Protein AF-A0A931EYS8-F1 (afdb_monomer_lite)

Secondary structure (DSSP, 8-state):
--TT-EEEEEEESS-THHHHHT--HHHHHHHHHHHHHHHHHHHHHHHHHHHHHHHHHH-STTHHHHHHHHHHTSTTPPPPPHHHHHTS---HHHHHHHHHHHHHHHHHHHHHHHHHHHHHHHHHHHHHHHHHHHT-HHHHHHHHHH-HHHHHHHHHHHH-TTSPPPHHHHHHHHHHHHHHHH--S-BTBTEEEEEEE--SS--TT--S--------SS-PPTT-----------------TTS-----TTS-GGGS-PPPP----HHHHHHHHHHHHH-HHHHTTSBEEE-TT-EEETTEEEEEEPSSS-EEEEEE--HHHHHHHHHHHHS--BHHHHHHHHHHTT--HHHHHHHHHHHHHTTSEEE--SS-TT-S-HHHHHHHHHHHHHT-------------PPPP----------PPPP--------HHHHHHHHHHHHHHTT--

Organism: NCBI:txid1187855

Structure (mmCIF, N/CA/C/O backbone):
data_AF-A0A931EYS8-F1
#
_entry.id   AF-A0A931EYS8-F1
#
loop_
_atom_site.group_PDB
_atom_site.id
_atom_site.type_symbol
_atom_site.label_atom_id
_atom_site.label_alt_id
_atom_site.label_comp_id
_atom_site.label_asym_id
_atom_site.label_entity_id
_atom_site.label_seq_id
_atom_site.pdbx_PDB_ins_code
_atom_site.Cartn_x
_atom_site.Cartn_y
_atom_site.Cartn_z
_atom_site.occupancy
_atom_site.B_iso_or_equiv
_atom_site.auth_seq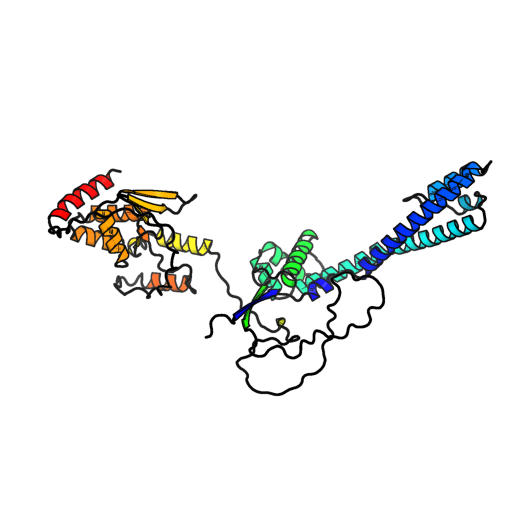_id
_atom_site.auth_comp_id
_atom_site.auth_asym_id
_atom_site.auth_atom_id
_atom_site.pdbx_PDB_model_num
ATOM 1 N N . MET A 1 1 ? -12.117 13.977 -35.265 1.00 48.56 1 MET A N 1
ATOM 2 C CA . MET A 1 1 ? -12.074 13.881 -33.793 1.00 48.56 1 MET A CA 1
ATOM 3 C C . MET A 1 1 ? -11.917 15.286 -33.252 1.00 48.56 1 MET A C 1
ATOM 5 O O . MET A 1 1 ? -10.936 15.931 -33.598 1.00 48.56 1 MET A O 1
ATOM 9 N N . GLU A 1 2 ? -12.896 15.792 -32.502 1.00 53.81 2 GLU A N 1
ATOM 10 C CA . GLU A 1 2 ? -12.727 17.055 -31.772 1.00 53.81 2 GLU A CA 1
ATOM 11 C C . GLU A 1 2 ? -11.768 16.808 -30.604 1.00 53.81 2 GLU A C 1
ATOM 13 O O . GLU A 1 2 ? -12.099 16.106 -29.650 1.00 53.81 2 GLU A O 1
ATOM 18 N N . VAL A 1 3 ? -10.556 17.350 -30.711 1.00 60.41 3 VAL A N 1
ATOM 19 C CA . VAL A 1 3 ? -9.554 17.320 -29.642 1.00 60.41 3 VAL A CA 1
ATOM 20 C C . VAL A 1 3 ? -10.117 18.075 -28.433 1.00 60.41 3 VAL A C 1
ATOM 22 O O . VAL A 1 3 ? -10.547 19.218 -28.573 1.00 60.41 3 VAL A O 1
ATOM 25 N N . GLY A 1 4 ? -10.123 17.446 -27.251 1.00 68.44 4 GLY A N 1
ATOM 26 C CA . GLY A 1 4 ? -10.448 18.118 -25.982 1.00 68.44 4 GLY A CA 1
ATOM 27 C C . GLY A 1 4 ? -11.691 17.637 -25.224 1.00 68.44 4 GLY A C 1
ATOM 28 O O . GLY A 1 4 ? -12.022 18.242 -24.207 1.00 68.44 4 GLY A O 1
ATOM 29 N N . ARG A 1 5 ? -12.375 16.564 -25.655 1.00 80.69 5 ARG A N 1
ATOM 30 C CA . ARG A 1 5 ? -13.522 15.989 -24.907 1.00 80.69 5 ARG A CA 1
ATOM 31 C C . ARG A 1 5 ? -13.240 14.675 -24.180 1.00 80.69 5 ARG A C 1
ATOM 33 O O . ARG A 1 5 ? -14.135 14.132 -23.534 1.00 80.69 5 ARG A O 1
ATOM 40 N N . GLU A 1 6 ? -12.023 14.166 -24.289 1.00 87.12 6 GLU A N 1
ATOM 41 C CA . GLU A 1 6 ? -11.616 12.911 -23.670 1.00 87.12 6 GLU A CA 1
ATOM 42 C C . GLU A 1 6 ? -11.238 13.119 -22.201 1.00 87.12 6 GLU A C 1
ATOM 44 O O . GLU A 1 6 ? -10.543 14.070 -21.839 1.00 87.12 6 GLU A O 1
ATOM 49 N N . ILE A 1 7 ? -11.695 12.209 -21.348 1.00 88.75 7 ILE A N 1
ATOM 50 C CA . ILE A 1 7 ? -11.393 12.172 -19.921 1.00 88.75 7 ILE A CA 1
ATOM 51 C C . ILE A 1 7 ? -10.786 10.808 -19.623 1.00 88.75 7 ILE A C 1
ATOM 53 O O . ILE A 1 7 ? -11.332 9.777 -20.009 1.00 88.75 7 ILE A O 1
ATOM 57 N N . VAL A 1 8 ? -9.680 10.787 -18.884 1.00 91.44 8 VAL A N 1
ATOM 58 C CA . VAL A 1 8 ? -9.131 9.542 -18.341 1.00 91.44 8 VAL A CA 1
ATOM 59 C C . VAL A 1 8 ? -9.660 9.347 -16.927 1.00 91.44 8 VAL A C 1
ATOM 61 O O . VAL A 1 8 ? -9.405 10.164 -16.039 1.00 91.44 8 VAL A O 1
ATOM 64 N N . VAL A 1 9 ? -10.363 8.243 -16.706 1.00 92.31 9 VAL A N 1
ATOM 65 C CA . VAL A 1 9 ? -10.837 7.818 -15.387 1.00 92.31 9 VAL A CA 1
ATOM 66 C C . VAL A 1 9 ? -9.899 6.749 -14.849 1.00 92.31 9 VAL A C 1
ATOM 68 O O . VAL A 1 9 ? -9.453 5.865 -15.577 1.00 92.31 9 VAL A O 1
ATOM 71 N N . ARG A 1 10 ? -9.601 6.829 -13.552 1.00 93.69 10 ARG A N 1
ATOM 72 C CA . ARG A 1 10 ? -8.846 5.808 -12.824 1.00 93.69 10 ARG A CA 1
ATOM 73 C C . ARG A 1 10 ? -9.711 5.256 -11.710 1.00 93.69 10 ARG A C 1
ATOM 75 O O . ARG A 1 10 ? -10.132 6.017 -10.838 1.00 93.69 10 ARG A O 1
ATOM 82 N N . SER A 1 11 ? -9.922 3.950 -11.723 1.00 93.38 11 SER A N 1
ATOM 83 C CA . SER A 1 11 ? -10.675 3.240 -10.695 1.00 93.38 11 SER A CA 1
ATOM 84 C C . SER A 1 11 ? -9.769 2.300 -9.912 1.00 93.38 11 SER A C 1
ATOM 86 O O . SER A 1 11 ? -8.788 1.775 -10.440 1.00 93.38 11 SER A O 1
ATOM 88 N N . ALA A 1 12 ? -10.095 2.094 -8.640 1.00 94.62 12 ALA A N 1
ATOM 89 C CA . ALA A 1 12 ? -9.474 1.051 -7.839 1.00 94.62 12 ALA A CA 1
ATOM 90 C C . ALA A 1 12 ? -9.881 -0.330 -8.397 1.00 94.62 12 ALA A C 1
ATOM 92 O O . ALA A 1 12 ? -10.993 -0.495 -8.893 1.00 94.62 12 ALA A O 1
ATOM 93 N N . GLY A 1 13 ? -8.970 -1.304 -8.357 1.00 92.31 13 GLY A N 1
ATOM 94 C CA . GLY A 1 13 ? -9.187 -2.639 -8.928 1.00 92.31 13 GLY A CA 1
ATOM 95 C C . GLY A 1 13 ? -10.112 -3.541 -8.106 1.00 92.31 13 GLY A C 1
ATOM 96 O O . GLY A 1 13 ? -10.517 -4.587 -8.596 1.00 92.31 13 GLY A O 1
ATOM 97 N N . LEU A 1 14 ? -10.437 -3.155 -6.870 1.00 94.19 14 LEU A N 1
ATOM 98 C CA . LEU A 1 14 ? -11.396 -3.830 -5.996 1.00 94.19 14 LEU A CA 1
ATOM 99 C C . LEU A 1 14 ? -12.466 -2.844 -5.501 1.00 94.19 14 LEU A C 1
ATOM 101 O O . LEU A 1 14 ? -12.186 -1.648 -5.363 1.00 94.19 14 LEU A O 1
ATOM 105 N N . PRO A 1 15 ? -13.675 -3.323 -5.158 1.00 93.94 15 PRO A N 1
ATOM 106 C CA . PRO A 1 15 ? -14.720 -2.464 -4.624 1.00 93.94 15 PRO A CA 1
ATOM 107 C C . PRO A 1 15 ? -14.397 -1.999 -3.198 1.00 93.94 15 PRO A C 1
ATOM 109 O O . PRO A 1 15 ? -13.850 -2.740 -2.379 1.00 93.94 15 PRO A O 1
ATOM 112 N N . ALA A 1 16 ? -14.832 -0.785 -2.849 1.00 94.19 16 ALA A N 1
ATOM 113 C CA . ALA A 1 16 ? -14.668 -0.229 -1.501 1.00 94.19 16 ALA A CA 1
ATOM 114 C C . ALA A 1 16 ? -15.339 -1.086 -0.404 1.00 94.19 16 ALA A C 1
ATOM 116 O O . ALA A 1 16 ? -14.900 -1.061 0.750 1.00 94.19 16 ALA A O 1
ATOM 117 N N . ALA A 1 17 ? -16.358 -1.876 -0.771 1.00 95.06 17 ALA A N 1
ATOM 118 C CA . ALA A 1 17 ? -17.034 -2.830 0.107 1.00 95.06 17 ALA A CA 1
ATOM 119 C C . ALA A 1 17 ? -16.062 -3.828 0.756 1.00 95.06 17 ALA A C 1
ATOM 121 O O . ALA A 1 17 ? -16.230 -4.141 1.931 1.00 95.06 17 ALA A O 1
ATOM 122 N N . VAL A 1 18 ? -14.973 -4.206 0.067 1.00 96.50 18 VAL A N 1
ATOM 123 C CA . VAL A 1 18 ? -13.925 -5.069 0.637 1.00 96.50 18 VAL A CA 1
ATOM 124 C C . VAL A 1 18 ? -13.422 -4.508 1.965 1.00 96.50 18 VAL A C 1
ATOM 126 O O . VAL A 1 18 ? -13.298 -5.248 2.932 1.00 96.50 18 VAL A O 1
ATOM 129 N N . LEU A 1 19 ? -13.167 -3.198 2.055 1.00 97.31 19 LEU A N 1
ATOM 130 C CA . LEU A 1 19 ? -12.694 -2.573 3.295 1.00 97.31 19 LEU A CA 1
ATOM 131 C C . LEU A 1 19 ? -13.796 -2.388 4.334 1.00 97.31 19 LEU A C 1
ATOM 133 O O . LEU A 1 19 ? -13.510 -2.456 5.531 1.00 97.31 19 LEU A O 1
ATOM 137 N N . ALA A 1 20 ? -15.035 -2.157 3.896 1.00 95.94 20 ALA A N 1
ATOM 138 C CA . ALA A 1 20 ? -16.183 -2.106 4.794 1.00 95.94 20 ALA A CA 1
ATOM 139 C C . ALA A 1 20 ? -16.373 -3.454 5.508 1.00 95.94 20 ALA A C 1
ATOM 141 O O . ALA A 1 20 ? -16.573 -3.477 6.725 1.00 95.94 20 ALA A O 1
ATOM 142 N N . ASP A 1 21 ? -16.181 -4.555 4.783 1.00 96.38 21 ASP A N 1
ATOM 143 C CA . ASP A 1 21 ? -16.295 -5.913 5.305 1.00 96.38 21 ASP A CA 1
ATOM 144 C C . ASP A 1 21 ? -15.169 -6.276 6.277 1.00 96.38 21 ASP A C 1
ATOM 146 O O . ASP A 1 21 ? -15.353 -7.159 7.110 1.00 96.38 21 ASP A O 1
ATOM 150 N N . LEU A 1 22 ? -14.021 -5.588 6.255 1.00 97.06 22 LEU A N 1
ATOM 151 C CA . LEU A 1 22 ? -12.940 -5.817 7.229 1.00 97.06 22 LEU A CA 1
ATOM 152 C C . LEU A 1 22 ? -13.161 -5.112 8.577 1.00 97.06 22 LEU A C 1
ATOM 154 O O . LEU A 1 22 ? -12.325 -5.227 9.480 1.00 97.06 22 LEU A O 1
ATOM 158 N N . ARG A 1 23 ? -14.250 -4.352 8.731 1.00 97.25 23 ARG A N 1
ATOM 159 C CA . ARG A 1 23 ? -14.568 -3.662 9.986 1.00 97.25 23 ARG A CA 1
ATOM 160 C C . ARG A 1 23 ? -15.015 -4.657 11.061 1.00 97.25 23 ARG A C 1
ATOM 162 O O . ARG A 1 23 ? -15.595 -5.699 10.773 1.00 97.25 23 ARG A O 1
ATOM 169 N N . LEU A 1 24 ? -14.779 -4.276 12.317 1.00 98.25 24 LEU A N 1
ATOM 170 C CA . LEU A 1 24 ? -15.194 -5.009 13.519 1.00 98.25 24 LEU A CA 1
ATOM 171 C C . LEU A 1 24 ? -16.291 -4.195 14.235 1.00 98.25 24 LEU A C 1
ATOM 173 O O . LEU A 1 24 ? -15.990 -3.499 15.212 1.00 98.25 24 LEU A O 1
ATOM 177 N N . PRO A 1 25 ? -17.518 -4.126 13.678 1.00 97.25 25 PRO A N 1
ATOM 178 C CA . PRO A 1 25 ? -18.536 -3.180 14.128 1.00 97.25 25 PRO A CA 1
ATOM 179 C C . PRO A 1 25 ? -18.917 -3.369 15.600 1.00 97.25 25 PRO A C 1
ATOM 181 O O . PRO A 1 25 ? -18.999 -2.370 16.313 1.00 97.25 25 PRO A O 1
ATOM 184 N N . HIS A 1 26 ? -19.053 -4.607 16.089 1.00 97.81 26 HIS A N 1
ATOM 185 C CA . HIS A 1 26 ? -19.463 -4.851 17.478 1.00 97.81 26 HIS A CA 1
ATOM 186 C C . HIS A 1 26 ? -18.349 -4.493 18.461 1.00 97.81 26 HIS A C 1
ATOM 188 O O . HIS A 1 26 ? -18.598 -3.886 19.502 1.00 97.81 26 HIS A O 1
ATOM 194 N N . THR A 1 27 ? -17.096 -4.812 18.122 1.00 98.50 27 THR A N 1
ATOM 195 C CA . THR A 1 27 ? -15.930 -4.374 18.895 1.00 98.50 27 THR A CA 1
ATOM 196 C C . THR A 1 27 ? -15.870 -2.849 18.948 1.00 98.50 27 THR A C 1
ATOM 198 O O . THR A 1 27 ? -15.662 -2.284 20.021 1.00 98.50 27 THR A O 1
ATOM 201 N N . ALA A 1 28 ? -16.052 -2.167 17.813 1.00 98.19 28 ALA A N 1
ATOM 202 C CA . ALA A 1 28 ? -16.000 -0.708 17.744 1.00 98.19 28 ALA A CA 1
ATOM 203 C C . ALA A 1 28 ? -17.119 -0.048 18.569 1.00 98.19 28 ALA A C 1
ATOM 205 O O . ALA A 1 28 ? -16.856 0.907 19.308 1.00 98.19 28 ALA A O 1
ATOM 206 N N . GLU A 1 29 ? -18.341 -0.577 18.491 1.00 97.81 29 GLU A N 1
ATOM 207 C CA . GLU A 1 29 ? -19.480 -0.135 19.297 1.00 97.81 29 GLU A CA 1
ATOM 208 C C . GLU A 1 29 ? -19.206 -0.328 20.795 1.00 97.81 29 GLU A C 1
ATOM 210 O O . GLU A 1 29 ? -19.295 0.626 21.572 1.00 97.81 29 GLU A O 1
ATOM 215 N N . LEU A 1 30 ? -18.765 -1.524 21.199 1.00 98.00 30 LEU A N 1
ATOM 216 C CA . LEU A 1 30 ? -18.460 -1.837 22.594 1.00 98.00 30 LEU A CA 1
ATOM 217 C C . LEU A 1 30 ? -17.324 -0.965 23.146 1.00 98.00 30 LEU A C 1
ATOM 219 O O . LEU A 1 30 ? -17.425 -0.461 24.263 1.00 98.00 30 LEU A O 1
ATOM 223 N N . VAL A 1 31 ? -16.259 -0.730 22.373 1.00 98.44 31 VAL A N 1
ATOM 224 C CA . VAL A 1 31 ? -15.156 0.166 22.765 1.00 98.44 31 VAL A CA 1
ATOM 225 C C . VAL A 1 31 ? -15.643 1.607 22.917 1.00 98.44 31 VAL A C 1
ATOM 227 O O . VAL A 1 31 ? -15.272 2.273 23.889 1.00 98.44 31 VAL A O 1
ATOM 230 N N . THR A 1 32 ? -16.492 2.085 22.004 1.00 98.00 32 THR A N 1
ATOM 231 C CA . THR A 1 32 ? -17.105 3.420 22.087 1.00 98.00 32 THR A CA 1
ATOM 232 C C . THR A 1 32 ? -17.924 3.547 23.369 1.00 98.00 32 THR A C 1
ATOM 234 O O . THR A 1 32 ? -17.681 4.458 24.165 1.00 98.00 32 THR A O 1
ATOM 237 N N . HIS A 1 33 ? -18.820 2.591 23.623 1.00 97.38 33 HIS A N 1
ATOM 238 C CA . HIS A 1 33 ? -19.656 2.559 24.820 1.00 97.38 33 HIS A CA 1
ATOM 239 C C . HIS A 1 33 ? -18.817 2.498 26.107 1.00 97.38 33 HIS A C 1
ATOM 241 O O . HIS A 1 33 ? -18.988 3.328 27.000 1.00 97.38 33 HIS A O 1
ATOM 247 N N . LEU A 1 34 ? -17.837 1.589 26.184 1.00 97.69 34 LEU A N 1
ATOM 248 C CA . LEU A 1 34 ? -16.932 1.465 27.333 1.00 97.69 34 LEU A CA 1
ATOM 249 C C . LEU A 1 34 ? -16.123 2.742 27.583 1.00 97.69 34 LEU A C 1
ATOM 251 O O . LEU A 1 34 ? -15.855 3.074 28.740 1.00 97.69 34 LEU A O 1
ATOM 255 N N . THR A 1 35 ? -15.736 3.459 26.527 1.00 98.00 35 THR A N 1
ATOM 256 C CA . THR A 1 35 ? -15.002 4.727 26.636 1.00 98.00 35 THR A CA 1
ATOM 257 C C . THR A 1 35 ? -15.888 5.834 27.203 1.00 98.00 35 THR A C 1
ATOM 259 O O . THR A 1 35 ? -15.460 6.544 28.116 1.00 98.00 35 THR A O 1
ATOM 262 N N . VAL A 1 36 ? -17.121 5.970 26.705 1.00 97.44 36 VAL A N 1
ATOM 263 C CA . VAL A 1 36 ? -18.106 6.939 27.216 1.00 97.44 36 VAL A CA 1
ATOM 264 C C . VAL A 1 36 ? -18.438 6.646 28.681 1.00 97.44 36 VAL A C 1
ATOM 266 O O . VAL A 1 36 ? -18.307 7.527 29.534 1.00 97.44 36 VAL A O 1
ATOM 269 N N . GLU A 1 37 ? -18.760 5.394 29.003 1.00 97.19 37 GLU A N 1
ATOM 270 C CA . GLU A 1 37 ? -19.077 4.964 30.366 1.00 97.19 37 GLU A CA 1
ATOM 271 C C . GLU A 1 37 ? -17.897 5.130 31.327 1.00 97.19 37 GLU A C 1
ATOM 273 O O . GLU A 1 37 ? -18.073 5.589 32.455 1.00 97.19 37 GLU A O 1
ATOM 278 N N . SER A 1 38 ? -16.668 4.848 30.881 1.00 96.94 38 SER A N 1
ATOM 279 C CA . SER A 1 38 ? -15.476 5.069 31.705 1.00 96.94 38 SER A CA 1
ATOM 280 C C . SER A 1 38 ? -15.302 6.543 32.070 1.00 96.94 38 SER A C 1
ATOM 282 O O . SER A 1 38 ? -14.915 6.842 33.202 1.00 96.94 38 SER A O 1
ATOM 284 N N . ARG A 1 39 ? -15.571 7.470 31.140 1.00 96.88 39 ARG A N 1
ATOM 285 C CA . ARG A 1 39 ? -15.511 8.915 31.415 1.00 96.88 39 ARG A CA 1
ATOM 286 C C . ARG A 1 39 ? -16.607 9.332 32.393 1.00 96.88 39 ARG A C 1
ATOM 288 O O . ARG A 1 39 ? -16.312 10.048 33.347 1.00 96.88 39 ARG A O 1
ATOM 295 N N . ARG A 1 40 ? -17.835 8.834 32.206 1.00 97.25 40 ARG A N 1
ATOM 296 C CA . ARG A 1 40 ? -18.968 9.083 33.112 1.00 97.25 40 ARG A CA 1
ATOM 297 C C . ARG A 1 40 ? -18.676 8.605 34.537 1.00 97.25 40 ARG A C 1
ATOM 299 O O . ARG A 1 40 ? -18.852 9.364 35.486 1.00 97.25 40 ARG A O 1
ATOM 306 N N . LEU A 1 41 ? -18.176 7.377 34.686 1.00 96.81 41 LEU A N 1
ATOM 307 C CA . LEU A 1 41 ? -17.806 6.800 35.983 1.00 96.81 41 LEU A CA 1
ATOM 308 C C . LEU A 1 41 ? -16.685 7.581 36.672 1.00 96.81 41 LEU A C 1
ATOM 310 O O . LEU A 1 41 ? -16.725 7.733 37.892 1.00 96.81 41 LEU A O 1
ATOM 314 N N . ALA A 1 42 ? -15.699 8.066 35.913 1.00 96.38 42 ALA A N 1
ATOM 315 C CA . ALA A 1 42 ? -14.613 8.878 36.454 1.00 96.38 42 ALA A CA 1
ATOM 316 C C . ALA A 1 42 ? -15.110 10.249 36.941 1.00 96.38 42 ALA A C 1
ATOM 318 O O . ALA A 1 42 ? -14.724 10.681 38.026 1.00 96.38 42 ALA A O 1
ATOM 319 N N . ALA A 1 43 ? -15.994 10.903 36.181 1.00 96.69 43 ALA A N 1
ATOM 320 C CA . ALA A 1 43 ? -16.596 12.176 36.574 1.00 96.69 43 ALA A CA 1
ATOM 321 C C . ALA A 1 43 ? -17.443 12.039 37.851 1.00 96.69 43 ALA A C 1
ATOM 323 O O . ALA A 1 43 ? -17.283 12.822 38.787 1.00 96.69 43 ALA A O 1
ATOM 324 N N . GLU A 1 44 ? -18.284 11.004 37.935 1.00 98.00 44 GLU A N 1
ATOM 325 C CA . GLU A 1 44 ? -19.099 10.757 39.130 1.00 98.00 44 GLU A CA 1
ATOM 326 C C . GLU A 1 44 ? -18.239 10.369 40.343 1.00 98.00 44 GLU A C 1
ATOM 328 O O . GLU A 1 44 ? -18.493 10.832 41.453 1.00 98.00 44 GLU A O 1
ATOM 333 N N . ALA A 1 45 ? -17.176 9.580 40.145 1.00 97.38 45 ALA A N 1
ATOM 334 C CA . ALA A 1 45 ? -16.226 9.259 41.209 1.00 97.38 45 ALA A CA 1
ATOM 335 C C . ALA A 1 45 ? -15.520 10.507 41.762 1.00 97.38 45 ALA A C 1
ATOM 337 O O . ALA A 1 45 ? -15.334 10.610 42.976 1.00 97.38 45 ALA A O 1
ATOM 338 N N . ALA A 1 46 ? -15.145 11.453 40.895 1.00 96.94 46 ALA A N 1
ATOM 339 C CA . ALA A 1 46 ? -14.554 12.724 41.305 1.00 96.94 46 ALA A CA 1
ATOM 340 C C . ALA A 1 46 ? -15.547 13.551 42.138 1.00 96.94 46 ALA A C 1
ATOM 342 O O . ALA A 1 46 ? -15.226 13.933 43.263 1.00 96.94 46 ALA A O 1
ATOM 343 N N . ALA A 1 47 ? -16.783 13.711 41.654 1.00 97.81 47 ALA A N 1
ATOM 344 C CA . ALA A 1 47 ? -17.831 14.429 42.378 1.00 97.81 47 ALA A CA 1
ATOM 345 C C . ALA A 1 47 ? -18.148 13.789 43.745 1.00 97.81 47 ALA A C 1
ATOM 347 O O . ALA A 1 47 ? -18.285 14.488 44.750 1.00 97.81 47 A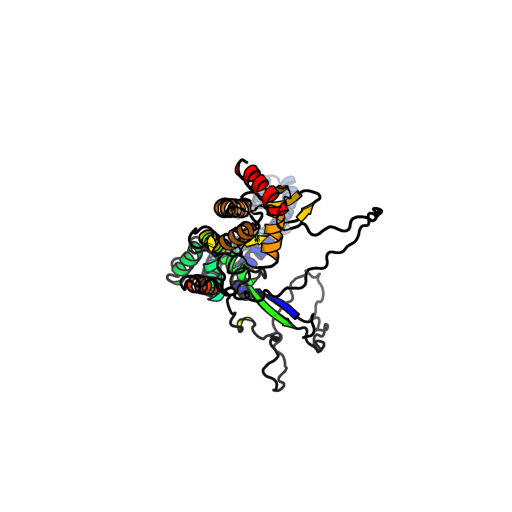LA A O 1
ATOM 348 N N . LEU A 1 48 ? -18.229 12.456 43.815 1.00 97.94 48 LEU A N 1
ATOM 349 C CA . LEU A 1 48 ? -18.399 11.725 45.074 1.00 97.94 48 LEU A CA 1
ATOM 350 C C . LEU A 1 48 ? -17.184 11.884 46.000 1.00 97.94 48 LEU A C 1
ATOM 352 O O . LEU A 1 48 ? -17.355 12.010 47.210 1.00 97.94 48 LEU A O 1
ATOM 356 N N . SER A 1 49 ? -15.962 11.895 45.460 1.00 97.56 49 SER A N 1
ATOM 357 C CA . SER A 1 49 ? -14.735 12.111 46.236 1.00 97.56 49 SER A CA 1
ATOM 358 C C . SER A 1 49 ? -14.726 13.476 46.930 1.00 97.56 49 SER A C 1
ATOM 360 O O . SER A 1 49 ? -14.308 13.547 48.089 1.00 97.56 49 SER A O 1
ATOM 362 N N . ASP A 1 50 ? -15.203 14.528 46.264 1.00 97.69 50 ASP A N 1
ATOM 363 C CA . ASP A 1 50 ? -15.292 15.875 46.842 1.00 97.69 50 ASP A CA 1
ATOM 364 C C 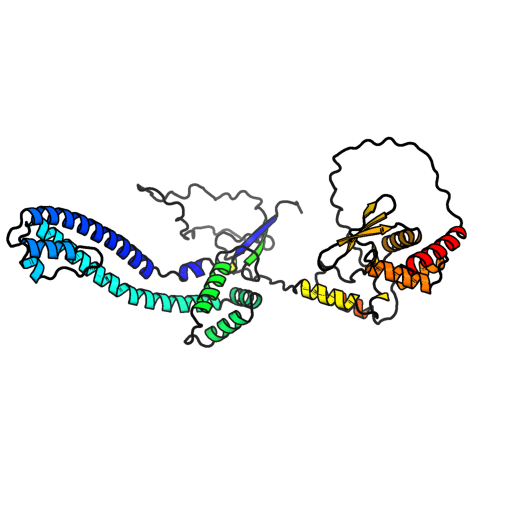. ASP A 1 50 ? -16.324 15.928 47.976 1.00 97.69 50 ASP A C 1
ATOM 366 O O . ASP A 1 50 ? -16.028 16.403 49.072 1.00 97.69 50 ASP A O 1
ATOM 370 N N . VAL A 1 51 ? -17.499 15.319 47.776 1.00 98.25 51 VAL A N 1
ATOM 371 C CA . VAL A 1 51 ? -18.514 15.181 48.837 1.00 98.25 51 VAL A CA 1
ATOM 372 C C . VAL A 1 51 ? -17.967 14.388 50.031 1.00 98.25 51 VAL A C 1
ATOM 374 O O . VAL A 1 51 ? -18.170 14.766 51.187 1.00 98.25 51 VAL A O 1
ATOM 377 N N . LEU A 1 52 ? -17.241 13.295 49.779 1.00 97.75 52 LEU A N 1
ATOM 378 C CA . LEU A 1 52 ? -16.619 12.498 50.836 1.00 97.75 52 LEU A CA 1
ATOM 379 C C . LEU A 1 52 ? -15.523 13.270 51.576 1.00 97.75 52 LEU A C 1
ATOM 381 O O . LEU A 1 52 ? -15.348 13.043 52.770 1.00 97.75 52 LEU A O 1
ATOM 385 N N . PHE A 1 53 ? -14.790 14.168 50.912 1.00 97.56 53 PHE A N 1
ATOM 386 C CA . PHE A 1 53 ? -13.774 14.998 51.561 1.00 97.56 53 PHE A CA 1
ATOM 387 C C . PHE A 1 53 ? -14.379 15.894 52.647 1.00 97.56 53 PHE A C 1
ATOM 389 O O . PHE A 1 53 ? -13.875 15.907 53.773 1.00 97.56 53 PHE A O 1
ATOM 396 N N . GLU A 1 54 ? -15.508 16.537 52.353 1.00 97.75 54 GLU A N 1
ATOM 397 C CA . GLU A 1 54 ? -16.254 17.338 53.331 1.00 97.75 54 GLU A CA 1
ATOM 398 C C . GLU A 1 54 ? -16.758 16.488 54.507 1.00 97.75 54 GLU A C 1
ATOM 400 O O . GLU A 1 54 ? -16.614 16.866 55.675 1.00 97.75 54 GLU A O 1
ATOM 405 N N . LEU A 1 55 ? -17.295 15.294 54.223 1.00 97.62 55 LEU A N 1
ATOM 406 C CA . LEU A 1 55 ? -17.753 14.363 55.261 1.00 97.62 55 LEU A CA 1
ATOM 407 C C . LEU A 1 55 ? -16.599 13.871 56.148 1.00 97.62 55 LEU A C 1
ATOM 409 O O . LEU A 1 55 ? -16.759 13.784 57.364 1.00 97.62 55 LEU A O 1
ATOM 413 N N . ILE A 1 56 ? -15.424 13.597 55.571 1.00 97.88 56 ILE A N 1
ATOM 414 C CA . ILE A 1 56 ? -14.211 13.189 56.301 1.00 97.88 56 ILE A CA 1
ATOM 415 C C . ILE A 1 56 ? -13.783 14.264 57.304 1.00 97.88 56 ILE A C 1
ATOM 417 O O . ILE A 1 56 ? -13.351 13.919 58.406 1.00 97.88 56 ILE A O 1
ATOM 421 N N . GLY A 1 57 ? -13.915 15.547 56.953 1.00 96.69 57 GLY A N 1
ATOM 422 C CA . GLY A 1 57 ? -13.579 16.665 57.840 1.00 96.69 57 GLY A CA 1
ATOM 423 C C . GLY A 1 57 ? -14.410 16.696 59.126 1.00 96.69 57 GLY A C 1
ATOM 424 O O . GLY A 1 57 ? -13.918 17.133 60.163 1.00 96.69 57 GLY A O 1
ATOM 425 N N . ARG A 1 58 ? -15.643 16.177 59.075 1.00 96.56 58 ARG A N 1
ATOM 426 C CA . ARG A 1 58 ? -16.589 16.128 60.206 1.00 96.56 58 ARG A CA 1
ATOM 427 C C . ARG A 1 58 ? -16.676 14.747 60.856 1.00 96.56 58 ARG A C 1
ATOM 429 O O . ARG A 1 58 ? -17.365 14.574 61.859 1.00 96.56 58 ARG A O 1
ATOM 436 N N . ALA A 1 59 ? -16.005 13.753 60.284 1.00 93.19 59 ALA A N 1
ATOM 437 C CA . ALA A 1 59 ? -16.082 12.380 60.744 1.00 93.19 59 ALA A CA 1
ATOM 438 C C . ALA A 1 59 ? -15.195 12.161 61.976 1.00 93.19 59 ALA A C 1
ATOM 440 O O . ALA A 1 59 ? -13.983 12.370 61.925 1.00 93.19 59 ALA A O 1
ATOM 441 N N . GLY A 1 60 ? -15.801 11.689 63.069 1.00 95.19 60 GLY A N 1
ATOM 442 C CA . GLY A 1 60 ? -15.091 11.198 64.250 1.00 95.19 60 GLY A CA 1
ATOM 443 C C . GLY A 1 60 ? -14.458 9.827 63.992 1.00 95.19 60 GLY A C 1
ATOM 444 O O . GLY A 1 60 ? -13.596 9.658 63.131 1.00 95.19 60 GLY A O 1
ATOM 445 N N . THR A 1 61 ? -14.922 8.799 64.700 1.00 96.38 61 THR A N 1
ATOM 446 C CA . THR A 1 61 ? -14.393 7.426 64.579 1.00 96.38 61 THR A CA 1
ATOM 447 C C . THR A 1 61 ? -14.559 6.815 63.178 1.00 96.38 61 THR A C 1
ATOM 449 O O . THR A 1 61 ? -13.775 5.952 62.789 1.00 96.38 61 THR A O 1
ATOM 452 N N . ALA A 1 62 ? -15.512 7.299 62.374 1.00 97.12 62 ALA A N 1
ATOM 453 C CA . ALA A 1 62 ? -15.756 6.833 61.005 1.00 97.12 62 ALA A CA 1
ATOM 454 C C . ALA A 1 62 ? -14.760 7.361 59.948 1.00 97.12 62 ALA A C 1
ATOM 456 O O . ALA A 1 62 ? -14.808 6.941 58.788 1.00 97.12 62 ALA A O 1
ATOM 457 N N . ARG A 1 63 ? -13.841 8.267 60.319 1.00 97.44 63 ARG A N 1
ATOM 458 C CA . ARG A 1 63 ? -12.898 8.918 59.391 1.00 97.44 63 ARG A CA 1
ATOM 459 C C . ARG A 1 63 ? -12.120 7.922 58.529 1.00 97.44 63 ARG A C 1
ATOM 461 O O . ARG A 1 63 ? -11.994 8.116 57.323 1.00 97.44 63 ARG A O 1
ATOM 468 N N . ALA A 1 64 ? -11.613 6.847 59.134 1.00 97.50 64 ALA A N 1
ATOM 469 C CA . ALA A 1 64 ? -10.815 5.844 58.431 1.00 97.50 64 ALA A CA 1
ATOM 470 C C . ALA A 1 64 ? -11.619 5.105 57.345 1.00 97.50 64 ALA A C 1
ATOM 472 O O . ALA A 1 64 ? -11.110 4.898 56.242 1.00 97.50 64 ALA A O 1
ATOM 473 N N . ALA A 1 65 ? -12.880 4.760 57.629 1.00 97.75 65 ALA A N 1
ATOM 474 C CA . ALA A 1 65 ? -13.761 4.095 56.670 1.00 97.75 65 ALA A CA 1
ATOM 475 C C . ALA A 1 65 ? -14.070 5.008 55.472 1.00 97.75 65 ALA A C 1
ATOM 477 O O . ALA A 1 65 ? -13.921 4.584 54.327 1.00 97.75 65 ALA A O 1
ATOM 478 N N . LEU A 1 66 ? -14.381 6.286 55.720 1.00 98.00 66 LEU A N 1
ATOM 479 C CA . LEU A 1 66 ? -14.650 7.264 54.659 1.00 98.00 66 LEU A CA 1
ATOM 480 C C . LEU A 1 66 ? -13.418 7.551 53.785 1.00 98.00 66 LEU A C 1
ATOM 482 O O . LEU A 1 66 ? -13.541 7.655 52.565 1.00 98.00 66 LEU A O 1
ATOM 486 N N . VAL A 1 67 ? -12.217 7.616 54.373 1.00 97.94 67 VAL A N 1
ATOM 487 C CA . VAL A 1 67 ? -10.959 7.711 53.605 1.00 97.94 67 VAL A CA 1
ATOM 488 C C . VAL A 1 67 ? -10.757 6.468 52.736 1.00 97.94 67 VAL A C 1
ATOM 490 O O . VAL A 1 67 ? -10.365 6.588 51.574 1.00 97.94 67 VAL A O 1
ATOM 493 N N . GLY A 1 68 ? -11.037 5.279 53.277 1.00 97.38 68 GLY A N 1
ATOM 494 C CA . GLY A 1 68 ? -11.001 4.026 52.526 1.00 97.38 68 GLY A CA 1
ATOM 495 C C . GLY A 1 68 ? -11.968 4.034 51.343 1.00 97.38 68 GLY A C 1
ATOM 496 O O . GLY A 1 68 ? -11.571 3.689 50.230 1.00 97.38 68 GLY A O 1
ATOM 497 N N . LEU A 1 69 ? -13.205 4.490 51.560 1.00 97.94 69 LEU A N 1
ATOM 498 C CA . LEU A 1 69 ? -14.215 4.615 50.510 1.00 97.94 69 LEU A CA 1
ATOM 499 C C . LEU A 1 69 ? -13.769 5.598 49.424 1.00 97.94 69 LEU A C 1
ATOM 501 O O . LEU A 1 69 ? -13.786 5.247 48.248 1.00 97.94 69 LEU A O 1
ATOM 505 N N . ARG A 1 70 ? -13.284 6.786 49.806 1.00 97.81 70 ARG A N 1
ATOM 506 C CA . ARG A 1 70 ? -12.771 7.783 48.855 1.00 97.81 70 ARG A CA 1
ATOM 507 C C . ARG A 1 70 ? -11.633 7.225 47.995 1.00 97.81 70 ARG A C 1
ATOM 509 O O . ARG A 1 70 ? -11.623 7.439 46.789 1.00 97.81 70 ARG A O 1
ATOM 516 N N . ARG A 1 71 ? -10.698 6.472 48.587 1.00 97.44 71 ARG A N 1
ATOM 517 C CA . ARG A 1 71 ? -9.615 5.801 47.841 1.00 97.44 71 ARG A CA 1
ATOM 518 C C . ARG A 1 71 ? -10.141 4.726 46.890 1.00 97.44 71 ARG A C 1
ATOM 520 O O . ARG A 1 71 ? -9.607 4.583 45.799 1.00 97.44 71 ARG A O 1
ATOM 527 N N . ALA A 1 72 ? -11.183 3.992 47.279 1.00 96.56 72 ALA A N 1
ATOM 528 C CA . ALA A 1 72 ? -11.798 2.973 46.429 1.00 96.56 72 ALA A CA 1
ATOM 529 C C . ALA A 1 72 ? -12.544 3.557 45.213 1.00 96.56 72 ALA A C 1
ATOM 531 O O . ALA A 1 72 ? -12.743 2.845 44.233 1.00 96.56 72 ALA A O 1
ATOM 532 N N . LEU A 1 73 ? -12.934 4.837 45.256 1.00 96.06 73 LEU A N 1
ATOM 533 C CA . LEU A 1 73 ? -13.505 5.549 44.106 1.00 96.06 73 LEU A CA 1
ATOM 534 C C . LEU A 1 73 ? -12.445 6.018 43.099 1.00 96.06 73 LEU A C 1
ATOM 536 O O . LEU A 1 73 ? -12.788 6.353 41.967 1.00 96.06 73 LEU A O 1
ATOM 540 N N . ALA A 1 74 ? -11.165 6.062 43.480 1.00 92.81 74 ALA A N 1
ATOM 541 C CA . ALA A 1 74 ? -10.121 6.550 42.590 1.00 92.81 74 ALA A CA 1
ATOM 542 C C . ALA A 1 74 ? -9.937 5.628 41.360 1.00 92.81 74 ALA A C 1
ATOM 544 O O . ALA A 1 74 ? -10.123 4.408 41.459 1.00 92.81 74 ALA A O 1
ATOM 545 N N . PRO A 1 75 ? -9.544 6.178 40.194 1.00 88.38 75 PRO A N 1
ATOM 546 C CA . PRO A 1 75 ? -9.340 5.391 38.980 1.00 88.38 75 PRO A CA 1
ATOM 547 C C . PRO A 1 75 ? -8.382 4.210 39.194 1.00 88.38 75 PRO A C 1
ATOM 549 O O . PRO A 1 75 ? -7.336 4.351 39.819 1.00 88.38 75 PRO A O 1
ATOM 552 N N . GLY A 1 76 ? -8.730 3.040 38.652 1.00 86.31 76 GLY A N 1
ATOM 553 C CA . GLY A 1 76 ? -7.889 1.836 38.713 1.00 86.31 76 GLY A CA 1
ATOM 554 C C . GLY A 1 76 ? -7.986 1.025 40.011 1.00 86.31 76 GLY A C 1
ATOM 555 O O . GLY A 1 76 ? -7.390 -0.050 40.089 1.00 86.31 76 GLY A O 1
ATOM 556 N N . HIS A 1 77 ? -8.755 1.477 41.006 1.00 89.38 77 HIS A N 1
ATOM 557 C CA . HIS A 1 77 ? -8.977 0.722 42.238 1.00 89.38 77 HIS A CA 1
ATOM 558 C C . HIS A 1 77 ? -10.126 -0.289 42.120 1.00 89.38 77 HIS A C 1
ATOM 560 O O . HIS A 1 77 ? -11.017 -0.177 41.277 1.00 89.38 77 HIS A O 1
ATOM 566 N N . ARG A 1 78 ? -10.094 -1.310 42.989 1.00 90.25 78 ARG A N 1
ATOM 567 C CA . ARG A 1 78 ? -11.205 -2.260 43.130 1.00 90.25 78 ARG A CA 1
ATOM 568 C C . ARG A 1 78 ? -12.420 -1.548 43.738 1.00 90.25 78 ARG A C 1
ATOM 570 O O . ARG A 1 78 ? -12.224 -0.740 44.649 1.00 90.25 78 ARG A O 1
ATOM 577 N N . PRO A 1 79 ? -13.651 -1.895 43.315 1.00 90.75 79 PRO A N 1
ATOM 578 C CA . PRO A 1 79 ? -14.861 -1.373 43.938 1.00 90.75 79 PRO A CA 1
ATOM 579 C C . PRO A 1 79 ? -14.847 -1.595 45.461 1.00 90.75 79 PRO A C 1
ATOM 581 O O . PRO A 1 79 ? -14.340 -2.628 45.920 1.00 90.75 79 PRO A O 1
ATOM 584 N N . PRO A 1 80 ? -15.403 -0.664 46.258 1.00 94.19 80 PRO A N 1
ATOM 585 C CA . PRO A 1 80 ? -15.453 -0.810 47.707 1.00 94.19 80 PRO A CA 1
ATOM 586 C C . PRO A 1 80 ? -16.236 -2.071 48.096 1.00 94.19 80 PRO A C 1
ATOM 588 O O . PRO A 1 80 ? -17.245 -2.416 47.481 1.00 94.19 80 PRO A O 1
ATOM 591 N N . SER A 1 81 ? -15.771 -2.773 49.130 1.00 94.88 81 SER A N 1
ATOM 592 C CA . SER A 1 81 ? -16.468 -3.957 49.639 1.00 94.88 81 SER A CA 1
ATOM 593 C C . SER A 1 81 ? -17.733 -3.563 50.408 1.00 94.88 81 SER A C 1
ATOM 595 O O . SER A 1 81 ? -17.792 -2.496 51.019 1.00 94.88 81 SER A O 1
ATOM 597 N N . ALA A 1 82 ? -18.731 -4.454 50.455 1.00 93.81 82 ALA A N 1
ATOM 598 C CA . ALA A 1 82 ? -19.952 -4.232 51.239 1.00 93.81 82 ALA A CA 1
ATOM 599 C C . ALA A 1 82 ? -19.650 -3.943 52.724 1.00 93.81 82 ALA A C 1
ATOM 601 O O . ALA A 1 82 ? -20.290 -3.095 53.340 1.00 93.81 82 ALA A O 1
ATOM 602 N N . ARG A 1 83 ? -18.609 -4.586 53.276 1.00 96.19 83 ARG A N 1
ATOM 603 C CA . ARG A 1 83 ? -18.128 -4.338 54.643 1.00 96.19 83 ARG A CA 1
ATOM 604 C C . ARG A 1 83 ? -17.628 -2.906 54.835 1.00 96.19 83 ARG A C 1
ATOM 606 O O . ARG A 1 83 ? -17.893 -2.321 55.875 1.00 96.19 83 ARG A O 1
ATOM 613 N N . LEU A 1 84 ? -16.904 -2.347 53.865 1.00 95.94 84 LEU A N 1
ATOM 614 C CA . LEU A 1 84 ? -16.424 -0.966 53.944 1.00 95.94 84 LEU A CA 1
ATOM 615 C C . LEU A 1 84 ? -17.590 0.029 53.907 1.00 95.94 84 LEU A C 1
ATOM 617 O O . LEU A 1 84 ? -17.600 0.972 54.693 1.00 95.94 84 LEU A O 1
ATOM 621 N N . LEU A 1 85 ? -18.583 -0.208 53.044 1.00 95.50 85 LEU A N 1
ATOM 622 C CA . LEU A 1 85 ? -19.783 0.630 52.962 1.00 95.50 85 LEU A CA 1
ATOM 623 C C . LEU A 1 85 ? -20.579 0.624 54.269 1.00 95.50 85 LEU A C 1
ATOM 625 O O . LEU A 1 85 ? -20.966 1.687 54.735 1.00 95.50 85 LEU A O 1
ATOM 629 N N . ALA A 1 86 ? -20.754 -0.544 54.898 1.00 95.50 86 ALA A N 1
ATOM 630 C CA . ALA A 1 86 ? -21.471 -0.670 56.170 1.00 95.50 86 ALA A CA 1
ATOM 631 C C . ALA A 1 86 ? -20.808 0.098 57.334 1.00 95.50 86 ALA A C 1
ATOM 633 O O . ALA A 1 86 ? -21.466 0.411 58.320 1.00 95.50 86 ALA A O 1
ATOM 634 N N . LEU A 1 87 ? -19.511 0.408 57.225 1.00 96.50 87 LEU A N 1
ATOM 635 C CA . LEU A 1 87 ? -18.759 1.193 58.211 1.00 96.50 87 LEU A CA 1
ATOM 636 C C . LEU A 1 87 ? -18.797 2.707 57.939 1.00 96.50 87 LEU A C 1
ATOM 638 O O . LEU A 1 87 ? -18.270 3.481 58.739 1.00 96.50 87 LEU A O 1
ATOM 642 N N . CYS A 1 88 ? -19.367 3.140 56.812 1.00 96.88 88 CYS A N 1
ATOM 643 C CA . CYS A 1 88 ? -19.437 4.544 56.423 1.00 96.88 88 CYS A CA 1
ATOM 644 C C . CYS A 1 88 ? -20.825 5.120 56.764 1.00 96.88 88 CYS A C 1
ATOM 646 O O . CYS A 1 88 ? -21.804 4.724 56.134 1.00 96.88 88 CYS A O 1
ATOM 648 N N . PRO A 1 89 ? -20.942 6.084 57.696 1.00 95.38 89 PRO A N 1
ATOM 649 C CA . PRO A 1 89 ? -22.206 6.754 57.995 1.00 95.38 89 PRO A CA 1
ATOM 650 C C . PRO A 1 89 ? -22.518 7.796 56.910 1.00 95.38 89 PRO A C 1
ATOM 652 O O . PRO A 1 89 ? -22.304 8.995 57.092 1.00 95.38 89 PRO A O 1
ATOM 655 N N . LEU A 1 90 ? -22.946 7.329 55.737 1.00 97.69 90 LEU A N 1
ATOM 656 C CA . LEU A 1 90 ? -23.273 8.185 54.598 1.00 97.69 90 LEU A CA 1
ATOM 657 C C . LEU A 1 90 ? -24.693 8.755 54.745 1.00 97.69 90 LEU A C 1
ATOM 659 O O . LEU A 1 90 ? -25.612 7.991 55.039 1.00 97.69 90 LEU A O 1
ATOM 663 N N . PRO A 1 91 ? -24.909 10.059 54.481 1.00 97.81 91 PRO A N 1
ATOM 664 C CA . PRO A 1 91 ? -26.251 10.585 54.257 1.00 97.81 91 PRO A CA 1
ATOM 665 C C . PRO A 1 91 ? -26.938 9.830 53.116 1.00 97.81 91 PRO A C 1
ATOM 667 O O . PRO A 1 91 ? -26.280 9.480 52.133 1.00 97.81 91 PRO A O 1
ATOM 670 N N . GLU A 1 92 ? -28.251 9.634 53.212 1.00 96.81 92 GLU A N 1
ATOM 671 C CA . GLU A 1 92 ? -29.016 8.812 52.264 1.00 96.81 92 GLU A CA 1
ATOM 672 C C . GLU A 1 92 ? -28.797 9.188 50.783 1.00 96.81 92 GLU A C 1
ATOM 674 O O . GLU A 1 92 ? -28.424 8.302 50.011 1.00 96.81 92 GLU A O 1
ATOM 679 N N . PRO A 1 93 ? -28.813 10.478 50.379 1.00 97.88 93 PRO A N 1
ATOM 680 C CA . PRO A 1 93 ? -28.545 10.848 48.984 1.00 97.88 93 PRO A CA 1
ATOM 681 C C . PRO A 1 93 ? -27.132 10.475 48.501 1.00 97.88 93 PRO A C 1
ATOM 683 O O . PRO A 1 93 ? -26.913 10.177 47.327 1.00 97.88 93 PRO A O 1
ATOM 686 N N . VAL A 1 94 ? -26.139 10.487 49.398 1.00 98.00 94 VAL A N 1
ATOM 687 C CA . VAL A 1 94 ? -24.756 10.101 49.072 1.00 98.00 94 VAL A CA 1
ATOM 688 C C . VAL A 1 94 ? -24.642 8.581 48.980 1.00 98.00 94 VAL A C 1
ATOM 690 O O . VAL A 1 94 ? -23.978 8.073 48.076 1.00 98.00 94 VAL A O 1
ATOM 693 N N . ALA A 1 95 ? -25.308 7.851 49.879 1.00 97.19 95 ALA A N 1
ATOM 694 C CA . ALA A 1 95 ? -25.356 6.393 49.856 1.00 97.19 95 ALA A CA 1
ATOM 695 C C . ALA A 1 95 ? -25.976 5.871 48.548 1.00 97.19 95 ALA A C 1
ATOM 697 O O . ALA A 1 95 ? -25.416 4.968 47.920 1.00 97.19 95 ALA A O 1
ATOM 698 N N . GLU A 1 96 ? -27.069 6.485 48.090 1.00 97.06 96 GLU A N 1
ATOM 699 C CA . GLU A 1 96 ? -27.717 6.157 46.818 1.00 97.06 96 GLU A CA 1
ATOM 700 C C . GLU A 1 96 ? -26.797 6.389 45.615 1.00 97.06 96 GLU A C 1
ATOM 702 O O . GLU A 1 96 ? -26.663 5.499 44.769 1.00 97.06 96 GLU A O 1
ATOM 707 N N . ARG A 1 97 ? -26.109 7.540 45.558 1.00 98.06 97 ARG A N 1
ATOM 708 C CA . ARG A 1 97 ? -25.143 7.850 44.490 1.00 98.06 97 ARG A CA 1
ATOM 709 C C . ARG A 1 97 ? -23.966 6.880 44.472 1.00 98.06 97 ARG A C 1
ATOM 711 O O . ARG A 1 97 ? -23.618 6.369 43.408 1.00 98.06 97 ARG A O 1
ATOM 718 N N . VAL A 1 98 ? -23.392 6.555 45.634 1.00 97.12 98 VAL A N 1
ATOM 719 C CA . VAL A 1 98 ? -22.321 5.547 45.744 1.00 97.12 98 VAL A CA 1
ATOM 720 C C . VAL A 1 98 ? -22.822 4.179 45.271 1.00 97.12 98 VAL A C 1
ATOM 722 O O . VAL A 1 98 ? -22.144 3.512 44.487 1.00 97.12 98 VAL A O 1
ATOM 725 N N . ALA A 1 99 ? -24.024 3.762 45.677 1.00 95.75 99 ALA A N 1
ATOM 726 C CA . ALA A 1 99 ? -24.610 2.496 45.243 1.00 95.75 99 ALA A CA 1
ATOM 727 C C . ALA A 1 99 ? -24.881 2.466 43.727 1.00 95.75 99 ALA A C 1
ATOM 729 O O . ALA A 1 99 ? -24.617 1.449 43.076 1.00 95.75 99 ALA A O 1
ATOM 730 N N . ALA A 1 100 ? -25.371 3.570 43.154 1.00 96.75 100 ALA A N 1
ATOM 731 C CA . ALA A 1 100 ? -25.580 3.726 41.717 1.00 96.75 100 ALA A CA 1
ATOM 732 C C . ALA A 1 100 ? -24.258 3.655 40.944 1.00 96.75 100 ALA A C 1
ATOM 734 O O . ALA A 1 100 ? -24.149 2.869 40.000 1.00 96.75 100 ALA A O 1
ATOM 735 N N . TRP A 1 101 ? -23.234 4.381 41.398 1.00 97.44 101 TRP A N 1
ATOM 736 C CA . TRP A 1 101 ? -21.890 4.324 40.831 1.00 97.44 101 TRP A CA 1
ATOM 737 C C . TRP A 1 101 ? -21.320 2.902 40.868 1.00 97.44 101 TRP A C 1
ATOM 739 O O . TRP A 1 101 ? -20.810 2.413 39.864 1.00 97.44 101 TRP A O 1
ATOM 749 N N . MET A 1 102 ? -21.475 2.179 41.982 1.00 96.50 102 MET A N 1
ATOM 750 C CA . MET A 1 102 ? -21.007 0.794 42.095 1.00 96.50 102 MET A CA 1
ATOM 751 C C . MET A 1 102 ? -21.732 -0.168 41.149 1.00 96.50 102 MET A C 1
ATOM 753 O O . MET A 1 102 ? -21.098 -1.077 40.611 1.00 96.50 102 MET A O 1
ATOM 757 N N . ARG A 1 103 ? -23.049 -0.005 40.956 1.00 95.69 103 ARG A N 1
ATOM 758 C CA . ARG A 1 103 ? -23.813 -0.794 39.973 1.00 95.69 103 ARG A CA 1
ATOM 759 C C . ARG A 1 103 ? -23.309 -0.524 38.558 1.00 95.69 103 ARG A C 1
ATOM 761 O O . ARG A 1 103 ? -22.989 -1.474 37.850 1.00 95.69 103 ARG A O 1
ATOM 768 N N . ALA A 1 104 ? -23.177 0.749 38.187 1.00 96.44 104 ALA A N 1
ATOM 769 C CA . ALA A 1 104 ? -22.663 1.151 36.881 1.00 96.44 104 ALA A CA 1
ATOM 770 C C . ALA A 1 104 ? -21.225 0.652 36.659 1.00 96.44 104 ALA A C 1
ATOM 772 O O . ALA A 1 104 ? -20.895 0.163 35.581 1.00 96.44 104 ALA A O 1
ATOM 773 N N . ARG A 1 105 ? -20.382 0.683 37.699 1.00 96.56 105 ARG A N 1
ATOM 774 C CA . ARG A 1 105 ? -19.015 0.165 37.639 1.00 96.56 105 ARG A CA 1
ATOM 775 C C . ARG A 1 105 ? -18.967 -1.343 37.404 1.00 96.56 105 ARG A C 1
ATOM 777 O O . ARG A 1 105 ? -18.201 -1.779 36.552 1.00 96.56 105 ARG A O 1
ATOM 784 N N . ARG A 1 106 ? -19.779 -2.128 38.123 1.00 95.31 106 ARG A N 1
ATOM 785 C CA . ARG A 1 106 ? -19.875 -3.581 37.896 1.00 95.31 106 ARG A CA 1
ATOM 786 C C . ARG A 1 106 ? -20.334 -3.896 36.477 1.00 95.31 106 ARG A C 1
ATOM 788 O O . ARG A 1 106 ? -19.689 -4.694 35.812 1.00 95.31 106 ARG A O 1
ATOM 795 N N . HIS A 1 107 ? -21.369 -3.206 36.002 1.00 96.06 107 HIS A N 1
ATOM 796 C CA . HIS A 1 107 ? -21.854 -3.366 34.633 1.00 96.06 107 HIS A CA 1
ATOM 797 C C . HIS A 1 107 ? -20.768 -3.044 33.591 1.00 96.06 107 HIS A C 1
ATOM 799 O O . HIS A 1 107 ? -20.592 -3.770 32.616 1.00 96.06 107 HIS A O 1
ATOM 805 N N . TRP A 1 108 ? -19.984 -1.986 33.819 1.00 97.00 108 TRP A N 1
ATOM 806 C CA . TRP A 1 108 ? -18.836 -1.661 32.973 1.00 97.00 108 TRP A CA 1
ATOM 807 C C . TRP A 1 108 ? -17.751 -2.747 33.007 1.00 97.00 108 TRP A C 1
ATOM 809 O O . TRP A 1 108 ? -17.212 -3.095 31.959 1.00 97.00 108 TRP A O 1
ATOM 819 N N . ASP A 1 109 ? -17.433 -3.297 34.184 1.00 95.69 109 ASP A N 1
ATOM 820 C CA . ASP A 1 109 ? -16.445 -4.375 34.329 1.00 95.69 109 ASP A CA 1
ATOM 821 C C . ASP A 1 109 ? -16.910 -5.664 33.614 1.00 95.69 109 ASP A C 1
ATOM 823 O O . ASP A 1 109 ? -16.108 -6.296 32.925 1.00 95.69 109 ASP A O 1
ATOM 827 N N . GLU A 1 110 ? -18.200 -6.011 33.701 1.00 95.88 110 GLU A N 1
ATOM 828 C CA . GLU A 1 110 ? -18.824 -7.124 32.965 1.00 95.88 110 GLU A CA 1
ATOM 829 C C . GLU A 1 110 ? -18.692 -6.930 31.446 1.00 95.88 110 GLU A C 1
ATOM 831 O O . GLU A 1 110 ? -18.126 -7.776 30.753 1.00 95.88 110 GLU A O 1
ATOM 836 N N . ARG A 1 111 ? -19.100 -5.765 30.927 1.00 96.94 111 ARG A N 1
ATOM 837 C CA . ARG A 1 111 ? -18.998 -5.430 29.494 1.00 96.94 111 ARG A CA 1
ATOM 838 C C . ARG A 1 111 ? -17.558 -5.386 28.997 1.00 96.94 111 ARG A C 1
ATOM 840 O O . ARG A 1 111 ? -17.259 -5.777 27.870 1.00 96.94 111 ARG A O 1
ATOM 847 N N . ARG A 1 112 ? -16.633 -4.931 29.839 1.00 97.06 112 ARG A N 1
ATOM 848 C CA . ARG A 1 112 ? -15.204 -4.960 29.528 1.00 97.06 112 ARG A CA 1
ATOM 849 C C . ARG A 1 112 ? -14.674 -6.391 29.446 1.00 97.06 112 ARG A C 1
ATOM 851 O O . ARG A 1 112 ? -13.805 -6.647 28.616 1.00 97.06 112 ARG A O 1
ATOM 858 N N . ALA A 1 113 ? -15.161 -7.303 30.284 1.00 96.44 113 ALA A N 1
ATOM 859 C CA . ALA A 1 113 ? -14.778 -8.711 30.220 1.00 96.44 113 ALA A CA 1
ATOM 860 C C . ALA A 1 113 ? -15.276 -9.382 28.925 1.00 96.44 113 ALA A C 1
ATOM 862 O O . ALA A 1 113 ? -14.561 -10.207 28.358 1.00 96.44 113 ALA A O 1
ATOM 863 N N . GLU A 1 114 ? -16.441 -8.974 28.409 1.00 97.00 114 GLU A N 1
ATOM 864 C CA . GLU A 1 114 ? -16.984 -9.446 27.124 1.00 97.00 114 GLU A CA 1
ATOM 865 C C . GLU A 1 114 ? -16.103 -9.051 25.918 1.00 97.00 114 GLU A C 1
ATOM 867 O O . GLU A 1 114 ? -16.007 -9.808 24.948 1.00 97.00 114 GLU A O 1
ATOM 872 N N . LEU A 1 115 ? -15.407 -7.905 25.983 1.00 97.88 115 LEU A N 1
ATOM 873 C CA . LEU A 1 115 ? -14.645 -7.336 24.860 1.00 97.88 115 LEU A CA 1
ATOM 874 C C . LEU A 1 115 ? -13.622 -8.306 24.258 1.00 97.88 115 LEU A C 1
ATOM 876 O O . LEU A 1 115 ? -13.478 -8.364 23.038 1.00 97.88 115 LEU A O 1
ATOM 880 N N . ALA A 1 116 ? -12.910 -9.068 25.091 1.00 96.81 116 ALA A N 1
ATOM 881 C CA . ALA A 1 116 ? -11.897 -10.002 24.605 1.00 96.81 116 ALA A CA 1
ATOM 882 C C . ALA A 1 116 ? -12.512 -11.114 23.736 1.00 96.81 116 ALA A C 1
ATOM 884 O O . ALA A 1 116 ? -11.942 -11.469 22.704 1.00 96.81 116 ALA A O 1
ATOM 885 N N . GLY A 1 117 ? -13.684 -11.625 24.128 1.00 97.50 117 GLY A N 1
ATOM 886 C CA . GLY A 1 117 ? -14.409 -12.649 23.376 1.00 97.50 117 GLY A CA 1
ATOM 887 C C . GLY A 1 117 ? -14.966 -12.115 22.057 1.00 97.50 117 GLY A C 1
ATOM 888 O O . GLY A 1 117 ? -14.777 -12.746 21.016 1.00 97.50 117 GLY A O 1
ATOM 889 N N . VAL A 1 118 ? -15.579 -10.926 22.082 1.00 98.19 118 VAL A N 1
ATOM 890 C CA . VAL A 1 118 ? -16.113 -10.263 20.877 1.00 98.19 118 VAL A CA 1
ATOM 891 C C . VAL A 1 118 ? -14.996 -9.977 19.871 1.00 98.19 118 VAL A C 1
ATOM 893 O O . VAL A 1 118 ? -15.112 -10.357 18.707 1.00 98.19 118 VAL A O 1
ATOM 896 N N . LEU A 1 119 ? -13.878 -9.403 20.329 1.00 98.19 119 LEU A N 1
ATOM 897 C CA . LEU A 1 119 ? -12.728 -9.105 19.474 1.00 98.19 119 LEU A CA 1
ATOM 898 C C . LEU A 1 119 ? -12.111 -10.374 18.874 1.00 98.19 119 LEU A C 1
ATOM 900 O O . LEU A 1 119 ? -11.760 -10.384 17.697 1.00 98.19 119 LEU A O 1
ATOM 904 N N . ALA A 1 120 ? -11.948 -11.439 19.665 1.00 97.06 120 ALA A N 1
ATOM 905 C CA . ALA A 1 120 ? -11.386 -12.695 19.170 1.00 97.06 120 ALA A CA 1
ATOM 906 C C . ALA A 1 120 ? -12.266 -13.321 18.075 1.00 97.06 120 ALA A C 1
ATOM 908 O O . ALA A 1 120 ? -11.741 -13.770 17.052 1.00 97.06 120 ALA A O 1
ATOM 909 N N . LYS A 1 121 ? -13.591 -13.293 18.266 1.00 97.88 121 LYS A N 1
ATOM 910 C CA . LYS A 1 121 ? -14.560 -13.761 17.274 1.00 97.88 121 LYS A CA 1
ATOM 911 C C . LYS A 1 121 ? -14.492 -12.928 15.993 1.00 97.88 121 LYS A C 1
ATOM 913 O O . LYS A 1 121 ? -14.152 -13.472 14.948 1.00 97.88 121 LYS A O 1
ATOM 918 N N . GLU A 1 122 ? -14.709 -11.613 16.074 1.00 98.06 122 GLU A N 1
ATOM 919 C CA . GLU A 1 122 ? -14.723 -10.760 14.876 1.00 98.06 122 GLU A CA 1
ATOM 920 C C . GLU A 1 122 ? -13.369 -10.758 14.150 1.00 98.06 122 GLU A C 1
ATOM 922 O O . GLU A 1 122 ? -13.329 -10.674 12.926 1.00 98.06 122 GLU A O 1
ATOM 927 N N . ARG A 1 123 ? -12.246 -10.895 14.870 1.00 96.94 123 ARG A N 1
ATOM 928 C CA . ARG A 1 123 ? -10.920 -11.035 14.250 1.00 96.94 123 ARG A CA 1
ATOM 929 C C . ARG A 1 123 ? -10.796 -12.321 13.434 1.00 96.94 123 ARG A C 1
ATOM 931 O O . ARG A 1 123 ? -10.142 -12.294 12.395 1.00 96.94 123 ARG A O 1
ATOM 938 N N . THR A 1 124 ? -11.366 -13.425 13.910 1.00 96.75 124 THR A N 1
ATOM 939 C CA . THR A 1 124 ? -11.379 -14.695 13.171 1.00 96.75 124 THR A CA 1
ATOM 940 C C . THR A 1 124 ? -12.204 -14.533 11.897 1.00 96.75 124 THR A C 1
ATOM 942 O O . THR A 1 124 ? -11.680 -14.747 10.806 1.00 96.75 124 THR A O 1
ATOM 945 N N . ASP A 1 125 ? -13.414 -13.983 12.017 1.00 97.38 125 ASP A N 1
ATOM 946 C CA . ASP A 1 125 ? -14.291 -13.707 10.873 1.00 97.38 125 ASP A CA 1
ATOM 947 C C . ASP A 1 125 ? -13.644 -12.740 9.860 1.00 97.38 125 ASP A C 1
ATOM 949 O O . ASP A 1 125 ? -13.839 -12.853 8.649 1.00 97.38 125 ASP A O 1
ATOM 953 N N . ALA A 1 126 ? -12.873 -11.759 10.341 1.00 97.25 126 ALA A N 1
ATOM 954 C CA . ALA A 1 126 ? -12.147 -10.823 9.491 1.00 97.25 126 ALA A CA 1
ATOM 955 C C . ALA A 1 126 ? -10.976 -11.490 8.756 1.00 97.25 126 ALA A C 1
ATOM 957 O O . ALA A 1 126 ? -10.696 -11.122 7.619 1.00 97.25 126 ALA A O 1
ATOM 958 N N . LEU A 1 127 ? -10.291 -12.470 9.360 1.00 97.69 127 LEU A N 1
ATOM 959 C CA . LEU A 1 127 ? -9.237 -13.224 8.673 1.00 97.69 127 LEU A CA 1
ATOM 960 C C . LEU A 1 127 ? -9.797 -14.033 7.501 1.00 97.69 127 LEU A C 1
ATOM 962 O O . LEU A 1 127 ? -9.175 -14.043 6.438 1.00 97.69 127 LEU A O 1
ATOM 966 N N . ASP A 1 128 ? -10.973 -14.637 7.661 1.00 97.88 128 ASP A N 1
ATOM 967 C CA . ASP A 1 128 ? -11.655 -15.328 6.564 1.00 97.88 128 ASP A CA 1
ATOM 968 C C . ASP A 1 128 ? -12.073 -14.371 5.449 1.00 97.88 128 ASP A C 1
ATOM 970 O O . ASP A 1 128 ? -11.833 -14.654 4.274 1.00 97.88 128 ASP A O 1
ATOM 974 N N . ARG A 1 129 ? -12.608 -13.196 5.801 1.00 98.12 129 ARG A N 1
ATOM 975 C CA . ARG A 1 129 ? -12.944 -12.146 4.827 1.00 98.12 129 ARG A CA 1
ATOM 976 C C . ARG A 1 129 ? -11.713 -11.610 4.091 1.00 98.12 129 ARG A C 1
ATOM 978 O O . ARG A 1 129 ? -11.759 -11.458 2.874 1.00 98.12 129 ARG A O 1
ATOM 985 N N . ILE A 1 130 ? -10.592 -11.395 4.788 1.00 98.50 130 ILE A N 1
ATOM 986 C CA . ILE A 1 130 ? -9.307 -11.027 4.165 1.00 98.50 130 ILE A CA 1
ATOM 987 C C . ILE A 1 130 ? -8.876 -12.106 3.174 1.00 98.50 130 ILE A C 1
ATOM 989 O O . ILE A 1 130 ? -8.500 -11.783 2.050 1.00 98.50 130 ILE A O 1
ATOM 993 N N . ARG A 1 131 ? -8.921 -13.380 3.577 1.00 98.44 131 ARG A N 1
ATOM 994 C CA . ARG A 1 131 ? -8.535 -14.507 2.722 1.00 98.44 131 ARG A CA 1
ATOM 995 C C . ARG A 1 131 ? -9.401 -14.571 1.466 1.00 98.44 131 ARG A C 1
ATOM 997 O O . ARG A 1 131 ? -8.853 -14.690 0.374 1.00 98.44 131 ARG A O 1
ATOM 1004 N N . ALA A 1 132 ? -10.719 -14.450 1.621 1.00 98.00 132 ALA A N 1
ATOM 1005 C CA . ALA A 1 132 ? -11.666 -14.432 0.512 1.00 98.00 132 ALA A CA 1
ATOM 1006 C C . ALA A 1 132 ? -11.394 -13.262 -0.448 1.00 98.00 132 ALA A C 1
ATOM 1008 O O . ALA A 1 132 ? -11.251 -13.485 -1.646 1.00 98.00 132 ALA A O 1
ATOM 1009 N N . ALA A 1 133 ? -11.215 -12.043 0.069 1.00 97.94 133 ALA A N 1
ATOM 1010 C CA . ALA A 1 133 ? -10.887 -10.876 -0.751 1.00 97.94 133 ALA A CA 1
ATOM 1011 C C . ALA A 1 133 ? -9.533 -11.020 -1.468 1.00 97.94 133 ALA A C 1
ATOM 1013 O O . ALA A 1 133 ? -9.385 -10.622 -2.618 1.00 97.94 133 ALA A O 1
ATOM 1014 N N . CYS A 1 134 ? -8.535 -11.624 -0.817 1.00 98.25 134 CYS A N 1
ATOM 1015 C CA . CYS A 1 134 ? -7.245 -11.896 -1.444 1.00 98.25 134 CYS A CA 1
ATOM 1016 C C . CYS A 1 134 ? -7.301 -12.998 -2.517 1.00 98.25 134 CYS A C 1
ATOM 1018 O O . CYS A 1 134 ? -6.355 -13.111 -3.295 1.00 98.25 134 CYS A O 1
ATOM 1020 N N . ALA A 1 135 ? -8.355 -13.815 -2.571 1.00 98.00 135 ALA A N 1
ATOM 1021 C CA . ALA A 1 135 ? -8.520 -14.823 -3.617 1.00 98.00 135 ALA A CA 1
ATOM 1022 C C . ALA A 1 135 ? -8.921 -14.213 -4.972 1.00 98.00 135 ALA A C 1
ATOM 1024 O O . ALA A 1 135 ? -8.815 -14.899 -5.991 1.00 98.00 135 ALA A O 1
ATOM 1025 N N . ASP A 1 136 ? -9.336 -12.943 -4.986 1.00 96.38 136 ASP A N 1
ATOM 1026 C CA . ASP A 1 136 ? -9.733 -12.221 -6.190 1.00 96.38 136 ASP A CA 1
ATOM 1027 C C . ASP A 1 136 ? -8.623 -12.245 -7.272 1.00 96.38 136 ASP A C 1
ATOM 1029 O O . ASP A 1 136 ? -7.464 -11.921 -6.978 1.00 96.38 136 ASP A O 1
ATOM 1033 N N . PRO A 1 137 ? -8.929 -12.621 -8.530 1.00 94.06 137 PRO A N 1
ATOM 1034 C CA . PRO A 1 137 ? -7.926 -12.725 -9.591 1.00 94.06 137 PRO A CA 1
ATOM 1035 C C . PRO A 1 137 ? -7.192 -11.413 -9.904 1.00 94.06 137 PRO A C 1
ATOM 1037 O O . PRO A 1 137 ? -5.982 -11.435 -10.167 1.00 94.06 137 PRO A O 1
ATOM 1040 N N . VAL A 1 138 ? -7.894 -10.276 -9.866 1.00 92.00 138 VAL A N 1
ATOM 1041 C CA . VAL A 1 138 ? -7.324 -8.944 -10.118 1.00 92.00 138 VAL A CA 1
ATOM 1042 C C . VAL A 1 138 ? -6.344 -8.595 -9.004 1.00 92.00 138 VAL A C 1
ATOM 1044 O O . VAL A 1 138 ? -5.222 -8.150 -9.278 1.00 92.00 138 VAL A O 1
ATOM 1047 N N . PHE A 1 139 ? -6.712 -8.886 -7.753 1.00 96.12 139 PHE A N 1
ATOM 1048 C CA . PHE A 1 139 ? -5.817 -8.723 -6.612 1.00 96.12 139 PHE A CA 1
ATOM 1049 C C . PHE A 1 139 ? -4.580 -9.625 -6.703 1.00 96.12 139 PHE A C 1
ATOM 1051 O O . PHE A 1 139 ? -3.452 -9.152 -6.537 1.00 96.12 139 PHE A O 1
ATOM 1058 N N . ARG A 1 140 ? -4.761 -10.920 -6.990 1.00 97.06 140 ARG A N 1
ATOM 1059 C CA . ARG A 1 140 ? -3.654 -11.889 -7.063 1.00 97.06 140 ARG A CA 1
ATOM 1060 C C . ARG A 1 140 ? -2.627 -11.505 -8.121 1.00 97.06 140 ARG A C 1
ATOM 1062 O O . ARG A 1 140 ? -1.429 -11.542 -7.840 1.00 97.06 140 ARG A O 1
ATOM 1069 N N . ARG A 1 141 ? -3.079 -11.068 -9.299 1.00 94.69 141 ARG A N 1
ATOM 1070 C CA . ARG A 1 141 ? -2.195 -10.574 -10.366 1.00 94.69 141 ARG A CA 1
ATOM 1071 C C . ARG A 1 141 ? -1.365 -9.378 -9.893 1.00 94.69 141 ARG A C 1
ATOM 1073 O O . ARG A 1 141 ? -0.153 -9.354 -10.092 1.00 94.69 141 ARG A O 1
ATOM 1080 N N . GLY A 1 142 ? -1.991 -8.420 -9.212 1.00 94.75 142 GLY A N 1
ATOM 1081 C CA . GLY A 1 142 ? -1.317 -7.207 -8.741 1.00 94.75 142 GLY A CA 1
ATOM 1082 C C . GLY A 1 142 ? -0.309 -7.513 -7.641 1.00 94.75 142 GLY A C 1
ATOM 1083 O O . GLY A 1 142 ? 0.787 -6.949 -7.611 1.00 94.75 142 GLY A O 1
ATOM 1084 N N . LEU A 1 143 ? -0.643 -8.464 -6.768 1.00 97.19 143 LEU A N 1
ATOM 1085 C CA . LEU A 1 143 ? 0.246 -8.929 -5.713 1.00 97.19 143 LEU A CA 1
ATOM 1086 C C . LEU A 1 143 ? 1.470 -9.658 -6.278 1.00 97.19 143 LEU A C 1
ATOM 1088 O O . LEU A 1 143 ? 2.577 -9.404 -5.806 1.00 97.19 143 LEU A O 1
ATOM 1092 N N . LEU A 1 144 ? 1.288 -10.503 -7.297 1.00 95.81 144 LEU A N 1
ATOM 1093 C CA . LEU A 1 144 ? 2.382 -11.200 -7.976 1.00 95.81 144 LEU A CA 1
ATOM 1094 C C . LEU A 1 144 ? 3.393 -10.205 -8.564 1.00 95.81 144 LEU A C 1
ATOM 1096 O O . LEU A 1 144 ? 4.587 -10.323 -8.295 1.00 95.81 144 LEU A O 1
ATOM 1100 N N . LEU A 1 145 ? 2.909 -9.170 -9.261 1.00 92.56 145 LEU A N 1
ATOM 1101 C CA . LEU A 1 145 ? 3.743 -8.091 -9.812 1.00 92.56 145 LEU A CA 1
ATOM 1102 C C . LEU A 1 145 ? 4.459 -7.264 -8.730 1.00 92.56 145 LEU A C 1
ATOM 1104 O O . LEU A 1 145 ? 5.463 -6.613 -9.003 1.00 92.56 145 LEU A O 1
ATOM 1108 N N . SER A 1 146 ? 3.952 -7.286 -7.496 1.00 92.19 146 SER A N 1
ATOM 1109 C CA . SER A 1 146 ? 4.542 -6.568 -6.360 1.00 92.19 146 SER A CA 1
ATOM 1110 C C . SER A 1 146 ? 5.635 -7.361 -5.636 1.00 92.19 146 SER A C 1
ATOM 1112 O O . SER A 1 146 ? 6.376 -6.779 -4.839 1.00 92.19 146 SER A O 1
ATOM 1114 N N . GLY A 1 147 ? 5.718 -8.679 -5.852 1.00 92.75 147 GLY A N 1
ATOM 1115 C CA . GLY A 1 147 ? 6.763 -9.535 -5.294 1.00 92.75 147 GLY A CA 1
ATOM 1116 C C . GLY A 1 147 ? 6.318 -10.968 -4.979 1.00 92.75 147 GLY A C 1
ATOM 1117 O O . GLY A 1 147 ? 5.312 -11.209 -4.303 1.00 92.75 147 GLY A O 1
ATOM 1118 N N . GLU A 1 148 ? 7.154 -11.929 -5.374 1.00 95.31 148 GLU A N 1
ATOM 1119 C CA . GLU A 1 148 ? 6.880 -13.370 -5.278 1.00 95.31 148 GLU A CA 1
ATOM 1120 C C . GLU A 1 148 ? 6.709 -13.881 -3.841 1.00 95.31 148 GLU A C 1
ATOM 1122 O O . GLU A 1 148 ? 5.875 -14.744 -3.578 1.00 95.31 148 GLU A O 1
ATOM 1127 N N . GLU A 1 149 ? 7.461 -13.341 -2.877 1.00 97.38 149 GLU A N 1
ATOM 1128 C CA . GLU A 1 149 ? 7.465 -13.853 -1.499 1.00 97.38 149 GLU A CA 1
ATOM 1129 C C . GLU A 1 149 ? 6.079 -13.745 -0.833 1.00 97.38 149 GLU A C 1
ATOM 1131 O O . GLU A 1 149 ? 5.626 -14.660 -0.131 1.00 97.38 149 GLU A O 1
ATOM 1136 N N . LEU A 1 150 ? 5.398 -12.608 -1.024 1.00 97.75 150 LEU A N 1
ATOM 1137 C CA . LEU A 1 150 ? 4.076 -12.376 -0.444 1.00 97.75 150 LEU A CA 1
ATOM 1138 C C . LEU A 1 150 ? 2.989 -13.110 -1.236 1.00 97.75 150 LEU A C 1
ATOM 1140 O O . LEU A 1 150 ? 2.097 -13.677 -0.606 1.00 97.75 150 LEU A O 1
ATOM 1144 N N . SER A 1 151 ? 3.113 -13.170 -2.566 1.00 98.00 151 SER A N 1
ATOM 1145 C CA . SER A 1 151 ? 2.222 -13.954 -3.432 1.00 98.00 151 SER A CA 1
ATOM 1146 C C . SER A 1 151 ? 2.255 -15.441 -3.070 1.00 98.00 151 SER A C 1
ATOM 1148 O O . SER A 1 151 ? 1.231 -16.009 -2.706 1.00 98.00 151 SER A O 1
ATOM 1150 N N . GLY A 1 152 ? 3.441 -16.052 -2.997 1.00 98.06 152 GLY A N 1
ATOM 1151 C CA . GLY A 1 152 ? 3.577 -17.457 -2.603 1.00 98.06 152 GLY A CA 1
ATOM 1152 C C . GLY A 1 152 ? 3.153 -17.728 -1.153 1.00 98.06 152 GLY A C 1
ATOM 1153 O O . GLY A 1 152 ? 2.754 -18.839 -0.811 1.00 98.06 152 GLY A O 1
ATOM 1154 N N . THR A 1 153 ? 3.215 -16.720 -0.272 1.00 98.38 153 THR A N 1
ATOM 1155 C CA . THR A 1 153 ? 2.636 -16.822 1.080 1.00 98.38 153 THR A CA 1
ATOM 1156 C C . THR A 1 153 ? 1.112 -16.873 1.036 1.00 98.38 153 THR A C 1
ATOM 1158 O O . THR A 1 153 ? 0.525 -17.670 1.766 1.00 98.38 153 THR A O 1
ATOM 1161 N N . LEU A 1 154 ? 0.485 -16.045 0.199 1.00 98.50 154 LEU A N 1
ATOM 1162 C CA . LEU A 1 154 ? -0.958 -16.063 -0.012 1.00 98.50 154 LEU A CA 1
ATOM 1163 C C . LEU A 1 154 ? -1.408 -17.385 -0.643 1.00 98.50 154 LEU A C 1
ATOM 1165 O O . LEU A 1 154 ? -2.348 -17.981 -0.137 1.00 98.50 154 LEU A O 1
ATOM 1169 N N . ASP A 1 155 ? -0.711 -17.886 -1.664 1.00 98.56 155 ASP A N 1
ATOM 1170 C CA . ASP A 1 155 ? -1.066 -19.149 -2.327 1.00 98.56 155 ASP A CA 1
ATOM 1171 C C . ASP A 1 155 ? -1.093 -20.327 -1.345 1.00 98.56 155 ASP A C 1
ATOM 1173 O O . ASP A 1 155 ? -2.041 -21.111 -1.334 1.00 98.56 155 ASP A O 1
ATOM 1177 N N . ARG A 1 156 ? -0.099 -20.416 -0.449 1.00 98.50 156 ARG A N 1
ATOM 1178 C CA . ARG A 1 156 ? -0.095 -21.428 0.620 1.00 98.50 156 ARG A CA 1
ATOM 1179 C C . ARG A 1 156 ? -1.266 -21.269 1.586 1.00 98.50 156 ARG A C 1
ATOM 1181 O O . ARG A 1 156 ? -1.812 -22.272 2.020 1.00 98.50 156 ARG A O 1
ATOM 1188 N N . TRP A 1 157 ? -1.641 -20.036 1.922 1.00 98.44 157 TRP A N 1
ATOM 1189 C CA . TRP A 1 157 ? -2.774 -19.782 2.815 1.00 98.44 157 TRP A CA 1
ATOM 1190 C C . TRP A 1 157 ? -4.125 -20.075 2.149 1.00 98.44 157 TRP A C 1
ATOM 1192 O O . TRP A 1 157 ? -5.047 -20.550 2.802 1.00 98.44 157 TRP A O 1
ATOM 1202 N N . LEU A 1 158 ? -4.252 -19.830 0.844 1.00 98.19 158 LEU A N 1
ATOM 1203 C CA . LEU A 1 158 ? -5.441 -20.208 0.081 1.00 98.19 158 LEU A CA 1
ATOM 1204 C C . LEU A 1 158 ? -5.575 -21.732 -0.038 1.00 98.19 158 LEU A C 1
ATOM 1206 O O . LEU A 1 158 ? -6.691 -22.240 0.022 1.00 98.19 158 LEU A O 1
ATOM 1210 N N . ALA A 1 159 ? -4.454 -22.448 -0.174 1.00 98.31 159 ALA A N 1
ATOM 1211 C CA . ALA A 1 159 ? -4.425 -23.910 -0.217 1.00 98.31 159 ALA A CA 1
ATOM 1212 C C . ALA A 1 159 ? -4.687 -24.574 1.150 1.00 98.31 159 ALA A C 1
ATOM 1214 O O . ALA A 1 159 ? -5.236 -25.672 1.189 1.00 98.31 159 ALA A O 1
ATOM 1215 N N . ASP A 1 160 ? -4.305 -23.923 2.251 1.00 98.12 160 ASP A N 1
ATOM 1216 C CA . ASP A 1 160 ? -4.483 -24.405 3.628 1.00 98.12 160 ASP A CA 1
ATOM 1217 C C . ASP A 1 160 ? -5.064 -23.284 4.521 1.00 98.12 160 ASP A C 1
ATOM 1219 O O . ASP A 1 160 ? -4.313 -22.534 5.162 1.00 98.12 160 ASP A O 1
ATOM 1223 N N . PRO A 1 161 ? -6.406 -23.123 4.543 1.00 96.38 161 PRO A N 1
ATOM 1224 C CA . PRO A 1 161 ? -7.079 -22.054 5.285 1.00 96.38 161 PRO A CA 1
ATOM 1225 C C . PRO A 1 161 ? -6.817 -22.067 6.794 1.00 96.38 161 PRO A C 1
ATOM 1227 O O . PRO A 1 161 ? -6.754 -20.997 7.408 1.00 96.38 161 PRO A O 1
ATOM 1230 N N . ASP A 1 162 ? -6.614 -23.255 7.370 1.00 96.88 162 ASP A N 1
ATOM 1231 C CA . ASP A 1 162 ? -6.409 -23.468 8.808 1.00 96.88 162 ASP A CA 1
ATOM 1232 C C . ASP A 1 162 ? -5.013 -23.033 9.277 1.00 96.88 162 ASP A C 1
ATOM 1234 O O . ASP A 1 162 ? -4.738 -22.941 10.479 1.00 96.88 162 ASP A O 1
ATOM 1238 N N . ARG A 1 163 ? -4.120 -22.709 8.335 1.00 96.88 163 ARG A N 1
ATOM 1239 C CA . ARG A 1 163 ? -2.751 -22.273 8.605 1.00 96.88 163 ARG A CA 1
ATOM 1240 C C . ARG A 1 163 ? -2.511 -20.835 8.132 1.00 96.88 163 ARG A C 1
ATOM 1242 O O . ARG A 1 163 ? -1.760 -20.605 7.176 1.00 96.88 163 ARG A O 1
ATOM 1249 N N . PRO A 1 164 ? -3.079 -19.829 8.824 1.00 96.94 164 PRO A N 1
ATOM 1250 C CA . PRO A 1 164 ? -2.889 -18.440 8.448 1.00 96.94 164 PRO A CA 1
ATOM 1251 C C . PRO A 1 164 ? -1.419 -18.017 8.552 1.00 96.94 164 PRO A C 1
ATOM 1253 O O . PRO A 1 164 ? -0.670 -18.489 9.420 1.00 96.94 164 PRO A O 1
ATOM 1256 N N . PRO A 1 165 ? -0.971 -17.084 7.696 1.00 97.75 165 PRO A N 1
ATOM 1257 C CA . PRO A 1 165 ? 0.381 -16.577 7.764 1.00 97.75 165 PRO A CA 1
ATOM 1258 C C . PRO A 1 165 ? 0.574 -15.749 9.039 1.00 97.75 165 PRO A C 1
ATOM 1260 O O . PRO A 1 165 ? -0.370 -15.289 9.684 1.00 97.75 165 PRO A O 1
ATOM 1263 N N . ARG A 1 166 ? 1.838 -15.504 9.401 1.00 97.94 166 ARG A N 1
ATOM 1264 C CA . ARG A 1 166 ? 2.172 -14.650 10.553 1.00 97.94 166 ARG A CA 1
ATOM 1265 C C . ARG A 1 166 ? 1.490 -13.283 10.427 1.00 97.94 166 ARG A C 1
ATOM 1267 O O . ARG A 1 166 ? 1.432 -12.720 9.334 1.00 97.94 166 ARG A O 1
ATOM 1274 N N . GLN A 1 167 ? 1.088 -12.695 11.556 1.00 96.75 167 GLN A N 1
ATOM 1275 C CA . GLN A 1 167 ? 0.362 -11.417 11.608 1.00 96.75 167 GLN A CA 1
ATOM 1276 C C . GLN A 1 167 ? 1.004 -10.308 10.757 1.00 96.75 167 GLN A C 1
ATOM 1278 O O . GLN A 1 167 ? 0.300 -9.578 10.068 1.00 96.75 167 GLN A O 1
ATOM 1283 N N . GLY A 1 168 ? 2.338 -10.202 10.738 1.00 98.06 168 GLY A N 1
ATOM 1284 C CA . GLY A 1 168 ? 3.032 -9.210 9.909 1.00 98.06 168 GLY A CA 1
ATOM 1285 C C . GLY A 1 168 ? 2.778 -9.361 8.401 1.00 98.06 168 GLY A C 1
ATOM 1286 O O . GLY A 1 168 ? 2.709 -8.360 7.694 1.00 98.06 168 GLY A O 1
ATOM 1287 N N . LYS A 1 169 ? 2.598 -10.590 7.902 1.00 98.00 169 LYS A N 1
ATOM 1288 C CA . LYS A 1 169 ? 2.252 -10.865 6.498 1.00 98.00 169 LYS A CA 1
ATOM 1289 C C . LYS A 1 169 ? 0.771 -10.592 6.229 1.00 98.00 169 LYS A C 1
ATOM 1291 O O . LYS A 1 169 ? 0.482 -9.943 5.231 1.00 98.00 169 LYS A O 1
ATOM 1296 N N . VAL A 1 170 ? -0.130 -10.956 7.149 1.00 98.19 170 VAL A N 1
ATOM 1297 C CA . VAL A 1 170 ? -1.557 -10.570 7.075 1.00 98.19 170 VAL A CA 1
ATOM 1298 C C . VAL A 1 170 ? -1.698 -9.050 6.972 1.00 98.19 170 VAL A C 1
ATOM 1300 O O . VAL A 1 170 ? -2.364 -8.548 6.076 1.00 98.19 170 VAL A O 1
ATOM 1303 N N . LEU A 1 171 ? -1.003 -8.292 7.826 1.00 98.12 171 LEU A N 1
ATOM 1304 C CA . LEU A 1 171 ? -1.035 -6.827 7.783 1.00 98.12 171 LEU A CA 1
ATOM 1305 C C . LEU A 1 171 ? -0.498 -6.261 6.460 1.00 98.12 171 LEU A C 1
ATOM 1307 O O . LEU A 1 171 ? -0.985 -5.231 5.998 1.00 98.12 171 LEU A O 1
ATOM 1311 N N . ARG A 1 172 ? 0.489 -6.911 5.829 1.00 98.25 172 ARG A N 1
ATOM 1312 C CA . ARG A 1 172 ? 0.951 -6.524 4.484 1.00 98.25 172 ARG A CA 1
ATOM 1313 C C . ARG A 1 172 ? -0.113 -6.803 3.419 1.00 98.25 172 ARG A C 1
ATOM 1315 O O . ARG A 1 172 ? -0.316 -5.941 2.573 1.00 98.25 172 ARG A O 1
ATOM 1322 N N . LEU A 1 173 ? -0.811 -7.939 3.483 1.00 98.44 173 LEU A N 1
ATOM 1323 C CA . LEU A 1 173 ? -1.932 -8.242 2.582 1.00 98.44 173 LEU A CA 1
ATOM 1324 C C . LEU A 1 173 ? -3.058 -7.212 2.727 1.00 98.44 173 LEU A C 1
ATOM 1326 O O . LEU A 1 173 ? -3.489 -6.649 1.729 1.00 98.44 173 LEU A O 1
ATOM 1330 N N . VAL A 1 174 ? -3.447 -6.867 3.959 1.00 98.31 174 VAL A N 1
ATOM 1331 C CA . VAL A 1 174 ? -4.458 -5.824 4.223 1.00 98.31 174 VAL A CA 1
ATOM 1332 C C . VAL A 1 174 ? -4.034 -4.466 3.659 1.00 98.31 174 VAL A C 1
ATOM 1334 O O . VAL A 1 174 ? -4.859 -3.757 3.091 1.00 98.31 174 VAL A O 1
ATOM 1337 N N . LYS A 1 175 ? -2.747 -4.096 3.747 1.00 98.25 175 LYS A N 1
ATOM 1338 C CA . LYS A 1 175 ? -2.239 -2.865 3.112 1.00 98.25 175 LYS A CA 1
ATOM 1339 C C . LYS A 1 175 ? -2.403 -2.887 1.592 1.00 98.25 175 LYS A C 1
ATOM 1341 O O . LYS A 1 175 ? -2.745 -1.857 1.012 1.00 98.25 175 LYS A O 1
ATOM 1346 N N . TYR A 1 176 ? -2.167 -4.031 0.954 1.00 98.19 176 TYR A N 1
ATOM 1347 C CA . TYR A 1 176 ? -2.395 -4.181 -0.481 1.00 98.19 176 TYR A CA 1
ATOM 1348 C C . TYR A 1 176 ? -3.884 -4.180 -0.831 1.00 98.19 176 TYR A C 1
ATOM 1350 O O . TYR A 1 176 ? -4.248 -3.509 -1.789 1.00 98.19 176 TYR A O 1
ATOM 1358 N N . LEU A 1 177 ? -4.752 -4.826 -0.042 1.00 98.06 177 LEU A N 1
ATOM 1359 C CA . LEU A 1 177 ? -6.208 -4.755 -0.227 1.00 98.06 177 LEU A CA 1
ATOM 1360 C C . LEU A 1 177 ? -6.705 -3.311 -0.118 1.00 98.06 177 LEU A C 1
ATOM 1362 O O . LEU A 1 177 ? -7.454 -2.848 -0.972 1.00 98.06 177 LEU A O 1
ATOM 1366 N N . ALA A 1 178 ? -6.227 -2.563 0.881 1.00 98.00 178 ALA A N 1
ATOM 1367 C CA . ALA A 1 178 ? -6.546 -1.147 1.034 1.00 98.00 178 ALA A CA 1
ATOM 1368 C C . ALA A 1 178 ? -6.079 -0.313 -0.159 1.00 98.00 178 ALA A C 1
ATOM 1370 O O . ALA A 1 178 ? -6.814 0.551 -0.634 1.00 98.00 178 ALA A O 1
ATOM 1371 N N . ARG A 1 179 ? -4.887 -0.601 -0.693 1.00 97.44 179 ARG A N 1
ATOM 1372 C CA . ARG A 1 179 ? -4.423 0.025 -1.931 1.00 97.44 179 ARG A CA 1
ATOM 1373 C C . ARG A 1 179 ? -5.351 -0.308 -3.102 1.00 97.44 179 ARG A C 1
ATOM 1375 O O . ARG A 1 179 ? -5.787 0.612 -3.778 1.00 97.44 179 ARG A O 1
ATOM 1382 N N . ALA A 1 180 ? -5.662 -1.583 -3.302 1.00 96.62 180 ALA A N 1
ATOM 1383 C CA . ALA A 1 180 ? -6.481 -2.065 -4.407 1.00 96.62 180 ALA A CA 1
ATOM 1384 C C . ALA A 1 180 ? -7.944 -1.614 -4.336 1.00 96.62 180 ALA A C 1
ATOM 1386 O O . ALA A 1 180 ? -8.583 -1.544 -5.374 1.00 96.62 180 ALA A O 1
ATOM 1387 N N . SER A 1 181 ? -8.454 -1.284 -3.145 1.00 96.88 181 SER A N 1
ATOM 1388 C CA . SER A 1 181 ? -9.860 -0.894 -2.949 1.00 96.88 181 SER A CA 1
ATOM 1389 C C . SER A 1 181 ? -10.082 0.619 -2.858 1.00 96.88 181 SER A C 1
ATOM 1391 O O . SER A 1 181 ? -11.204 1.083 -3.019 1.00 96.88 181 SER A O 1
ATOM 1393 N N . ALA A 1 182 ? -9.043 1.402 -2.541 1.00 96.56 182 ALA A N 1
ATOM 1394 C CA . ALA A 1 182 ? -9.202 2.833 -2.253 1.00 96.56 182 ALA A CA 1
ATOM 1395 C C . ALA A 1 182 ? -8.168 3.752 -2.921 1.00 96.56 182 ALA A C 1
ATOM 1397 O O . ALA A 1 182 ? -8.345 4.970 -2.903 1.00 96.56 182 ALA A O 1
ATOM 1398 N N . LYS A 1 183 ? -7.075 3.226 -3.496 1.00 96.31 183 LYS A N 1
ATOM 1399 C CA . LYS A 1 183 ? -6.022 4.057 -4.096 1.00 96.31 183 LYS A CA 1
ATOM 1400 C C . LYS A 1 183 ? -6.093 4.030 -5.621 1.00 96.31 183 LYS A C 1
ATOM 1402 O O . LYS A 1 183 ? -5.762 3.036 -6.248 1.00 96.31 183 LYS A O 1
ATOM 1407 N N . THR A 1 184 ? -6.365 5.187 -6.214 1.00 95.38 184 THR A N 1
ATOM 1408 C CA . THR A 1 184 ? -6.443 5.400 -7.674 1.00 95.38 184 THR A CA 1
ATOM 1409 C C . THR A 1 184 ? -5.093 5.747 -8.323 1.00 95.38 184 THR A C 1
ATOM 1411 O O . THR A 1 184 ? -5.020 6.357 -9.391 1.00 95.38 184 THR A O 1
ATOM 1414 N N . SER A 1 185 ? -3.978 5.389 -7.676 1.00 93.56 185 SER A N 1
ATOM 1415 C CA . SER A 1 185 ? -2.635 5.597 -8.233 1.00 93.56 185 SER A CA 1
ATOM 1416 C C . SER A 1 185 ? -2.199 4.383 -9.063 1.00 93.56 185 SER A C 1
ATOM 1418 O O . SER A 1 185 ? -2.325 3.269 -8.548 1.00 93.56 185 SER A O 1
ATOM 1420 N N . PRO A 1 186 ? -1.609 4.574 -10.261 1.00 92.19 186 PRO A N 1
ATOM 1421 C CA . PRO A 1 186 ? -1.142 3.472 -11.104 1.00 92.19 186 PRO A CA 1
ATOM 1422 C C . PRO A 1 186 ? -0.188 2.543 -10.360 1.00 92.19 186 PRO A C 1
ATOM 1424 O O . PRO A 1 186 ? 0.801 3.006 -9.784 1.00 92.19 186 PRO A O 1
ATOM 1427 N N . PHE A 1 187 ? -0.527 1.251 -10.306 1.00 92.44 187 PHE A N 1
ATOM 1428 C CA . PHE A 1 187 ? 0.315 0.219 -9.704 1.00 92.44 187 PHE A CA 1
ATOM 1429 C C . PHE A 1 187 ? -0.193 -1.190 -10.036 1.00 92.44 187 PHE A C 1
ATOM 1431 O O . PHE A 1 187 ? -1.099 -1.699 -9.369 1.00 92.44 187 PHE A O 1
ATOM 1438 N N . GLY A 1 188 ? 0.408 -1.818 -11.049 1.00 90.12 188 GLY A N 1
ATOM 1439 C CA . GLY A 1 188 ? -0.009 -3.137 -11.529 1.00 90.12 188 GLY A CA 1
ATOM 1440 C C . GLY A 1 188 ? -1.514 -3.189 -11.810 1.00 90.12 188 GLY A C 1
ATOM 1441 O O . GLY A 1 188 ? -2.107 -2.193 -12.215 1.00 90.12 188 GLY A O 1
ATOM 1442 N N . SER A 1 189 ? -2.145 -4.324 -11.515 1.00 91.88 189 SER A N 1
ATOM 1443 C CA . SER A 1 189 ? -3.595 -4.502 -11.671 1.00 91.88 189 SER A CA 1
ATOM 1444 C C . SER A 1 189 ? -4.432 -4.008 -10.484 1.00 91.88 189 SER A C 1
ATOM 1446 O O . SER A 1 189 ? -5.630 -4.252 -10.448 1.00 91.88 189 SER A O 1
ATOM 1448 N N . PHE A 1 190 ? -3.854 -3.309 -9.497 1.00 95.06 190 PHE A N 1
ATOM 1449 C CA . PHE A 1 190 ? -4.647 -2.724 -8.401 1.00 95.06 190 PHE A CA 1
ATOM 1450 C C . PHE A 1 190 ? -5.432 -1.476 -8.815 1.00 95.06 190 PHE A C 1
ATOM 1452 O O . PHE A 1 190 ? -6.170 -0.926 -7.999 1.00 95.06 190 PHE A O 1
ATOM 1459 N N . MET A 1 191 ? -5.245 -1.003 -10.044 1.00 94.31 191 MET A N 1
ATOM 1460 C CA . MET A 1 191 ? -5.895 0.177 -10.593 1.00 94.31 191 MET A CA 1
ATOM 1461 C C . MET A 1 191 ? -6.181 -0.068 -12.074 1.00 94.31 191 MET A C 1
ATOM 1463 O O . MET A 1 191 ? -5.346 -0.647 -12.770 1.00 94.31 191 MET A O 1
ATOM 1467 N N . VAL A 1 192 ? -7.339 0.385 -12.542 1.00 91.88 192 VAL A N 1
ATOM 1468 C CA . VAL A 1 192 ? -7.749 0.320 -13.948 1.00 91.88 192 VAL A CA 1
ATOM 1469 C C . VAL A 1 192 ? -7.907 1.738 -14.485 1.00 91.88 192 VAL A C 1
ATOM 1471 O O . VAL A 1 192 ? -8.577 2.570 -13.869 1.00 91.88 192 VAL A O 1
ATOM 1474 N N . SER A 1 193 ? -7.291 2.008 -15.635 1.00 92.44 193 SER A N 1
ATOM 1475 C CA . SER A 1 193 ? -7.483 3.249 -16.387 1.00 92.44 193 SER A CA 1
ATOM 1476 C C . SER A 1 193 ? -8.476 3.010 -17.517 1.00 92.44 193 SER A C 1
ATOM 1478 O O . SER A 1 193 ? -8.369 2.011 -18.223 1.00 92.44 193 SER A O 1
ATOM 1480 N N . ALA A 1 194 ? -9.393 3.946 -17.724 1.00 90.44 194 ALA A N 1
ATOM 1481 C CA . ALA A 1 194 ? -10.330 3.926 -18.837 1.00 90.44 194 ALA A CA 1
ATOM 1482 C C . ALA A 1 194 ? -10.410 5.309 -19.487 1.00 90.44 194 ALA A C 1
ATOM 1484 O O . ALA A 1 194 ? -10.282 6.333 -18.811 1.00 90.44 194 ALA A O 1
ATOM 1485 N N . LEU A 1 195 ? -10.636 5.328 -20.799 1.00 89.94 195 LEU A N 1
ATOM 1486 C CA . LEU A 1 195 ? -10.979 6.540 -21.530 1.00 89.94 195 LEU A CA 1
ATOM 1487 C C . LEU A 1 195 ? -12.501 6.681 -21.551 1.00 89.94 195 LEU A C 1
ATOM 1489 O O . LEU A 1 195 ? -13.218 5.722 -21.829 1.00 89.94 195 LEU A O 1
ATOM 1493 N N . THR A 1 196 ? -12.991 7.875 -21.266 1.00 86.56 196 THR A N 1
ATOM 1494 C CA . THR A 1 196 ? -14.399 8.238 -21.411 1.00 86.56 196 THR A CA 1
ATOM 1495 C C . THR A 1 196 ? -14.506 9.616 -22.059 1.00 86.56 196 THR A C 1
ATOM 1497 O O . THR A 1 196 ? -13.495 10.267 -22.328 1.00 86.56 196 THR A O 1
ATOM 1500 N N . THR A 1 197 ? -15.721 10.062 -22.351 1.00 85.75 197 THR A N 1
ATOM 1501 C CA . THR A 1 197 ? -15.972 11.362 -22.984 1.00 85.75 197 THR A CA 1
ATOM 1502 C C . THR A 1 197 ? -16.997 12.154 -22.190 1.00 85.75 197 THR A C 1
ATOM 1504 O O . THR A 1 197 ? -17.844 11.580 -21.502 1.00 85.75 197 THR A O 1
ATOM 1507 N N . TRP A 1 198 ? -16.926 13.483 -22.274 1.00 83.56 198 TRP A N 1
ATOM 1508 C CA . TRP A 1 198 ? -18.015 14.323 -21.783 1.00 83.56 198 TRP A CA 1
ATOM 1509 C C . TRP A 1 198 ? -19.299 14.002 -22.562 1.00 83.56 198 TRP A C 1
ATOM 1511 O O . TRP A 1 198 ? -19.262 14.016 -23.797 1.00 83.56 198 TRP A O 1
ATOM 1521 N N . PRO A 1 199 ? -20.431 13.733 -21.885 1.00 80.12 199 PRO A N 1
ATOM 1522 C CA . PRO A 1 199 ? -21.692 13.529 -22.582 1.00 80.12 199 PRO A CA 1
ATOM 1523 C C . PRO A 1 199 ? -22.078 14.802 -23.350 1.00 80.12 199 PRO A C 1
ATOM 1525 O O . PRO A 1 199 ? -21.878 15.918 -22.870 1.00 80.12 199 PRO A O 1
ATOM 1528 N N . ASN A 1 200 ? -22.626 14.632 -24.558 1.00 74.38 200 ASN A N 1
ATOM 1529 C CA . ASN A 1 200 ? -23.068 15.751 -25.402 1.00 74.38 200 ASN A CA 1
ATOM 1530 C C . ASN A 1 200 ? -24.319 16.445 -24.857 1.00 74.38 200 ASN A C 1
ATOM 1532 O O . ASN A 1 200 ? -24.561 17.611 -25.164 1.00 74.38 200 ASN A O 1
ATOM 1536 N N . GLU A 1 201 ? -25.108 15.734 -24.059 1.00 76.38 201 GLU A N 1
ATOM 1537 C CA . GLU A 1 201 ? -26.279 16.284 -23.398 1.00 76.38 201 GLU A CA 1
ATOM 1538 C C . GLU A 1 201 ? -25.920 16.663 -21.957 1.00 76.38 201 GLU A C 1
ATOM 1540 O O . GLU A 1 201 ? -25.241 15.887 -21.271 1.00 76.38 201 GLU A O 1
ATOM 1545 N N . PRO A 1 202 ? -26.357 17.840 -21.468 1.00 69.50 202 PRO A N 1
ATOM 1546 C CA . PRO A 1 202 ? -26.289 18.123 -20.043 1.00 69.50 202 PRO A CA 1
ATOM 1547 C C . PRO A 1 202 ? -27.015 16.998 -19.305 1.00 69.50 202 PRO A C 1
ATOM 1549 O O . PRO A 1 202 ? -28.070 16.557 -19.752 1.00 69.50 202 PRO A O 1
ATOM 1552 N N . LEU A 1 203 ? -26.452 16.527 -18.189 1.00 68.44 203 LEU A N 1
ATOM 1553 C CA . LEU A 1 203 ? -27.076 15.515 -17.330 1.00 68.44 203 LEU A CA 1
ATOM 1554 C C . LEU A 1 203 ? -28.392 16.069 -16.749 1.00 68.44 203 LEU A C 1
ATOM 1556 O O . LEU A 1 203 ? -28.447 16.536 -15.610 1.00 68.44 203 LEU A O 1
ATOM 1560 N N . THR A 1 204 ? -29.464 16.061 -17.540 1.00 62.88 204 THR A N 1
ATOM 1561 C CA . THR A 1 204 ? -30.804 16.468 -17.126 1.00 62.88 204 THR A CA 1
ATOM 1562 C C . THR A 1 204 ? -31.355 15.368 -16.237 1.00 62.88 204 THR A C 1
ATOM 1564 O O . THR A 1 204 ? -31.722 14.297 -16.712 1.00 62.88 204 THR A O 1
ATOM 1567 N N . GLY A 1 205 ? -31.342 15.609 -14.931 1.00 60.59 205 GLY A N 1
ATOM 1568 C CA . GLY A 1 205 ? -31.752 14.622 -13.934 1.00 60.59 205 GLY A CA 1
ATOM 1569 C C . GLY A 1 205 ? -30.900 14.634 -12.672 1.00 60.59 205 GLY A C 1
ATOM 1570 O O . GLY A 1 205 ? -31.349 14.121 -11.650 1.00 60.59 205 GLY A O 1
ATOM 1571 N N . TRP A 1 206 ? -29.723 15.279 -12.682 1.00 55.41 206 TRP A N 1
ATOM 1572 C CA . TRP A 1 206 ? -29.037 15.596 -11.430 1.00 55.41 206 TRP A CA 1
ATOM 1573 C C . TRP A 1 206 ? -29.725 16.794 -10.770 1.00 55.41 206 TRP A C 1
ATOM 1575 O O . TRP A 1 206 ? -29.277 17.935 -10.857 1.00 55.41 206 TRP A O 1
ATOM 1585 N N . SER A 1 207 ? -30.884 16.537 -10.165 1.00 52.81 207 SER A N 1
ATOM 1586 C CA . SER A 1 207 ? -31.503 17.499 -9.266 1.00 52.81 207 SER A CA 1
ATOM 1587 C C . SER A 1 207 ? -30.644 17.574 -8.008 1.00 52.81 207 SER A C 1
ATOM 1589 O O . SER A 1 207 ? -30.496 16.581 -7.294 1.00 52.81 207 SER A O 1
ATOM 1591 N N . ALA A 1 208 ? -30.074 18.746 -7.732 1.00 56.94 208 ALA A N 1
ATOM 1592 C CA . ALA A 1 208 ? -29.474 19.032 -6.430 1.00 56.94 208 ALA A CA 1
ATOM 1593 C C . ALA A 1 208 ? -30.519 18.977 -5.294 1.00 56.94 208 ALA A C 1
ATOM 1595 O O . ALA A 1 208 ? -30.140 18.896 -4.129 1.00 56.94 208 ALA A O 1
ATOM 1596 N N . ASP A 1 209 ? -31.814 18.937 -5.635 1.00 49.34 209 ASP A N 1
ATOM 1597 C CA . ASP A 1 209 ? -32.942 18.811 -4.711 1.00 49.34 209 ASP A CA 1
ATOM 1598 C C . ASP A 1 209 ? -33.291 17.344 -4.405 1.00 49.34 209 ASP A C 1
ATOM 1600 O O . ASP A 1 209 ? -34.466 16.983 -4.290 1.00 49.34 209 ASP A O 1
ATOM 1604 N N . ALA A 1 210 ? -32.290 16.465 -4.267 1.00 51.88 210 ALA A N 1
ATOM 1605 C CA . ALA A 1 210 ? -32.528 15.219 -3.545 1.00 51.88 210 ALA A CA 1
ATOM 1606 C C . ALA A 1 210 ? -33.070 15.613 -2.157 1.00 51.88 210 ALA A C 1
ATOM 1608 O O . ALA A 1 210 ? -32.425 16.418 -1.480 1.00 51.88 210 ALA A O 1
ATOM 1609 N N . PRO A 1 211 ? -34.264 15.137 -1.757 1.00 45.59 211 PRO A N 1
ATOM 1610 C CA . PRO A 1 211 ? -34.949 15.653 -0.585 1.00 45.59 211 PRO A CA 1
ATOM 1611 C C . PRO A 1 211 ? -34.032 15.530 0.626 1.00 45.59 211 PRO A C 1
ATOM 1613 O O . PRO A 1 211 ? -33.588 14.433 0.969 1.00 45.59 211 PRO A O 1
ATOM 1616 N N . ASP A 1 212 ? -33.749 16.675 1.247 1.00 48.94 212 ASP A N 1
ATOM 1617 C CA . ASP A 1 212 ? -33.160 16.773 2.574 1.00 48.94 212 ASP A CA 1
ATOM 1618 C C . ASP A 1 212 ? -34.073 15.995 3.524 1.00 48.94 212 ASP A C 1
ATOM 1620 O O . ASP A 1 212 ? -35.106 16.485 3.988 1.00 48.94 212 ASP A O 1
ATOM 1624 N N . ALA A 1 213 ? -33.767 14.711 3.705 1.00 46.00 213 ALA A N 1
ATOM 1625 C CA . ALA A 1 213 ? -34.511 13.816 4.564 1.00 46.00 213 ALA A CA 1
ATOM 1626 C C . ALA A 1 213 ? -34.273 14.251 6.016 1.00 46.00 213 ALA A C 1
ATOM 1628 O O . ALA A 1 213 ? -33.393 13.741 6.703 1.00 46.00 213 ALA A O 1
ATOM 1629 N N . GLY A 1 214 ? -35.050 15.242 6.453 1.00 45.25 214 GLY A N 1
ATOM 1630 C CA . GLY A 1 214 ? -35.357 15.549 7.844 1.00 45.25 214 GLY A CA 1
ATOM 1631 C C . GLY A 1 214 ? -34.163 15.595 8.795 1.00 45.25 214 GLY A C 1
ATOM 1632 O O . GLY A 1 214 ? -34.122 14.828 9.754 1.00 45.25 214 GLY A O 1
ATOM 1633 N N . ARG A 1 215 ? -33.226 16.532 8.610 1.00 45.00 215 ARG A N 1
ATOM 1634 C CA . ARG A 1 215 ? -32.295 16.923 9.682 1.00 45.00 215 ARG A CA 1
ATOM 1635 C C . ARG A 1 215 ? -32.907 18.018 10.556 1.00 45.00 215 ARG A C 1
ATOM 1637 O O . ARG A 1 215 ? -32.608 19.198 10.403 1.00 45.00 215 ARG A O 1
ATOM 1644 N N . THR A 1 216 ? -33.728 17.632 11.529 1.00 46.75 216 THR A N 1
ATOM 1645 C CA . THR A 1 216 ? -34.018 18.498 12.680 1.00 46.75 216 THR A CA 1
ATOM 1646 C C . THR A 1 216 ? -32.949 18.297 13.756 1.00 46.75 216 THR A C 1
ATOM 1648 O O . THR A 1 216 ? -32.964 17.289 14.451 1.00 46.75 216 THR A O 1
ATOM 1651 N N . GLY A 1 217 ? -32.048 19.275 13.886 1.00 47.00 217 GLY A N 1
ATOM 1652 C CA . GLY A 1 217 ? -31.400 19.653 15.150 1.00 47.00 217 GLY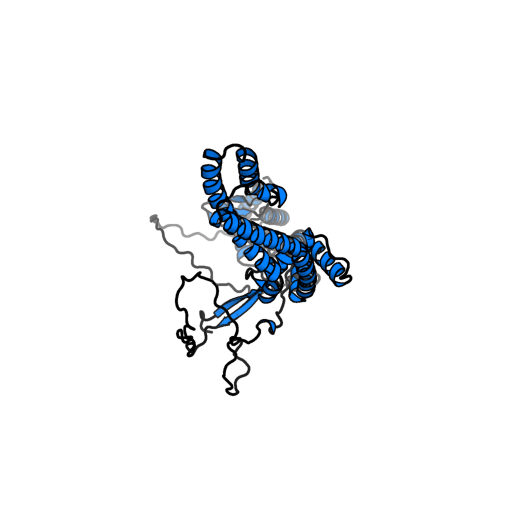 A CA 1
ATOM 1653 C C . GLY A 1 217 ? -30.395 18.682 15.777 1.00 47.00 217 GLY A C 1
ATOM 1654 O O . GLY A 1 217 ? -30.714 18.036 16.761 1.00 47.00 217 GLY A O 1
ATOM 1655 N N . ASP A 1 218 ? -29.170 18.638 15.252 1.00 45.25 218 ASP A N 1
ATOM 1656 C CA . ASP A 1 218 ? -27.931 18.915 16.006 1.00 45.25 218 ASP A CA 1
ATOM 1657 C C . ASP A 1 218 ? -26.724 18.839 15.048 1.00 45.25 218 ASP A C 1
ATOM 1659 O O . ASP A 1 218 ? -26.750 18.140 14.037 1.00 45.25 218 ASP A O 1
ATOM 1663 N N . ALA A 1 219 ? -25.710 19.666 15.312 1.00 39.25 219 ALA A N 1
ATOM 1664 C CA . ALA A 1 219 ? -24.670 20.116 14.376 1.00 39.25 219 ALA A CA 1
ATOM 1665 C C . ALA A 1 219 ? -24.056 19.035 13.442 1.00 39.25 219 ALA A C 1
ATOM 1667 O O . ALA A 1 219 ? -23.649 17.968 13.910 1.00 39.25 219 ALA A O 1
ATOM 1668 N N . PRO A 1 220 ? -23.890 19.310 12.128 1.00 38.06 220 PRO A N 1
ATOM 1669 C CA . PRO A 1 220 ? -23.391 18.316 11.187 1.00 38.06 220 PRO A CA 1
ATOM 1670 C C . PRO A 1 220 ? -21.873 18.126 11.291 1.00 38.06 220 PRO A C 1
ATOM 1672 O O . PRO A 1 220 ? -21.082 19.056 11.142 1.00 38.06 220 PRO A O 1
ATOM 1675 N N . SER A 1 221 ? -21.476 16.866 11.457 1.00 40.78 221 SER A N 1
ATOM 1676 C CA . SER A 1 221 ? -20.149 16.376 11.093 1.00 40.78 221 SER A CA 1
ATOM 1677 C C . SER A 1 221 ? -20.093 16.205 9.563 1.00 40.78 221 SER A C 1
ATOM 1679 O O . SER A 1 221 ? -20.972 15.542 9.002 1.00 40.78 221 SER A O 1
ATOM 1681 N N . PRO A 1 222 ? -19.114 16.786 8.848 1.00 36.66 222 PRO A N 1
ATOM 1682 C CA . PRO A 1 222 ? -18.972 16.561 7.417 1.00 36.66 222 PRO A CA 1
ATOM 1683 C C . PRO A 1 222 ? -18.328 15.184 7.227 1.00 36.66 222 PRO A C 1
ATOM 1685 O O . PRO A 1 222 ? -17.204 15.014 7.685 1.00 36.66 222 PRO A O 1
ATOM 1688 N N . LEU A 1 223 ? -19.038 14.224 6.605 1.00 38.28 223 LEU A N 1
ATOM 1689 C CA . LEU A 1 223 ? -18.533 13.006 5.908 1.00 38.28 223 LEU A CA 1
ATOM 1690 C C . LEU A 1 223 ? -19.392 11.725 6.055 1.00 38.28 223 LEU A C 1
ATOM 1692 O O . LEU A 1 223 ? -18.899 10.632 5.790 1.00 38.28 223 LEU A O 1
ATOM 1696 N N . THR A 1 224 ? -20.679 11.789 6.408 1.00 42.44 224 THR A N 1
ATOM 1697 C CA . THR A 1 224 ? -21.545 10.588 6.353 1.00 42.44 224 THR A CA 1
ATOM 1698 C C . THR A 1 224 ? -22.838 10.866 5.595 1.00 42.44 224 THR A C 1
ATOM 1700 O O . THR A 1 224 ? -23.724 11.568 6.072 1.00 42.44 224 THR A O 1
ATOM 1703 N N . GLY A 1 225 ? -22.917 10.351 4.368 1.00 34.88 225 GLY A N 1
ATOM 1704 C CA . GLY A 1 225 ? -24.077 10.530 3.498 1.00 34.88 225 GLY A CA 1
ATOM 1705 C C . GLY A 1 225 ? -23.885 9.931 2.111 1.00 34.88 225 GLY A C 1
ATOM 1706 O O . GLY A 1 225 ? -24.150 10.599 1.123 1.00 34.88 225 GLY A O 1
ATOM 1707 N N . TRP A 1 226 ? -23.386 8.696 2.028 1.00 36.50 226 TRP A N 1
ATOM 1708 C CA . TRP A 1 226 ? -23.553 7.877 0.828 1.00 36.50 226 TRP A CA 1
ATOM 1709 C C . TRP A 1 226 ? -24.217 6.570 1.264 1.00 36.50 226 TRP A C 1
ATOM 1711 O O . TRP A 1 226 ? -23.556 5.658 1.752 1.00 36.50 226 TRP A O 1
ATOM 1721 N N . SER A 1 227 ? -25.549 6.541 1.213 1.00 36.44 227 SER A N 1
ATOM 1722 C CA . SER A 1 227 ? -26.373 5.344 1.401 1.00 36.44 227 SER A CA 1
ATOM 1723 C C . SER A 1 227 ? -26.905 4.926 0.034 1.00 36.44 227 SER A C 1
ATOM 1725 O O . SER A 1 227 ? -27.555 5.716 -0.649 1.00 36.44 227 SER A O 1
ATOM 1727 N N . GLY A 1 228 ? -26.551 3.713 -0.382 1.00 36.62 228 GLY A N 1
ATOM 1728 C CA . GLY A 1 228 ? -26.796 3.177 -1.716 1.00 36.62 228 GLY A CA 1
ATOM 1729 C C . GLY A 1 228 ? -28.204 2.633 -1.917 1.00 36.62 228 GLY A C 1
ATOM 1730 O O . GLY A 1 228 ? -28.342 1.439 -2.130 1.00 36.62 228 GLY A O 1
ATOM 1731 N N . ASP A 1 229 ? -29.208 3.507 -1.923 1.00 36.38 229 ASP A N 1
ATOM 1732 C CA . ASP A 1 229 ? -30.562 3.165 -2.371 1.00 36.38 229 ASP A CA 1
ATOM 1733 C C . ASP A 1 229 ? -31.017 4.162 -3.444 1.00 36.38 229 ASP A C 1
ATOM 1735 O O . ASP A 1 229 ? -31.730 5.129 -3.187 1.00 36.38 229 ASP A O 1
ATOM 1739 N N . ALA A 1 230 ? -30.568 3.927 -4.677 1.00 36.09 230 ALA A N 1
ATOM 1740 C CA . ALA A 1 230 ? -31.088 4.573 -5.880 1.00 36.09 230 ALA A CA 1
ATOM 1741 C C . ALA A 1 230 ? -31.432 3.502 -6.928 1.00 36.09 230 ALA A C 1
ATOM 1743 O O . ALA A 1 230 ? -30.936 3.507 -8.049 1.00 36.09 230 ALA A O 1
ATOM 1744 N N . GLN A 1 231 ? -32.274 2.541 -6.544 1.00 34.66 231 GLN A N 1
ATOM 1745 C CA . GLN A 1 231 ? -32.951 1.632 -7.470 1.00 34.66 231 GLN A CA 1
ATOM 1746 C C . GLN A 1 231 ? -34.377 2.141 -7.677 1.00 34.66 231 GLN A C 1
ATOM 1748 O O . GLN A 1 231 ? -35.311 1.736 -6.991 1.00 34.66 231 GLN A O 1
ATOM 1753 N N . GLY A 1 232 ? -34.544 3.082 -8.603 1.00 30.83 232 GLY A N 1
ATOM 1754 C CA . GLY A 1 232 ? -35.845 3.678 -8.882 1.00 30.83 232 GLY A CA 1
ATOM 1755 C C . GLY A 1 232 ? -35.927 4.265 -10.280 1.00 30.83 232 GLY A C 1
ATOM 1756 O O . GLY A 1 232 ? -35.549 5.408 -10.479 1.00 30.83 232 GLY A O 1
ATOM 1757 N N . ALA A 1 233 ? -36.494 3.465 -11.188 1.00 33.56 233 ALA A N 1
ATOM 1758 C CA . ALA A 1 233 ? -37.074 3.828 -12.482 1.00 33.56 233 ALA A CA 1
ATOM 1759 C C . ALA A 1 233 ? -36.131 4.423 -13.544 1.00 33.56 233 ALA A C 1
ATOM 1761 O O . ALA A 1 233 ? -35.701 5.557 -13.424 1.00 33.56 233 ALA A O 1
ATOM 1762 N N . LEU A 1 234 ? -35.921 3.672 -14.635 1.00 32.31 234 LEU A N 1
ATOM 1763 C CA . LEU A 1 234 ? -35.883 4.161 -16.026 1.00 32.31 234 LEU A CA 1
ATOM 1764 C C . LEU A 1 234 ? -35.751 2.953 -16.977 1.00 32.31 234 LEU A C 1
ATOM 1766 O O . LEU A 1 234 ? -34.664 2.552 -17.386 1.00 32.31 234 LEU A O 1
ATOM 1770 N N . THR A 1 235 ? -36.886 2.344 -17.324 1.00 37.25 235 THR A N 1
ATOM 1771 C CA . THR A 1 235 ? -36.990 1.413 -18.456 1.00 37.25 235 THR A CA 1
ATOM 1772 C C . THR A 1 235 ? -37.343 2.209 -19.709 1.00 37.25 235 THR A C 1
ATOM 1774 O O . THR A 1 235 ? -38.464 2.702 -19.827 1.00 37.25 235 THR A O 1
ATOM 1777 N N . GLY A 1 236 ? -36.394 2.335 -20.638 1.00 32.97 236 GLY A N 1
ATOM 1778 C CA . GLY A 1 236 ? -36.584 3.037 -21.907 1.00 32.97 236 GLY A CA 1
ATOM 1779 C C . GLY A 1 236 ? -35.588 2.597 -22.983 1.00 32.97 236 GLY A C 1
ATOM 1780 O O . GLY A 1 236 ? -34.486 3.121 -23.050 1.00 32.97 236 GLY A O 1
ATOM 1781 N N . SER A 1 237 ? -36.018 1.613 -23.779 1.00 38.62 237 SER A N 1
ATOM 1782 C CA . SER A 1 237 ? -35.859 1.463 -25.239 1.00 38.62 237 SER A CA 1
ATOM 1783 C C . SER A 1 237 ? -34.493 1.671 -25.930 1.00 38.62 237 SER A C 1
ATOM 1785 O O . SER A 1 237 ? -34.062 2.788 -26.184 1.00 38.62 237 SER A O 1
ATOM 1787 N N . THR A 1 238 ? -33.935 0.533 -26.359 1.00 44.59 238 THR A N 1
ATOM 1788 C CA . THR A 1 238 ? -33.352 0.168 -27.675 1.00 44.59 238 THR A CA 1
ATOM 1789 C C . THR A 1 238 ? -32.848 1.240 -28.654 1.00 44.59 238 THR A C 1
ATOM 1791 O O . THR A 1 238 ? -33.643 1.992 -29.217 1.00 44.59 238 THR A O 1
ATOM 1794 N N . GLY A 1 239 ? -31.567 1.095 -29.030 1.00 38.62 239 GLY A N 1
ATOM 1795 C CA . GLY A 1 239 ? -31.094 1.308 -30.404 1.00 38.62 239 GLY A CA 1
ATOM 1796 C C . GLY A 1 239 ? -29.889 2.234 -30.569 1.00 38.62 239 GLY A C 1
ATOM 1797 O O . GLY A 1 239 ? -30.098 3.337 -31.043 1.00 38.62 239 GLY A O 1
ATOM 1798 N N . ASP A 1 240 ? -28.675 1.783 -30.211 1.00 37.69 240 ASP A N 1
ATOM 1799 C CA . ASP A 1 240 ? -27.416 1.959 -30.981 1.00 37.69 240 ASP A CA 1
ATOM 1800 C C . ASP A 1 240 ? -26.232 1.308 -30.214 1.00 37.69 240 ASP A C 1
ATOM 1802 O O . ASP A 1 240 ? -25.697 1.862 -29.253 1.00 37.69 240 ASP A O 1
ATOM 1806 N N . GLU A 1 241 ? -25.846 0.078 -30.567 1.00 40.47 241 GLU A N 1
ATOM 1807 C CA . GLU A 1 241 ? -24.982 -0.794 -29.740 1.00 40.47 241 GLU A CA 1
ATOM 1808 C C . GLU A 1 241 ? -23.459 -0.584 -29.898 1.00 40.47 241 GLU A C 1
ATOM 1810 O O . GLU A 1 241 ? -22.677 -1.483 -29.588 1.00 40.47 241 GLU A O 1
ATOM 1815 N N . ARG A 1 242 ? -22.970 0.569 -30.377 1.00 38.75 242 ARG A N 1
ATOM 1816 C CA . ARG A 1 242 ? -21.511 0.747 -30.595 1.00 38.75 242 ARG A CA 1
ATOM 1817 C C . ARG A 1 242 ? -20.864 2.016 -30.039 1.00 38.75 242 ARG A C 1
ATOM 1819 O O . ARG A 1 242 ? -19.697 2.251 -30.331 1.00 38.75 242 ARG A O 1
ATOM 1826 N N . GLY A 1 243 ? -21.552 2.798 -29.203 1.00 38.38 243 GLY A N 1
ATOM 1827 C CA . GLY A 1 243 ? -21.029 4.109 -28.777 1.00 38.38 243 GLY A CA 1
ATOM 1828 C C . GLY A 1 243 ? -20.950 4.418 -27.281 1.00 38.38 243 GLY A C 1
ATOM 1829 O O . GLY A 1 243 ? -20.268 5.371 -26.919 1.00 38.38 243 GLY A O 1
ATOM 1830 N N . ALA A 1 244 ? -21.609 3.671 -26.393 1.00 38.16 244 ALA A N 1
ATOM 1831 C CA . ALA A 1 244 ? -21.805 4.121 -25.011 1.00 38.16 244 ALA A CA 1
ATOM 1832 C C . ALA A 1 244 ? -21.070 3.248 -23.981 1.00 38.16 244 ALA A C 1
ATOM 1834 O O . ALA A 1 244 ? -21.685 2.490 -23.241 1.00 38.16 244 ALA A O 1
ATOM 1835 N N . LEU A 1 245 ? -19.750 3.420 -23.868 1.00 44.62 245 LEU A N 1
ATOM 1836 C CA . LEU A 1 245 ? -18.984 3.065 -22.659 1.00 44.62 245 LEU A CA 1
ATOM 1837 C C . LEU A 1 245 ? -19.141 4.161 -21.586 1.00 44.62 245 LEU A C 1
ATOM 1839 O O . LEU A 1 245 ? -18.175 4.637 -20.992 1.00 44.62 245 LEU A O 1
ATOM 1843 N N . ILE A 1 246 ? -20.375 4.610 -21.360 1.00 46.84 246 ILE A N 1
ATOM 1844 C CA . ILE A 1 246 ? -20.720 5.384 -20.171 1.00 46.84 246 ILE A CA 1
ATOM 1845 C C . ILE A 1 246 ? -21.480 4.406 -19.296 1.00 46.84 246 ILE A C 1
ATOM 1847 O O . ILE A 1 246 ? -22.679 4.214 -19.485 1.00 46.84 246 ILE A O 1
ATOM 1851 N N . GLY A 1 247 ? -20.754 3.762 -18.379 1.00 48.25 247 GLY A N 1
ATOM 1852 C CA . GLY A 1 247 ? -21.384 3.025 -17.295 1.00 48.25 247 GLY A CA 1
ATOM 1853 C C . GLY A 1 247 ? -22.366 3.969 -16.615 1.00 48.25 247 GLY A C 1
ATOM 1854 O O . GLY A 1 247 ? -21.977 5.018 -16.089 1.00 48.25 247 GLY A O 1
ATOM 1855 N N . ARG A 1 248 ? -23.655 3.649 -16.701 1.00 53.25 248 ARG A N 1
ATOM 1856 C CA . ARG A 1 248 ? -24.675 4.347 -15.930 1.00 53.25 248 ARG A CA 1
ATOM 1857 C C . ARG A 1 248 ? -24.311 4.205 -14.449 1.00 53.25 248 ARG A C 1
ATOM 1859 O O . ARG A 1 248 ? -23.679 3.222 -14.067 1.00 53.25 248 ARG A O 1
ATOM 1866 N N . PRO A 1 249 ? -24.698 5.149 -13.582 1.00 42.22 249 PRO A N 1
ATOM 1867 C CA . PRO A 1 249 ? -24.628 4.926 -12.143 1.00 42.22 249 PRO A CA 1
ATOM 1868 C C . PRO A 1 249 ? -25.369 3.619 -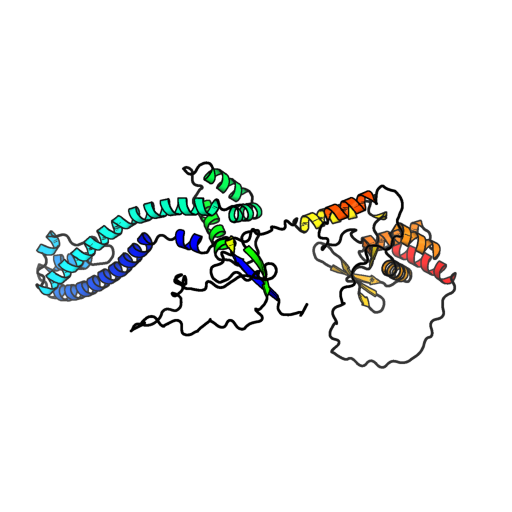11.804 1.00 42.22 249 PRO A C 1
ATOM 1870 O O . PRO A 1 249 ? -26.589 3.558 -11.932 1.00 42.22 249 PRO A O 1
ATOM 1873 N N . GLY A 1 250 ? -24.628 2.564 -11.453 1.00 45.78 250 GLY A N 1
ATOM 1874 C CA . GLY A 1 250 ? -25.159 1.212 -11.230 1.00 45.78 250 GLY A CA 1
ATOM 1875 C C . GLY A 1 250 ? -24.686 0.145 -12.226 1.00 45.78 250 GLY A C 1
ATOM 1876 O O . GLY A 1 250 ? -24.790 -1.037 -11.905 1.00 45.78 250 GLY A O 1
ATOM 1877 N N . ASP A 1 251 ? -24.116 0.528 -13.371 1.00 52.50 251 ASP A N 1
ATOM 1878 C CA . ASP A 1 251 ? -23.362 -0.401 -14.208 1.00 52.50 251 ASP A CA 1
ATOM 1879 C C . ASP A 1 251 ? -22.056 -0.704 -13.480 1.00 52.50 251 ASP A C 1
ATOM 1881 O O . ASP A 1 251 ? -21.227 0.178 -13.234 1.00 52.50 251 ASP A O 1
ATOM 1885 N N . ASP A 1 252 ? -21.917 -1.956 -13.060 1.00 54.62 252 ASP A N 1
ATOM 1886 C CA . ASP A 1 252 ? -20.742 -2.435 -12.360 1.00 54.62 252 ASP A CA 1
ATOM 1887 C C . ASP A 1 252 ? -19.535 -2.265 -13.290 1.00 54.62 252 ASP A C 1
ATOM 1889 O O . ASP A 1 252 ? -19.338 -3.036 -14.225 1.00 54.62 252 ASP A O 1
ATOM 1893 N N . LEU A 1 253 ? -18.714 -1.235 -13.064 1.00 53.62 253 LEU A N 1
ATOM 1894 C CA . LEU A 1 253 ? -17.420 -1.106 -13.742 1.00 53.62 253 LEU A CA 1
ATOM 1895 C C . LEU A 1 253 ? -16.538 -2.342 -13.478 1.00 53.62 253 LEU A C 1
ATOM 1897 O O . LEU A 1 253 ? -15.597 -2.574 -14.233 1.00 53.62 253 LEU A O 1
ATOM 1901 N N . GLY A 1 254 ? -16.858 -3.153 -12.458 1.00 52.06 254 GLY A N 1
ATOM 1902 C CA . GLY A 1 254 ? -16.291 -4.481 -12.235 1.00 52.06 254 GLY A CA 1
ATOM 1903 C C . GLY A 1 254 ? -16.666 -5.528 -13.293 1.00 52.06 254 GLY A C 1
ATOM 1904 O O . GLY A 1 254 ? -16.031 -6.577 -13.338 1.00 52.06 254 GLY A O 1
ATOM 1905 N N . ALA A 1 255 ? -17.639 -5.255 -14.169 1.00 55.25 255 ALA A N 1
ATOM 1906 C CA . ALA A 1 255 ? -17.981 -6.101 -15.314 1.00 55.25 255 ALA A CA 1
ATOM 1907 C C . ALA A 1 255 ? -17.107 -5.836 -16.552 1.00 55.25 255 ALA A C 1
ATOM 1909 O O . ALA A 1 255 ? -17.167 -6.601 -17.517 1.00 55.25 255 ALA A O 1
ATOM 1910 N N . LEU A 1 256 ? -16.299 -4.769 -16.555 1.00 64.75 256 LEU A N 1
ATOM 1911 C CA . LEU A 1 256 ? -15.283 -4.591 -17.586 1.00 64.75 256 LEU A CA 1
ATOM 1912 C C . LEU A 1 256 ? -14.144 -5.563 -17.291 1.00 64.75 256 LEU A C 1
ATOM 1914 O O . LEU A 1 256 ? -13.467 -5.409 -16.281 1.00 64.75 256 LEU A O 1
ATOM 1918 N N . ASP A 1 257 ? -13.933 -6.547 -18.167 1.00 77.44 257 ASP A N 1
ATOM 1919 C CA . ASP A 1 257 ? -12.764 -7.427 -18.106 1.00 77.44 257 ASP A CA 1
ATOM 1920 C C . ASP A 1 257 ? -11.520 -6.594 -18.462 1.00 77.44 257 ASP A C 1
ATOM 1922 O O . ASP A 1 257 ? -11.355 -6.201 -19.625 1.00 77.44 257 ASP A O 1
ATOM 1926 N N . PRO A 1 258 ? -10.684 -6.203 -17.482 1.00 84.25 258 PRO A N 1
ATOM 1927 C CA . PRO A 1 258 ? -9.622 -5.253 -17.739 1.00 84.25 258 PRO A CA 1
ATOM 1928 C C . PRO A 1 258 ? -8.534 -5.920 -18.579 1.00 84.25 258 PRO A C 1
ATOM 1930 O O . PRO A 1 258 ? -7.886 -6.881 -18.154 1.00 84.25 258 PRO A O 1
ATOM 1933 N N . THR A 1 259 ? -8.261 -5.361 -19.755 1.00 88.56 259 THR A N 1
ATOM 1934 C CA . THR A 1 259 ? -7.119 -5.790 -20.562 1.00 88.56 259 THR A CA 1
ATOM 1935 C C . THR A 1 259 ? -5.824 -5.370 -19.877 1.00 88.56 259 THR A C 1
ATOM 1937 O O . THR A 1 259 ? -5.543 -4.184 -19.704 1.00 88.56 259 THR A O 1
ATOM 1940 N N . ALA A 1 260 ? -5.010 -6.350 -19.491 1.00 88.94 260 ALA A N 1
ATOM 1941 C CA . ALA A 1 260 ? -3.691 -6.101 -18.930 1.00 88.94 260 ALA A CA 1
ATOM 1942 C C . ALA A 1 260 ? -2.643 -6.002 -20.046 1.00 88.94 260 ALA A C 1
ATOM 1944 O O . ALA A 1 260 ? -2.508 -6.920 -20.854 1.00 88.94 260 ALA A O 1
ATOM 1945 N N . VAL A 1 261 ? -1.853 -4.930 -20.030 1.00 89.19 261 VAL A N 1
ATOM 1946 C CA . VAL A 1 261 ? -0.629 -4.807 -20.832 1.00 89.19 261 VAL A CA 1
ATOM 1947 C C . VAL A 1 261 ? 0.552 -5.131 -19.925 1.00 89.19 261 VAL A C 1
ATOM 1949 O O . VAL A 1 261 ? 0.651 -4.607 -18.815 1.00 89.19 261 VAL A O 1
ATOM 1952 N N . SER A 1 262 ? 1.403 -6.060 -20.357 1.00 86.94 262 SER A N 1
ATOM 1953 C CA . SER A 1 262 ? 2.612 -6.437 -19.623 1.00 86.94 262 SER A CA 1
ATOM 1954 C C . SER A 1 262 ? 3.818 -5.840 -20.323 1.00 86.94 262 SER A C 1
ATOM 1956 O O . SER A 1 262 ? 4.068 -6.145 -21.484 1.00 86.94 262 SER A O 1
ATOM 1958 N N . GLU A 1 263 ? 4.564 -5.021 -19.597 1.00 88.31 263 GLU A N 1
ATOM 1959 C CA . GLU A 1 263 ? 5.808 -4.426 -20.067 1.00 88.31 263 GLU A CA 1
ATOM 1960 C C . GLU A 1 263 ? 6.974 -5.043 -19.303 1.00 88.31 263 GLU A C 1
ATOM 1962 O O . GLU A 1 263 ? 6.864 -5.375 -18.116 1.00 88.31 263 GLU A O 1
ATOM 1967 N N . LEU A 1 264 ? 8.106 -5.204 -19.982 1.00 87.69 264 LEU A N 1
ATOM 1968 C CA . LEU A 1 264 ? 9.333 -5.547 -19.283 1.00 87.69 264 LEU A CA 1
ATOM 1969 C C . LEU A 1 264 ? 9.887 -4.312 -18.572 1.00 87.69 264 LEU A C 1
ATOM 1971 O O . LEU A 1 264 ? 9.701 -3.191 -19.045 1.00 87.69 264 LEU A O 1
ATOM 1975 N N . PRO A 1 265 ? 10.609 -4.495 -17.455 1.00 90.06 265 PRO A N 1
ATOM 1976 C CA . PRO A 1 265 ? 11.296 -3.385 -16.816 1.00 90.06 265 PRO A CA 1
ATOM 1977 C C . PRO A 1 265 ? 12.220 -2.683 -17.818 1.00 90.06 265 PRO A C 1
ATOM 1979 O O . PRO A 1 265 ? 13.031 -3.350 -18.459 1.00 90.06 265 PRO A O 1
ATOM 1982 N N . GLY A 1 266 ? 12.149 -1.351 -17.906 1.00 89.31 266 GLY A N 1
ATOM 1983 C CA . GLY A 1 266 ? 12.991 -0.568 -18.823 1.00 89.31 266 GLY A CA 1
ATOM 1984 C C . GLY A 1 266 ? 14.478 -0.903 -18.691 1.00 89.31 266 GLY A C 1
ATOM 1985 O O . GLY A 1 266 ? 15.130 -1.182 -19.684 1.00 89.31 266 GLY A O 1
ATOM 1986 N N . ALA A 1 267 ? 14.970 -1.080 -17.460 1.00 90.31 267 ALA A N 1
ATOM 1987 C CA . ALA A 1 267 ? 16.356 -1.481 -17.203 1.00 90.31 267 ALA A CA 1
ATOM 1988 C C . ALA A 1 267 ? 16.758 -2.829 -17.842 1.00 90.31 267 ALA A C 1
ATOM 1990 O O . ALA A 1 267 ? 17.926 -3.036 -18.162 1.00 90.31 267 ALA A O 1
ATOM 1991 N N . PHE A 1 268 ? 15.815 -3.762 -18.018 1.00 91.19 268 PHE A N 1
ATOM 1992 C CA . PHE A 1 268 ? 16.077 -5.005 -18.744 1.00 91.19 268 PHE A CA 1
ATOM 1993 C C . PHE A 1 268 ? 16.189 -4.751 -20.250 1.00 91.19 268 PHE A C 1
ATOM 1995 O O . PHE A 1 268 ? 17.112 -5.265 -20.879 1.00 91.19 268 PHE A O 1
ATOM 2002 N N . LEU A 1 269 ? 15.288 -3.940 -20.816 1.00 90.00 269 LEU A N 1
ATOM 2003 C CA . LEU A 1 269 ? 15.354 -3.534 -22.224 1.00 90.00 269 LEU A CA 1
ATOM 2004 C C . LEU A 1 269 ? 16.649 -2.767 -22.516 1.00 90.00 269 LEU A C 1
ATOM 2006 O O . LEU A 1 269 ? 17.329 -3.079 -23.491 1.00 90.00 269 LEU A O 1
ATOM 2010 N N . ASP A 1 270 ? 17.036 -1.852 -21.627 1.00 88.19 270 ASP A N 1
ATOM 2011 C CA . ASP A 1 270 ? 18.300 -1.120 -21.687 1.00 88.19 270 ASP A CA 1
ATOM 2012 C C . ASP A 1 270 ? 19.495 -2.079 -21.668 1.00 88.19 270 ASP A C 1
ATOM 2014 O O . ASP A 1 270 ? 20.382 -1.969 -22.507 1.00 88.19 270 ASP A O 1
ATOM 2018 N N . ALA A 1 271 ? 19.502 -3.073 -20.772 1.00 90.88 271 ALA A N 1
ATOM 2019 C CA . ALA A 1 271 ? 20.586 -4.050 -20.693 1.00 90.88 271 ALA A CA 1
ATOM 2020 C C . ALA A 1 271 ? 20.697 -4.921 -21.957 1.00 90.88 271 ALA A C 1
ATOM 2022 O O . ALA A 1 271 ? 21.807 -5.209 -22.408 1.00 90.88 271 ALA A O 1
ATOM 2023 N N . VAL A 1 272 ? 19.567 -5.334 -22.545 1.00 89.44 272 VAL A N 1
ATOM 2024 C CA . VAL A 1 272 ? 19.549 -6.075 -23.818 1.00 89.44 272 VAL A CA 1
ATOM 2025 C C . VAL A 1 272 ? 20.058 -5.191 -24.951 1.00 89.44 272 VAL A C 1
ATOM 2027 O O . VAL A 1 272 ? 20.934 -5.616 -25.706 1.00 89.44 272 VAL A O 1
ATOM 2030 N N . ARG A 1 273 ? 19.557 -3.954 -25.047 1.00 89.19 273 ARG A N 1
ATOM 2031 C CA . ARG A 1 273 ? 20.017 -2.960 -26.021 1.00 89.19 273 ARG A CA 1
ATOM 2032 C C . ARG A 1 273 ? 21.524 -2.765 -25.902 1.00 89.19 273 ARG A C 1
ATOM 2034 O O . ARG A 1 273 ? 22.229 -2.940 -26.889 1.00 89.19 273 ARG A O 1
ATOM 2041 N N . ASP A 1 274 ? 22.028 -2.479 -24.710 1.00 88.69 274 ASP A N 1
ATOM 2042 C CA . ASP A 1 274 ? 23.447 -2.226 -24.469 1.00 88.69 274 ASP A CA 1
ATOM 2043 C C . ASP A 1 274 ? 24.312 -3.447 -24.802 1.00 88.69 274 ASP A C 1
ATOM 2045 O O . ASP A 1 274 ? 25.370 -3.297 -25.413 1.00 88.69 274 ASP A O 1
ATOM 2049 N N . ALA A 1 275 ? 23.852 -4.662 -24.484 1.00 90.75 275 ALA A N 1
ATOM 2050 C CA . ALA A 1 275 ? 24.543 -5.894 -24.859 1.00 90.75 275 ALA A CA 1
ATOM 2051 C C . ALA A 1 275 ? 24.604 -6.090 -26.385 1.00 90.75 275 ALA A C 1
ATOM 2053 O O . ALA A 1 275 ? 25.651 -6.473 -26.908 1.00 90.75 275 ALA A O 1
ATOM 2054 N N . LEU A 1 276 ? 23.518 -5.791 -27.107 1.00 87.31 276 LEU A N 1
ATOM 2055 C CA . LEU A 1 276 ? 23.483 -5.849 -28.573 1.00 87.31 276 LEU A CA 1
ATOM 2056 C C . LEU A 1 276 ? 24.383 -4.781 -29.207 1.00 87.31 276 LEU A C 1
ATOM 2058 O O . LEU A 1 276 ? 25.100 -5.076 -30.161 1.00 87.31 276 LEU A O 1
ATOM 2062 N N . LEU A 1 277 ? 24.374 -3.559 -28.664 1.00 85.94 277 LEU A N 1
ATOM 2063 C CA . LEU A 1 277 ? 25.236 -2.460 -29.108 1.00 85.94 277 LEU A CA 1
ATOM 2064 C C . LEU A 1 277 ? 26.723 -2.740 -28.827 1.00 85.94 277 LEU A C 1
ATOM 2066 O O . LEU A 1 277 ? 27.585 -2.235 -29.546 1.00 85.94 277 LEU A O 1
ATOM 2070 N N . ALA A 1 278 ? 27.025 -3.524 -27.790 1.00 87.38 278 ALA A N 1
ATOM 2071 C CA . ALA A 1 278 ? 28.384 -3.900 -27.414 1.00 87.38 278 ALA A CA 1
ATOM 2072 C C . ALA A 1 278 ? 28.938 -5.104 -28.194 1.00 87.38 278 ALA A C 1
ATOM 2074 O O . ALA A 1 278 ? 30.153 -5.303 -28.173 1.00 87.38 278 ALA A O 1
ATOM 2075 N N . ASP A 1 279 ? 28.102 -5.906 -28.871 1.00 90.94 279 ASP A N 1
ATOM 2076 C CA . ASP A 1 279 ? 28.580 -7.034 -29.682 1.00 90.94 279 ASP A CA 1
ATOM 2077 C C . ASP A 1 279 ? 29.331 -6.505 -30.919 1.00 90.94 279 ASP A C 1
ATOM 2079 O O . ASP A 1 279 ? 28.710 -5.911 -31.808 1.00 90.94 279 ASP A O 1
ATOM 2083 N N . PRO A 1 280 ? 30.650 -6.749 -31.048 1.00 87.38 280 PRO A N 1
ATOM 2084 C CA . PRO A 1 280 ? 31.429 -6.249 -32.179 1.00 87.38 280 PRO A CA 1
ATOM 2085 C C . PRO A 1 280 ? 30.915 -6.735 -33.539 1.00 87.38 280 PRO A C 1
ATOM 2087 O O . PRO A 1 280 ? 31.083 -6.044 -34.541 1.00 87.38 280 PRO A O 1
ATOM 2090 N N . ARG A 1 281 ? 30.259 -7.904 -33.590 1.00 86.94 281 ARG A N 1
ATOM 2091 C CA . ARG A 1 281 ? 29.686 -8.466 -34.827 1.00 86.94 281 ARG A CA 1
ATOM 2092 C C . ARG A 1 281 ? 28.480 -7.670 -35.323 1.00 86.94 281 ARG A C 1
ATOM 2094 O O . ARG A 1 281 ? 28.149 -7.729 -36.506 1.00 86.94 281 ARG A O 1
ATOM 2101 N N . LEU A 1 282 ? 27.814 -6.957 -34.417 1.00 89.75 282 LEU A N 1
ATOM 2102 C CA . LEU A 1 282 ? 26.627 -6.155 -34.690 1.00 89.75 282 LEU A CA 1
ATOM 2103 C C . LEU A 1 282 ? 26.944 -4.659 -34.755 1.00 89.75 282 LEU A C 1
ATOM 2105 O O . LEU A 1 282 ? 26.321 -3.947 -35.541 1.00 89.75 282 LEU A O 1
ATOM 2109 N N . ALA A 1 283 ? 27.929 -4.190 -33.986 1.00 87.19 283 ALA A N 1
ATOM 2110 C CA . ALA A 1 283 ? 28.309 -2.782 -33.882 1.00 87.19 283 ALA A CA 1
ATOM 2111 C C . ALA A 1 283 ? 28.576 -2.123 -35.247 1.00 87.19 283 ALA A C 1
ATOM 2113 O O . ALA A 1 283 ? 28.062 -1.040 -35.527 1.00 87.19 283 ALA A O 1
ATOM 2114 N N . ASP A 1 284 ? 29.293 -2.811 -36.137 1.00 89.62 284 ASP A N 1
ATOM 2115 C CA . ASP A 1 284 ? 29.636 -2.308 -37.477 1.00 89.62 284 ASP A CA 1
ATOM 2116 C C . ASP A 1 284 ? 28.435 -2.197 -38.428 1.00 89.62 284 ASP A C 1
ATOM 2118 O O . ASP A 1 284 ? 28.524 -1.596 -39.502 1.00 89.62 284 ASP A O 1
ATOM 2122 N N . ARG A 1 285 ? 27.300 -2.776 -38.042 1.00 90.12 285 ARG A N 1
ATOM 2123 C CA . ARG A 1 285 ? 26.073 -2.817 -38.840 1.00 90.12 285 ARG A CA 1
ATOM 2124 C C . ARG A 1 285 ? 25.058 -1.777 -38.413 1.00 90.12 285 ARG A C 1
ATOM 2126 O O . ARG A 1 285 ? 24.073 -1.556 -39.115 1.00 90.12 285 ARG A O 1
ATOM 2133 N N . LEU A 1 286 ? 25.270 -1.170 -37.255 1.00 91.94 286 LEU A N 1
ATOM 2134 C CA . LEU A 1 286 ? 24.360 -0.186 -36.717 1.00 91.94 286 LEU A CA 1
ATOM 2135 C C . LEU A 1 286 ? 24.631 1.163 -37.377 1.00 91.94 286 LEU A C 1
ATOM 2137 O O . LEU A 1 286 ? 25.779 1.624 -37.399 1.00 91.94 286 LEU A O 1
ATOM 2141 N N . PRO A 1 287 ? 23.590 1.821 -37.907 1.00 94.19 287 PRO A N 1
ATOM 2142 C CA . PRO A 1 287 ? 23.696 3.218 -38.259 1.00 94.19 287 PRO A CA 1
ATOM 2143 C C . PRO A 1 287 ? 24.145 4.033 -37.055 1.00 94.19 287 PRO A C 1
ATOM 2145 O O . PRO A 1 287 ? 23.775 3.729 -35.922 1.00 94.19 287 PRO A O 1
ATOM 2148 N N . VAL A 1 288 ? 24.889 5.100 -37.297 1.00 96.00 288 VAL A N 1
ATOM 2149 C CA . VAL A 1 288 ? 25.203 6.088 -36.268 1.00 96.00 288 VAL A CA 1
ATOM 2150 C C . VAL A 1 288 ? 24.525 7.408 -36.600 1.00 96.00 288 VAL A C 1
ATOM 2152 O O . VAL A 1 288 ? 24.323 7.746 -37.766 1.00 96.00 288 VAL A O 1
ATOM 2155 N N . ARG A 1 289 ? 24.185 8.166 -35.562 1.00 96.56 289 ARG A N 1
ATOM 2156 C CA . ARG A 1 289 ? 23.662 9.532 -35.660 1.00 96.56 289 ARG A CA 1
ATOM 2157 C C . ARG A 1 289 ? 24.462 10.468 -34.757 1.00 96.56 289 ARG A C 1
ATOM 2159 O O . ARG A 1 289 ? 25.098 9.987 -33.815 1.00 96.56 289 ARG A O 1
ATOM 2166 N N . PRO A 1 290 ? 24.424 11.791 -34.977 1.00 97.75 290 PRO A N 1
ATOM 2167 C CA . PRO A 1 290 ? 24.903 12.740 -33.982 1.00 97.75 290 PRO A CA 1
ATOM 2168 C C . PRO A 1 290 ? 24.213 12.535 -32.629 1.00 97.75 290 PRO A C 1
ATOM 2170 O O . PRO A 1 290 ? 23.032 12.172 -32.562 1.00 97.75 290 PRO A O 1
ATOM 2173 N N . ASN A 1 291 ? 24.948 12.781 -31.547 1.00 97.06 291 ASN A N 1
ATOM 2174 C CA . ASN A 1 291 ? 24.384 12.799 -30.202 1.00 97.06 291 ASN A CA 1
ATOM 2175 C C . ASN A 1 291 ? 23.187 13.776 -30.136 1.00 97.06 291 ASN A C 1
ATOM 2177 O O . ASN A 1 291 ? 23.328 14.917 -30.573 1.00 97.06 291 ASN A O 1
ATOM 2181 N N . PRO A 1 292 ? 22.018 13.373 -29.597 1.00 96.06 292 PRO A N 1
ATOM 2182 C CA . PRO A 1 292 ? 20.826 14.230 -29.579 1.00 96.06 292 PRO A CA 1
ATOM 2183 C C . PRO A 1 292 ? 20.980 15.494 -28.723 1.00 96.06 292 PRO A C 1
ATOM 2185 O O . PRO A 1 292 ? 20.247 16.454 -28.922 1.00 96.06 292 PRO A O 1
ATOM 2188 N N . SER A 1 293 ? 21.921 15.504 -27.778 1.00 97.12 293 SER A N 1
ATOM 2189 C CA . SER A 1 293 ? 22.234 16.672 -26.944 1.00 97.12 293 SER A CA 1
ATOM 2190 C C . SER A 1 293 ? 23.308 17.585 -27.548 1.00 97.12 293 SER A C 1
ATOM 2192 O O . SER A 1 293 ? 23.712 18.563 -26.916 1.00 97.12 293 SER A O 1
ATOM 2194 N N . LEU A 1 294 ? 23.807 17.255 -28.745 1.00 98.00 294 LEU A N 1
ATOM 2195 C CA . LEU A 1 294 ? 24.847 18.017 -29.418 1.00 98.00 294 LEU A CA 1
ATOM 2196 C C . LEU A 1 294 ? 24.375 19.444 -29.698 1.00 98.00 294 LEU A C 1
ATOM 2198 O O . LEU A 1 294 ? 23.409 19.670 -30.419 1.00 98.00 294 LEU A O 1
ATOM 2202 N N . THR A 1 295 ? 25.108 20.404 -29.153 1.00 97.88 295 THR A N 1
ATOM 2203 C CA . THR A 1 295 ? 24.913 21.833 -29.366 1.00 97.88 295 THR A CA 1
ATOM 2204 C C . THR A 1 295 ? 26.198 22.424 -29.927 1.00 97.88 295 THR A C 1
ATOM 2206 O O . THR A 1 295 ? 27.288 22.221 -29.383 1.00 97.88 295 THR A O 1
ATOM 2209 N N . GLU A 1 296 ? 26.083 23.169 -31.022 1.00 97.56 296 GLU A N 1
ATOM 2210 C CA . GLU A 1 296 ? 27.209 23.902 -31.592 1.00 97.56 296 GLU A CA 1
ATOM 2211 C C . GLU A 1 296 ? 27.423 25.216 -30.834 1.00 97.56 296 GLU A C 1
ATOM 2213 O O . GLU A 1 296 ? 26.492 25.992 -30.625 1.00 97.56 296 GLU A O 1
ATOM 2218 N N . ILE A 1 297 ? 28.669 25.484 -30.448 1.00 96.88 297 ILE A N 1
ATOM 2219 C CA . ILE A 1 297 ? 29.103 26.769 -29.891 1.00 96.88 297 ILE A CA 1
ATOM 2220 C C . ILE A 1 297 ? 30.275 27.311 -30.725 1.00 96.88 297 ILE A C 1
ATOM 2222 O O . ILE A 1 297 ? 30.908 26.549 -31.463 1.00 96.88 297 ILE A O 1
ATOM 2226 N N . PRO A 1 298 ? 30.607 28.614 -30.653 1.00 96.25 298 PRO A N 1
ATOM 2227 C CA . PRO A 1 298 ? 31.719 29.165 -31.425 1.00 96.25 298 PRO A CA 1
ATOM 2228 C C . PRO A 1 298 ? 33.033 28.395 -31.195 1.00 96.25 298 PRO A C 1
ATOM 2230 O O . PRO A 1 298 ? 33.616 28.436 -30.115 1.00 96.25 298 PRO A O 1
ATOM 2233 N N . GLY A 1 299 ? 33.488 27.670 -32.223 1.00 94.31 299 GLY A N 1
ATOM 2234 C CA . GLY A 1 299 ? 34.735 26.893 -32.217 1.00 94.31 299 GLY A CA 1
ATOM 2235 C C . GLY A 1 299 ? 34.691 25.523 -31.522 1.00 94.31 299 GLY A C 1
ATOM 2236 O O . GLY A 1 299 ? 35.702 24.815 -31.528 1.00 94.31 299 GLY A O 1
ATOM 2237 N N . ALA A 1 300 ? 33.558 25.112 -30.948 1.00 97.25 300 ALA A N 1
ATOM 2238 C CA . ALA A 1 300 ? 33.459 23.855 -30.209 1.00 97.25 300 ALA A CA 1
ATOM 2239 C C . ALA A 1 300 ? 32.065 23.212 -30.287 1.00 97.25 300 ALA A C 1
ATOM 2241 O O . ALA A 1 300 ? 31.095 23.791 -30.768 1.00 97.25 300 ALA A O 1
ATOM 2242 N N . LEU A 1 301 ? 31.995 21.976 -29.815 1.00 98.12 301 LEU A N 1
ATOM 2243 C CA . LEU A 1 301 ? 30.806 21.143 -29.747 1.00 98.12 301 LEU A CA 1
ATOM 2244 C C . LEU A 1 301 ? 30.571 20.769 -28.287 1.00 98.12 301 LEU A C 1
ATOM 2246 O O . LEU A 1 301 ? 31.486 20.266 -27.634 1.00 98.12 301 LEU A O 1
ATOM 2250 N N . LEU A 1 302 ? 29.366 21.010 -27.784 1.00 98.00 302 LEU A N 1
ATOM 2251 C CA . LEU A 1 302 ? 28.946 20.652 -26.433 1.00 98.00 302 LEU A CA 1
ATOM 2252 C C . LEU A 1 302 ? 27.948 19.495 -26.516 1.00 98.00 302 LEU A C 1
ATOM 2254 O O . LEU A 1 302 ? 27.023 19.560 -27.316 1.00 98.00 302 LEU A O 1
ATOM 2258 N N . TYR A 1 303 ? 28.100 18.449 -25.712 1.00 97.88 303 TYR A N 1
ATOM 2259 C CA . TYR A 1 303 ? 27.118 17.362 -25.639 1.00 97.88 303 TYR A CA 1
ATOM 2260 C C . TYR A 1 303 ? 27.166 16.662 -24.282 1.00 97.88 303 TYR A C 1
ATOM 2262 O O . TYR A 1 303 ? 28.168 16.708 -23.569 1.00 97.88 303 TYR A O 1
ATOM 2270 N N . VAL A 1 304 ? 26.075 16.000 -23.917 1.00 97.38 304 VAL A N 1
ATOM 2271 C CA . VAL A 1 304 ? 25.981 15.145 -22.737 1.00 97.38 304 VAL A CA 1
ATOM 2272 C C . VAL A 1 304 ? 26.474 13.748 -23.094 1.00 97.38 304 VAL A C 1
ATOM 2274 O O . VAL A 1 304 ? 26.026 13.122 -24.058 1.00 97.38 304 VAL A O 1
ATOM 2277 N N . ARG A 1 305 ? 27.416 13.248 -22.298 1.00 94.06 305 ARG A N 1
ATOM 2278 C CA . ARG A 1 305 ? 27.896 11.873 -22.354 1.00 94.06 305 ARG A CA 1
ATOM 2279 C C . ARG A 1 305 ? 27.231 11.060 -21.249 1.00 94.06 305 ARG A C 1
ATOM 2281 O O . ARG A 1 305 ? 27.446 11.336 -20.066 1.00 94.06 305 ARG A O 1
ATOM 2288 N N . GLU A 1 306 ? 26.470 10.047 -21.652 1.00 87.56 306 GLU A N 1
ATOM 2289 C CA . GLU A 1 306 ? 25.853 9.069 -20.751 1.00 87.56 306 GLU A CA 1
ATOM 2290 C C . GLU A 1 306 ? 26.915 8.284 -19.962 1.00 87.56 306 GLU A C 1
ATOM 2292 O O . GLU A 1 306 ? 27.967 7.910 -20.492 1.00 87.56 306 GLU A O 1
ATOM 2297 N N . GLY A 1 307 ? 26.639 8.046 -18.679 1.00 83.44 307 GLY A N 1
ATOM 2298 C CA . GLY A 1 307 ? 27.497 7.313 -17.750 1.00 83.44 307 GLY A CA 1
ATOM 2299 C C . GLY A 1 307 ? 27.061 7.514 -16.291 1.00 83.44 307 GLY A C 1
ATOM 2300 O O . GLY A 1 307 ? 26.109 8.251 -16.033 1.00 83.44 307 GLY A O 1
ATOM 2301 N N . PRO A 1 308 ? 27.741 6.886 -15.313 1.00 78.94 308 PRO A N 1
ATOM 2302 C CA . PRO A 1 308 ? 27.468 7.109 -13.894 1.00 78.94 308 PRO A CA 1
ATOM 2303 C C . PRO A 1 308 ? 27.801 8.565 -13.523 1.00 78.94 308 PRO A C 1
ATOM 2305 O O . PRO A 1 308 ? 28.962 8.926 -13.316 1.00 78.94 308 PRO A O 1
ATOM 2308 N N . GLY A 1 309 ? 26.762 9.399 -13.496 1.00 86.25 309 GLY A N 1
ATOM 2309 C CA . GLY A 1 309 ? 26.857 10.854 -13.399 1.00 86.25 309 GLY A CA 1
ATOM 2310 C C . GLY A 1 309 ? 27.076 11.469 -14.775 1.00 86.25 309 GLY A C 1
ATOM 2311 O O . GLY A 1 309 ? 28.223 11.715 -15.147 1.00 86.25 309 GLY A O 1
ATOM 2312 N N . GLU A 1 310 ? 25.984 11.668 -15.521 1.00 92.69 310 GLU A N 1
ATOM 2313 C CA . GLU A 1 310 ? 25.943 12.379 -16.805 1.00 92.69 310 GLU A CA 1
ATOM 2314 C C . GLU A 1 310 ? 26.923 13.560 -16.823 1.00 92.69 310 GLU A C 1
ATOM 2316 O O . GLU A 1 310 ? 26.955 14.378 -15.898 1.00 92.69 310 GLU A O 1
ATOM 2321 N N . ARG A 1 311 ? 27.763 13.643 -17.862 1.00 95.62 311 ARG A N 1
ATOM 2322 C CA . ARG A 1 311 ? 28.779 14.701 -17.969 1.00 95.62 311 ARG A CA 1
ATOM 2323 C C . ARG A 1 311 ? 28.578 15.512 -19.226 1.00 95.62 311 ARG A C 1
ATOM 2325 O O . ARG A 1 311 ? 28.461 14.948 -20.309 1.00 95.62 311 ARG A O 1
ATOM 2332 N N . ILE A 1 312 ? 28.643 16.830 -19.087 1.00 97.31 312 ILE A N 1
ATOM 2333 C CA . ILE A 1 312 ? 28.756 17.734 -20.227 1.00 97.31 312 ILE A CA 1
ATOM 2334 C C . ILE A 1 312 ? 30.203 17.681 -20.723 1.00 97.31 312 ILE A C 1
ATOM 2336 O O . ILE A 1 312 ? 31.144 17.894 -19.956 1.00 97.31 312 ILE A O 1
ATOM 2340 N N . VAL A 1 313 ? 30.376 17.360 -21.999 1.00 97.19 313 VAL A N 1
ATOM 2341 C CA . VAL A 1 313 ? 31.663 17.258 -22.680 1.00 97.19 313 VAL A CA 1
ATOM 2342 C C . VAL A 1 313 ? 31.747 18.357 -23.727 1.00 97.19 313 VAL A C 1
ATOM 2344 O O . VAL A 1 313 ? 30.815 18.567 -24.500 1.00 97.19 313 VAL A O 1
ATOM 2347 N N . THR A 1 314 ? 32.895 19.028 -23.769 1.00 97.50 314 THR A N 1
ATOM 2348 C CA . THR A 1 314 ? 33.243 19.963 -24.838 1.00 97.50 314 THR A CA 1
ATOM 2349 C C . THR A 1 314 ? 34.286 19.310 -25.732 1.00 97.50 314 THR A C 1
ATOM 2351 O O . THR A 1 314 ? 35.302 18.813 -25.250 1.00 97.50 314 THR A O 1
ATOM 2354 N N . SER A 1 315 ? 34.051 19.297 -27.038 1.00 96.38 315 SER A N 1
ATOM 2355 C CA . SER A 1 315 ? 35.000 18.823 -28.047 1.00 96.38 315 SER A CA 1
ATOM 2356 C C . SER A 1 315 ? 35.322 19.944 -29.025 1.00 96.38 315 SER A C 1
ATOM 2358 O O . SER A 1 315 ? 34.463 20.757 -29.362 1.00 96.38 315 SER A O 1
ATOM 2360 N N . ARG A 1 316 ? 36.573 20.014 -29.480 1.00 96.25 316 ARG A N 1
ATOM 2361 C CA . ARG A 1 316 ? 36.976 20.996 -30.489 1.00 96.25 316 ARG A CA 1
ATOM 2362 C C . ARG A 1 316 ? 36.295 20.673 -31.818 1.00 96.25 316 ARG A C 1
ATOM 2364 O O . ARG A 1 316 ? 36.215 19.509 -32.208 1.00 96.25 316 ARG A O 1
ATOM 2371 N N . ARG A 1 317 ? 35.847 21.709 -32.524 1.00 95.31 317 ARG A N 1
ATOM 2372 C CA . ARG A 1 317 ? 35.318 21.572 -33.879 1.00 95.31 317 ARG A CA 1
ATOM 2373 C C . ARG A 1 317 ? 36.476 21.426 -34.871 1.00 95.31 317 ARG A C 1
ATOM 2375 O O . ARG A 1 317 ? 37.385 22.255 -34.876 1.00 95.31 317 ARG A O 1
ATOM 2382 N N . ALA A 1 318 ? 36.442 20.377 -35.685 1.00 94.88 318 ALA A N 1
ATOM 2383 C CA . ALA A 1 318 ? 37.415 20.118 -36.745 1.00 94.88 318 ALA A CA 1
ATOM 2384 C C . ALA A 1 318 ? 36.673 19.775 -38.052 1.00 94.88 318 ALA A C 1
ATOM 2386 O O . ALA A 1 318 ? 35.631 19.119 -37.980 1.00 94.88 318 ALA A O 1
ATOM 2387 N N . PRO A 1 319 ? 37.182 20.163 -39.235 1.00 93.88 319 PRO A N 1
ATOM 2388 C CA . PRO A 1 319 ? 36.610 19.817 -40.538 1.00 93.88 319 PRO A CA 1
ATOM 2389 C C . PRO A 1 319 ? 36.219 18.341 -40.696 1.00 93.88 319 PRO A C 1
ATOM 2391 O O . PRO A 1 319 ? 35.138 18.045 -41.211 1.00 93.88 319 PRO A O 1
ATOM 2394 N N . ALA A 1 320 ? 37.057 17.415 -40.213 1.00 93.75 320 ALA A N 1
ATOM 2395 C CA . ALA A 1 320 ? 36.764 15.980 -40.235 1.00 93.75 320 ALA A CA 1
ATOM 2396 C C . ALA A 1 320 ? 35.525 15.615 -39.393 1.00 93.75 320 ALA A C 1
ATOM 2398 O O . ALA A 1 320 ? 34.689 14.813 -39.813 1.00 93.75 320 ALA A O 1
ATOM 2399 N N . VAL A 1 321 ? 35.392 16.228 -38.212 1.00 96.50 321 VAL A N 1
ATOM 2400 C CA . VAL A 1 321 ? 34.246 16.042 -37.311 1.00 96.50 321 VAL A CA 1
ATOM 2401 C C . VAL A 1 321 ? 32.976 16.603 -37.949 1.00 96.50 321 VA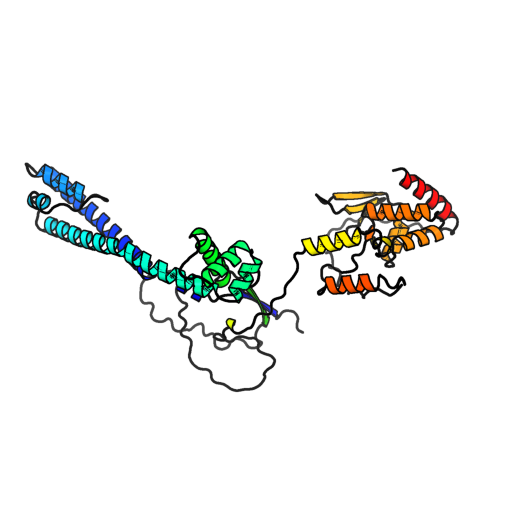L A C 1
ATOM 2403 O O . VAL A 1 321 ? 31.966 15.907 -37.997 1.00 96.50 321 VAL A O 1
ATOM 2406 N N . ASP A 1 322 ? 33.040 17.813 -38.508 1.00 96.31 322 ASP A N 1
ATOM 2407 C CA . ASP A 1 322 ? 31.912 18.450 -39.198 1.00 96.31 322 ASP A CA 1
ATOM 2408 C C . ASP A 1 322 ? 31.424 17.613 -40.384 1.00 96.31 322 ASP A C 1
ATOM 2410 O O . ASP A 1 322 ? 30.220 17.455 -40.589 1.00 96.31 322 ASP A O 1
ATOM 2414 N N . LEU A 1 323 ? 32.349 17.048 -41.167 1.00 95.88 323 LEU A N 1
ATOM 2415 C CA . LEU A 1 323 ? 31.998 16.165 -42.273 1.00 95.88 323 LEU A CA 1
ATOM 2416 C C . LEU A 1 323 ? 31.274 14.907 -41.773 1.00 95.88 323 LEU A C 1
ATOM 2418 O O . LEU A 1 323 ? 30.207 14.592 -42.301 1.00 95.88 323 LEU A O 1
ATOM 2422 N N . CYS A 1 324 ? 31.786 14.241 -40.732 1.00 96.75 324 CYS A N 1
ATOM 2423 C CA . CYS A 1 324 ? 31.118 13.094 -40.110 1.00 96.75 324 CYS A CA 1
ATOM 2424 C C . CYS A 1 324 ? 29.714 13.436 -39.602 1.00 96.75 324 CYS A C 1
ATOM 2426 O O . CYS A 1 324 ? 28.774 12.690 -39.869 1.00 96.75 324 CYS A O 1
ATOM 2428 N N . LEU A 1 325 ? 29.560 14.559 -38.895 1.00 97.19 325 LEU A N 1
ATOM 2429 C CA . LEU A 1 325 ? 28.272 14.992 -38.351 1.00 97.19 325 LEU A CA 1
ATOM 2430 C C . LEU A 1 325 ? 27.259 15.279 -39.462 1.00 97.19 325 LEU A C 1
ATOM 2432 O O . LEU A 1 325 ? 26.120 14.818 -39.381 1.00 97.19 325 LEU A O 1
ATOM 2436 N N . ARG A 1 326 ? 27.672 15.964 -40.538 1.00 96.25 326 ARG A N 1
ATOM 2437 C CA . ARG A 1 326 ? 26.809 16.198 -41.707 1.00 96.25 326 ARG A CA 1
ATOM 2438 C C . ARG A 1 326 ? 26.388 14.892 -42.377 1.00 96.25 326 ARG A C 1
ATOM 2440 O O . ARG A 1 326 ? 25.204 14.714 -42.647 1.00 96.25 326 ARG A O 1
ATOM 2447 N N . LEU A 1 327 ? 27.329 13.972 -42.614 1.00 95.69 327 LEU A N 1
ATOM 2448 C CA . LEU A 1 327 ? 27.039 12.679 -43.246 1.00 95.69 327 LEU A CA 1
ATOM 2449 C C . LEU A 1 327 ? 26.101 11.818 -42.387 1.00 95.69 327 LEU A C 1
ATOM 2451 O O . LEU A 1 327 ? 25.148 11.254 -42.917 1.00 95.69 327 LEU A O 1
ATOM 2455 N N . ALA A 1 328 ? 26.331 11.766 -41.072 1.00 95.19 328 ALA A N 1
ATOM 2456 C CA . ALA A 1 328 ? 25.491 11.028 -40.126 1.00 95.19 328 ALA A CA 1
ATOM 2457 C C . ALA A 1 328 ? 24.103 11.666 -39.914 1.00 95.19 328 ALA A C 1
ATOM 2459 O O . ALA A 1 328 ? 23.171 10.988 -39.495 1.00 95.19 328 ALA A O 1
ATOM 2460 N N . THR A 1 329 ? 23.951 12.965 -40.192 1.00 94.81 329 THR A N 1
ATOM 2461 C CA . THR A 1 329 ? 22.643 13.647 -40.174 1.00 94.81 329 THR A CA 1
ATOM 2462 C C . THR A 1 329 ? 21.859 13.370 -41.453 1.00 94.81 329 THR A C 1
ATOM 2464 O O . THR A 1 329 ? 20.659 13.115 -41.406 1.00 94.81 329 THR A O 1
ATOM 2467 N N . ALA A 1 330 ? 22.533 13.417 -42.604 1.00 92.25 330 ALA A N 1
ATOM 2468 C CA . ALA A 1 330 ? 21.895 13.275 -43.909 1.00 92.25 330 ALA A CA 1
ATOM 2469 C C . ALA A 1 330 ? 21.444 11.838 -44.209 1.00 92.25 330 ALA A C 1
ATOM 2471 O O . ALA A 1 330 ? 20.587 11.620 -45.064 1.00 92.25 330 ALA A O 1
ATOM 2472 N N . SER A 1 331 ? 22.052 10.836 -43.575 1.00 91.19 331 SER A N 1
ATOM 2473 C CA . SER A 1 331 ? 21.796 9.428 -43.873 1.00 91.19 331 SER A CA 1
ATOM 2474 C C . SER A 1 331 ? 22.143 8.530 -42.690 1.00 91.19 331 SER A C 1
ATOM 2476 O O . SER A 1 331 ? 22.993 8.848 -41.864 1.00 91.19 331 SER A O 1
ATOM 2478 N N . ARG A 1 332 ? 21.518 7.351 -42.644 1.00 89.56 332 ARG A N 1
ATOM 2479 C CA . ARG A 1 332 ? 21.744 6.326 -41.615 1.00 89.56 332 ARG A CA 1
ATOM 2480 C C . ARG A 1 332 ? 22.965 5.458 -41.940 1.00 89.56 332 ARG A C 1
ATOM 2482 O O . ARG A 1 332 ? 22.846 4.247 -42.103 1.00 89.56 332 ARG A O 1
ATOM 2489 N N . TYR A 1 333 ? 24.133 6.081 -42.074 1.00 95.19 333 TYR A N 1
ATOM 2490 C CA . TYR A 1 333 ? 25.372 5.363 -42.378 1.00 95.19 333 TYR A CA 1
ATOM 2491 C C . TYR A 1 333 ? 25.925 4.619 -41.162 1.00 95.19 333 TYR A C 1
ATOM 2493 O O . TYR A 1 333 ? 25.835 5.090 -40.030 1.00 95.19 333 TYR A O 1
ATOM 2501 N N . THR A 1 334 ? 26.530 3.461 -41.416 1.00 95.06 334 THR A N 1
ATOM 2502 C CA . THR A 1 334 ? 27.270 2.684 -40.416 1.00 95.06 334 THR A CA 1
ATOM 2503 C C . THR A 1 334 ? 28.687 3.228 -40.228 1.00 95.06 334 THR A C 1
ATOM 2505 O O . THR A 1 334 ? 29.182 4.005 -41.051 1.00 95.06 334 THR A O 1
ATOM 2508 N N . VAL A 1 335 ? 29.377 2.796 -39.166 1.00 94.81 335 VAL A N 1
ATOM 2509 C CA . VAL A 1 335 ? 30.784 3.166 -38.921 1.00 94.81 335 VAL A CA 1
ATOM 2510 C C . VAL A 1 335 ? 31.697 2.808 -40.107 1.00 94.81 335 VAL A C 1
ATOM 2512 O O . VAL A 1 335 ? 32.412 3.703 -40.570 1.00 94.81 335 VAL A O 1
ATOM 2515 N N . PRO A 1 336 ? 31.664 1.576 -40.668 1.00 95.50 336 PRO A N 1
ATOM 2516 C CA . PRO A 1 336 ? 32.447 1.249 -41.858 1.00 95.50 336 PRO A CA 1
ATOM 2517 C C . PRO A 1 336 ? 32.136 2.157 -43.049 1.00 95.50 336 PRO A C 1
ATOM 2519 O O . PRO A 1 336 ? 33.066 2.639 -43.695 1.00 95.50 336 PRO A O 1
ATOM 2522 N N . ARG A 1 337 ? 30.853 2.455 -43.301 1.00 96.00 337 ARG A N 1
ATOM 2523 C CA . ARG A 1 337 ? 30.460 3.278 -44.450 1.00 96.00 337 ARG A CA 1
ATOM 2524 C C . ARG A 1 337 ? 30.892 4.735 -44.299 1.00 96.00 337 ARG A C 1
ATOM 2526 O O . ARG A 1 337 ? 31.357 5.330 -45.264 1.00 96.00 337 ARG A O 1
ATOM 2533 N N . LEU A 1 338 ? 30.793 5.311 -43.099 1.00 96.50 338 LEU A N 1
ATOM 2534 C CA . LEU A 1 338 ? 31.333 6.649 -42.836 1.00 96.50 338 LEU A CA 1
ATOM 2535 C C . LEU A 1 338 ? 32.848 6.695 -43.048 1.00 96.50 338 LEU A C 1
ATOM 2537 O O . LEU A 1 338 ? 33.352 7.658 -43.620 1.00 96.50 338 LEU A O 1
ATOM 2541 N N . ALA A 1 339 ? 33.573 5.657 -42.627 1.00 96.81 339 ALA A N 1
ATOM 2542 C CA . ALA A 1 339 ? 35.012 5.586 -42.839 1.00 96.81 339 ALA A CA 1
ATOM 2543 C C . ALA A 1 339 ? 35.387 5.480 -44.329 1.00 96.81 339 ALA A C 1
ATOM 2545 O O . ALA A 1 339 ? 36.345 6.119 -44.756 1.00 96.81 339 ALA A O 1
ATOM 2546 N N . GLU A 1 340 ? 34.621 4.730 -45.125 1.00 96.50 340 GLU A N 1
ATOM 2547 C CA . GLU A 1 340 ? 34.771 4.693 -46.587 1.00 96.50 340 GLU A CA 1
ATOM 2548 C C . GLU A 1 340 ? 34.527 6.064 -47.219 1.00 96.50 340 GLU A C 1
ATOM 2550 O O . GLU A 1 340 ? 35.351 6.517 -48.005 1.00 96.50 340 GLU A O 1
ATOM 2555 N N . LEU A 1 341 ? 33.461 6.768 -46.823 1.00 95.31 341 LEU A N 1
ATOM 2556 C CA . LEU A 1 341 ? 33.159 8.115 -47.326 1.00 95.31 341 LEU A CA 1
ATOM 2557 C C . LEU A 1 341 ? 34.258 9.133 -46.972 1.00 95.31 341 LEU A C 1
ATOM 2559 O O . LEU A 1 341 ? 34.578 10.013 -47.770 1.00 95.31 341 LEU A O 1
ATOM 2563 N N . LEU A 1 342 ? 34.877 9.014 -45.794 1.00 95.25 342 LEU A N 1
ATOM 2564 C CA . LEU A 1 342 ? 36.053 9.816 -45.440 1.00 95.25 342 LEU A CA 1
ATOM 2565 C C . LEU A 1 342 ? 37.283 9.447 -46.283 1.00 95.25 342 LEU A C 1
ATOM 2567 O O . LEU A 1 342 ? 38.065 10.329 -46.640 1.00 95.25 342 LEU A O 1
ATOM 2571 N N . ALA A 1 343 ? 37.465 8.164 -46.603 1.00 95.69 343 ALA A N 1
ATOM 2572 C CA . ALA A 1 343 ? 38.550 7.710 -47.468 1.00 95.69 343 ALA A CA 1
ATOM 2573 C C . ALA A 1 343 ? 38.365 8.202 -48.914 1.00 95.69 343 ALA A C 1
ATOM 2575 O O . ALA A 1 343 ? 39.317 8.688 -49.525 1.00 95.69 343 ALA A O 1
ATOM 2576 N N . GLU A 1 344 ? 37.129 8.185 -49.425 1.00 95.19 344 GLU A N 1
ATOM 2577 C CA . GLU A 1 344 ? 36.735 8.813 -50.695 1.00 95.19 344 GLU A CA 1
ATOM 2578 C C . GLU A 1 344 ? 37.042 10.327 -50.690 1.00 95.19 344 GLU A C 1
ATOM 2580 O O . GLU A 1 344 ? 37.439 10.886 -51.713 1.00 95.19 344 GLU A O 1
ATOM 2585 N N . ALA A 1 345 ? 36.957 10.984 -49.526 1.00 94.06 345 ALA A N 1
ATOM 2586 C CA . ALA A 1 345 ? 37.347 12.383 -49.323 1.00 94.06 345 ALA A CA 1
ATOM 2587 C C . ALA A 1 345 ? 38.868 12.609 -49.116 1.00 94.06 345 ALA A C 1
ATOM 2589 O O . ALA A 1 345 ? 39.295 13.744 -48.883 1.00 94.06 345 ALA A O 1
ATOM 2590 N N . GLY A 1 346 ? 39.698 11.563 -49.221 1.00 93.81 346 GLY A N 1
ATOM 2591 C CA . GLY A 1 346 ? 41.165 11.649 -49.239 1.00 93.81 346 GLY A CA 1
ATOM 2592 C C . GLY A 1 346 ? 41.898 11.142 -47.988 1.00 93.81 346 GLY A C 1
ATOM 2593 O O . GLY A 1 346 ? 43.137 11.211 -47.952 1.00 93.81 346 GLY A O 1
ATOM 2594 N N . ALA A 1 347 ? 41.177 10.631 -46.981 1.00 94.50 347 ALA A N 1
ATOM 2595 C CA . ALA A 1 347 ? 41.768 9.972 -45.812 1.00 94.50 347 ALA A CA 1
ATOM 2596 C C . ALA A 1 347 ? 42.294 8.560 -46.135 1.00 94.50 347 ALA A C 1
ATOM 2598 O O . ALA A 1 347 ? 41.844 7.907 -47.074 1.00 94.50 347 ALA A O 1
ATOM 2599 N N . GLU A 1 348 ? 43.229 8.052 -45.331 1.00 96.19 348 GLU A N 1
ATOM 2600 C CA . GLU A 1 348 ? 43.553 6.621 -45.332 1.00 96.19 348 GLU A CA 1
ATOM 2601 C C . GLU A 1 348 ? 42.420 5.852 -44.624 1.00 96.19 348 GLU A C 1
ATOM 2603 O O . GLU A 1 348 ? 41.918 6.290 -43.588 1.00 96.19 348 GLU A O 1
ATOM 2608 N N . LEU A 1 349 ? 41.972 4.721 -45.181 1.00 95.31 349 LEU A N 1
ATOM 2609 C CA . LEU A 1 349 ? 40.782 4.008 -44.698 1.00 95.31 349 LEU A CA 1
ATOM 2610 C C . LEU A 1 349 ? 40.941 3.489 -43.259 1.00 95.31 349 LEU A C 1
ATOM 2612 O O . LEU A 1 349 ? 40.000 3.561 -42.464 1.00 95.31 349 LEU A O 1
ATOM 2616 N N . GLY A 1 350 ? 42.114 2.967 -42.901 1.00 94.56 350 GLY A N 1
ATOM 2617 C CA . GLY A 1 350 ? 42.418 2.524 -41.542 1.00 94.56 350 GLY A CA 1
ATOM 2618 C C . GLY A 1 350 ? 42.373 3.669 -40.524 1.00 94.56 350 GLY A C 1
ATOM 2619 O O . GLY A 1 350 ? 41.810 3.506 -39.436 1.00 94.56 350 GLY A O 1
ATOM 2620 N N . GLU A 1 351 ? 42.920 4.833 -40.871 1.00 95.44 351 GLU A N 1
ATOM 2621 C CA . GLU A 1 351 ? 42.828 6.063 -40.073 1.00 95.44 351 GLU A CA 1
ATOM 2622 C C . GLU A 1 351 ? 41.389 6.562 -39.942 1.00 95.44 351 GLU A C 1
ATOM 2624 O O . GLU A 1 351 ? 40.950 6.851 -38.826 1.00 95.44 351 GLU A O 1
ATOM 2629 N N . ALA A 1 352 ? 40.634 6.587 -41.042 1.00 95.69 352 ALA A N 1
ATOM 2630 C CA . ALA A 1 352 ? 39.228 6.972 -41.048 1.00 95.69 352 ALA A CA 1
ATOM 2631 C C . ALA A 1 352 ? 38.387 6.063 -40.136 1.00 95.69 352 ALA A C 1
ATOM 2633 O O . ALA A 1 352 ? 37.602 6.558 -39.326 1.00 95.69 352 ALA A O 1
ATOM 2634 N N . ARG A 1 353 ? 38.602 4.740 -40.186 1.00 95.25 353 ARG A N 1
ATOM 2635 C CA . ARG A 1 353 ? 37.923 3.776 -39.299 1.00 95.25 353 ARG A CA 1
ATOM 2636 C C . ARG A 1 353 ? 38.217 4.051 -37.829 1.00 95.25 353 ARG A C 1
ATOM 2638 O O . ARG A 1 353 ? 37.285 4.150 -37.032 1.00 95.25 353 ARG A O 1
ATOM 2645 N N . ARG A 1 354 ? 39.494 4.221 -37.466 1.00 95.25 354 ARG A N 1
ATOM 2646 C CA . ARG A 1 354 ? 39.887 4.555 -36.084 1.00 95.25 354 ARG A CA 1
ATOM 2647 C C . ARG A 1 354 ? 39.282 5.881 -35.635 1.00 95.25 354 ARG A C 1
ATOM 2649 O O . ARG A 1 354 ? 38.823 5.984 -34.502 1.00 95.25 354 ARG A O 1
ATOM 2656 N N . PHE A 1 355 ? 39.259 6.879 -36.512 1.00 96.19 355 PHE A N 1
ATOM 2657 C CA . PHE A 1 355 ? 38.686 8.185 -36.216 1.00 96.19 355 PHE A CA 1
ATOM 2658 C C . PHE A 1 355 ? 37.183 8.114 -35.939 1.00 96.19 355 PHE A C 1
ATOM 2660 O O . PHE A 1 355 ? 36.751 8.569 -34.882 1.00 96.19 355 PHE A O 1
ATOM 2667 N N . VAL A 1 356 ? 36.392 7.483 -36.813 1.00 96.31 356 VAL A N 1
ATOM 2668 C CA . VAL A 1 356 ? 34.941 7.326 -36.596 1.00 96.31 356 VAL A CA 1
ATOM 2669 C C . VAL A 1 356 ? 34.668 6.506 -35.331 1.00 96.31 356 VAL A C 1
ATOM 2671 O O . VAL A 1 356 ? 33.824 6.898 -34.524 1.00 96.31 356 VAL A O 1
ATOM 2674 N N . ALA A 1 357 ? 35.430 5.433 -35.091 1.00 94.19 357 ALA A N 1
ATOM 2675 C CA . ALA A 1 357 ? 35.325 4.652 -33.860 1.00 94.19 357 ALA A CA 1
ATOM 2676 C C . ALA A 1 357 ? 35.602 5.499 -32.602 1.00 94.19 357 ALA A C 1
ATOM 2678 O O . ALA A 1 357 ? 34.890 5.358 -31.608 1.00 94.19 357 ALA A O 1
ATOM 2679 N N . ARG A 1 358 ? 36.566 6.434 -32.643 1.00 95.12 358 ARG A N 1
ATOM 2680 C CA . ARG A 1 358 ? 36.791 7.398 -31.549 1.00 95.12 358 ARG A CA 1
ATOM 2681 C C . ARG A 1 358 ? 35.609 8.345 -31.355 1.00 95.12 358 ARG A C 1
ATOM 2683 O O . ARG A 1 358 ? 35.268 8.622 -30.210 1.00 95.12 358 ARG A O 1
ATOM 2690 N N . LEU A 1 359 ? 34.960 8.813 -32.425 1.00 96.38 359 LEU A N 1
ATOM 2691 C CA . LEU A 1 359 ? 33.761 9.657 -32.300 1.00 96.38 359 LEU A CA 1
ATOM 2692 C C . LEU A 1 359 ? 32.600 8.902 -31.635 1.00 96.38 359 LEU A C 1
ATOM 2694 O O . LEU A 1 359 ? 31.872 9.490 -30.833 1.00 96.38 359 LEU A O 1
ATOM 2698 N N . VAL A 1 360 ? 32.459 7.604 -31.924 1.00 95.12 360 VAL A N 1
ATOM 2699 C CA . VAL A 1 360 ? 31.479 6.723 -31.269 1.00 95.12 360 VAL A CA 1
ATOM 2700 C C . VAL A 1 360 ? 31.844 6.479 -29.804 1.00 95.12 360 VAL A C 1
ATOM 2702 O O . VAL A 1 360 ? 31.005 6.659 -28.921 1.00 95.12 360 VAL A O 1
ATOM 2705 N N . ALA A 1 361 ? 33.105 6.147 -29.517 1.00 92.50 361 ALA A N 1
ATOM 2706 C CA . ALA A 1 361 ? 33.595 5.947 -28.152 1.00 92.50 361 ALA A CA 1
ATOM 2707 C C . ALA A 1 361 ? 33.471 7.220 -27.294 1.00 92.50 361 ALA A C 1
ATOM 2709 O O . ALA A 1 361 ? 33.152 7.150 -26.107 1.00 92.50 361 ALA A O 1
ATOM 2710 N N . ALA A 1 362 ? 33.664 8.395 -27.899 1.00 94.56 362 ALA A N 1
ATOM 2711 C CA . ALA A 1 362 ? 33.461 9.688 -27.257 1.00 94.56 362 ALA A CA 1
ATOM 2712 C C . ALA A 1 362 ? 31.977 10.031 -27.035 1.00 94.56 362 ALA A C 1
ATOM 2714 O O . ALA A 1 362 ? 31.695 10.968 -26.294 1.00 94.56 362 ALA A O 1
ATOM 2715 N N . ARG A 1 363 ? 31.039 9.272 -27.626 1.00 95.31 363 ARG A N 1
ATOM 2716 C CA . ARG A 1 363 ? 29.594 9.558 -27.698 1.00 95.31 363 ARG A CA 1
ATOM 2717 C C . ARG A 1 363 ? 29.255 10.851 -28.442 1.00 95.31 363 ARG A C 1
ATOM 2719 O O . ARG A 1 363 ? 28.197 11.426 -28.203 1.00 95.31 363 ARG A O 1
ATOM 2726 N N . LEU A 1 364 ? 30.122 11.305 -29.348 1.00 96.50 364 LEU A N 1
ATOM 2727 C CA . LEU A 1 364 ? 29.783 12.389 -30.275 1.00 96.50 364 LEU A CA 1
ATOM 2728 C C . LEU A 1 364 ? 28.884 11.869 -31.407 1.00 96.50 364 LEU A C 1
ATOM 2730 O O . LEU A 1 364 ? 27.922 12.527 -31.802 1.00 96.50 364 LEU A O 1
ATOM 2734 N N . LEU A 1 365 ? 29.181 10.656 -31.876 1.00 96.75 365 LEU A N 1
ATOM 2735 C CA . LEU A 1 365 ? 28.261 9.829 -32.646 1.00 96.75 365 LEU A CA 1
ATOM 2736 C C . LEU A 1 365 ? 27.690 8.750 -31.721 1.00 96.75 365 LEU A C 1
ATOM 2738 O O . LEU A 1 365 ? 28.406 8.179 -30.899 1.00 96.75 365 LEU A O 1
ATOM 2742 N N . VAL A 1 366 ? 26.399 8.473 -31.846 1.00 95.31 366 VAL A N 1
ATOM 2743 C CA . VAL A 1 366 ? 25.694 7.466 -31.052 1.00 95.31 366 VAL A CA 1
ATOM 2744 C C . VAL A 1 366 ? 25.151 6.406 -32.008 1.00 95.31 366 VAL A C 1
ATOM 2746 O O . VAL A 1 366 ? 24.495 6.771 -32.989 1.00 95.31 366 VAL A O 1
ATOM 2749 N N . PRO A 1 367 ? 25.413 5.110 -31.761 1.00 94.62 367 PRO A N 1
ATOM 2750 C CA . PRO A 1 367 ? 24.750 4.039 -32.490 1.00 94.62 367 PRO A CA 1
ATOM 2751 C C . PRO A 1 367 ? 23.233 4.175 -32.359 1.00 94.62 367 PRO A C 1
ATOM 2753 O O . PRO A 1 367 ? 22.698 4.306 -31.259 1.00 94.62 367 PRO A O 1
ATOM 2756 N N . CYS A 1 368 ? 22.531 4.167 -33.484 1.00 92.38 368 CYS A N 1
ATOM 2757 C CA . CYS A 1 368 ? 21.081 4.117 -33.511 1.00 92.38 368 CYS A CA 1
ATOM 2758 C C . CYS A 1 368 ? 20.652 2.722 -33.076 1.00 92.38 368 CYS A C 1
ATOM 2760 O O . CYS A 1 368 ? 20.917 1.752 -33.788 1.00 92.38 368 CYS A O 1
ATOM 2762 N N . ALA A 1 369 ? 19.969 2.622 -31.936 1.00 90.19 369 ALA A N 1
ATOM 2763 C CA . ALA A 1 369 ? 19.283 1.391 -31.592 1.00 90.19 369 ALA A CA 1
ATOM 2764 C C . ALA A 1 369 ? 18.331 1.023 -32.749 1.00 90.19 369 ALA A C 1
ATOM 2766 O O . ALA A 1 369 ? 17.632 1.898 -33.271 1.00 90.19 369 ALA A O 1
ATOM 2767 N N . PRO A 1 370 ? 18.318 -0.244 -33.193 1.00 86.94 370 PRO A N 1
ATOM 2768 C CA . PRO A 1 370 ? 17.459 -0.676 -34.295 1.00 86.94 370 PRO A CA 1
ATOM 2769 C C . PRO A 1 370 ? 15.971 -0.669 -33.917 1.00 86.94 370 PRO A C 1
ATOM 2771 O O . PRO A 1 370 ? 15.116 -0.776 -34.789 1.00 86.94 370 PRO A O 1
ATOM 2774 N N . VAL A 1 371 ? 15.688 -0.540 -32.622 1.00 89.75 371 VAL A N 1
ATOM 2775 C CA . VAL A 1 371 ? 14.372 -0.526 -31.993 1.00 89.75 371 VAL A CA 1
ATOM 2776 C C . VAL A 1 371 ? 14.326 0.703 -31.102 1.00 89.75 371 VAL A C 1
ATOM 2778 O O . VAL A 1 371 ? 15.290 0.966 -30.378 1.00 89.75 371 VAL A O 1
ATOM 2781 N N . THR A 1 372 ? 13.254 1.478 -31.208 1.00 88.38 372 THR A N 1
ATOM 2782 C CA . THR A 1 372 ? 13.047 2.677 -30.397 1.00 88.38 372 THR A CA 1
ATOM 2783 C C . THR A 1 372 ? 12.487 2.307 -29.026 1.00 88.38 372 THR A C 1
ATOM 2785 O O . THR A 1 372 ? 11.896 1.244 -28.852 1.00 88.38 372 THR A O 1
ATOM 2788 N N . ASP A 1 373 ? 12.674 3.182 -28.038 1.00 84.50 373 ASP A N 1
ATOM 2789 C CA . ASP A 1 373 ? 12.202 2.925 -26.669 1.00 84.50 373 ASP A CA 1
ATOM 2790 C C . ASP A 1 373 ? 10.659 2.917 -26.565 1.00 84.50 373 ASP A C 1
ATOM 2792 O O . ASP A 1 373 ? 10.110 2.443 -25.573 1.00 84.50 373 ASP A O 1
ATOM 2796 N N . ASP A 1 374 ? 9.963 3.424 -27.589 1.00 86.62 374 ASP A N 1
ATOM 2797 C CA . ASP A 1 374 ? 8.504 3.433 -27.741 1.00 86.62 374 ASP A CA 1
ATOM 2798 C C . ASP A 1 374 ? 7.973 2.349 -28.699 1.00 86.62 374 ASP A C 1
ATOM 2800 O O . ASP A 1 374 ? 6.783 2.347 -29.023 1.00 86.62 374 ASP A O 1
ATOM 2804 N N . ASP A 1 375 ? 8.825 1.424 -29.159 1.00 89.38 375 ASP A N 1
ATOM 2805 C CA . ASP A 1 375 ? 8.382 0.308 -29.995 1.00 89.38 375 ASP A CA 1
ATOM 2806 C C . ASP A 1 375 ? 7.420 -0.595 -29.190 1.00 89.38 375 ASP A C 1
ATOM 2808 O O . ASP A 1 375 ? 7.783 -1.065 -28.107 1.00 89.38 375 ASP A O 1
ATOM 2812 N N . PRO A 1 376 ? 6.195 -0.861 -29.685 1.00 87.62 376 PRO A N 1
ATOM 2813 C CA . PRO A 1 376 ? 5.219 -1.686 -28.973 1.00 87.62 376 PRO A CA 1
ATOM 2814 C C . PRO A 1 376 ? 5.599 -3.178 -28.909 1.00 87.62 376 PRO A C 1
ATOM 2816 O O . PRO A 1 376 ? 5.017 -3.919 -28.116 1.00 87.62 376 PRO A O 1
ATOM 2819 N N . ASP A 1 377 ? 6.541 -3.636 -29.738 1.00 91.00 377 ASP A N 1
ATOM 2820 C CA . ASP A 1 377 ? 7.054 -5.009 -29.792 1.00 91.00 377 ASP A CA 1
ATOM 2821 C C . ASP A 1 377 ? 8.591 -4.998 -29.936 1.00 91.00 377 ASP A C 1
ATOM 2823 O O . ASP A 1 377 ? 9.144 -5.365 -30.984 1.00 91.00 377 ASP A O 1
ATOM 2827 N N . PRO A 1 378 ? 9.326 -4.604 -28.877 1.00 91.06 378 PRO A N 1
ATOM 2828 C CA . PRO A 1 378 ? 10.760 -4.395 -28.993 1.00 91.06 378 PRO A CA 1
ATOM 2829 C C . PRO A 1 378 ? 11.516 -5.693 -29.312 1.00 91.06 378 PRO A C 1
ATOM 2831 O O . PRO A 1 378 ? 12.483 -5.677 -30.072 1.00 91.06 378 PRO A O 1
ATOM 2834 N N . PHE A 1 379 ? 11.053 -6.848 -28.814 1.00 89.75 379 PHE A N 1
ATOM 2835 C CA . PHE A 1 379 ? 11.680 -8.145 -29.103 1.00 89.75 379 PHE A CA 1
ATOM 2836 C C . PHE A 1 379 ? 11.426 -8.627 -30.516 1.00 89.75 379 PHE A C 1
ATOM 2838 O O . PHE A 1 379 ? 12.361 -9.115 -31.153 1.00 89.75 379 PHE A O 1
ATOM 2845 N N . GLY A 1 380 ? 10.199 -8.506 -31.022 1.00 91.44 380 GLY A N 1
ATOM 2846 C CA . GLY A 1 380 ? 9.931 -8.852 -32.407 1.00 91.44 380 GLY A CA 1
ATOM 2847 C C . GLY A 1 380 ? 10.700 -7.936 -33.352 1.00 91.44 380 GLY A C 1
ATOM 2848 O O . GLY A 1 380 ? 11.269 -8.425 -34.329 1.00 91.44 380 GLY A O 1
ATOM 2849 N N . SER A 1 381 ? 10.808 -6.641 -33.045 1.00 91.69 381 SER A N 1
ATOM 2850 C CA . SER A 1 381 ? 11.622 -5.711 -33.834 1.00 91.69 381 SER A CA 1
ATOM 2851 C C . SER A 1 381 ? 13.116 -6.043 -33.764 1.00 91.69 381 SER A C 1
ATOM 2853 O O . SER A 1 381 ? 13.763 -6.105 -34.813 1.00 91.69 381 SER A O 1
ATOM 2855 N N . TRP A 1 382 ? 13.660 -6.376 -32.586 1.00 90.31 382 TRP A N 1
ATOM 2856 C CA . TRP A 1 382 ? 15.042 -6.853 -32.462 1.00 90.31 382 TRP A CA 1
ATOM 2857 C C . TRP A 1 382 ? 15.273 -8.147 -33.239 1.00 90.31 382 TRP A C 1
ATOM 2859 O O . TRP A 1 382 ? 16.257 -8.244 -33.968 1.00 90.31 382 TRP A O 1
ATOM 2869 N N . ALA A 1 383 ? 14.370 -9.123 -33.137 1.00 91.00 383 ALA A N 1
ATOM 2870 C CA . ALA A 1 383 ? 14.478 -10.396 -33.845 1.00 91.00 383 ALA A CA 1
ATOM 2871 C C . ALA A 1 383 ? 14.440 -10.205 -35.369 1.00 91.00 383 ALA A C 1
ATOM 2873 O O . ALA A 1 383 ? 15.272 -10.769 -36.079 1.00 91.00 383 ALA A O 1
ATOM 2874 N N . ARG A 1 384 ? 13.528 -9.363 -35.879 1.00 91.75 384 ARG A N 1
ATOM 2875 C CA . ARG A 1 384 ? 13.463 -9.007 -37.307 1.00 91.75 384 ARG A CA 1
ATOM 2876 C C . ARG A 1 384 ? 14.757 -8.341 -37.775 1.00 91.75 384 ARG A C 1
ATOM 2878 O O . ARG A 1 384 ? 15.282 -8.698 -38.828 1.00 91.75 384 ARG A O 1
ATOM 2885 N N . TRP A 1 385 ? 15.299 -7.415 -36.986 1.00 89.06 385 TRP A N 1
ATOM 2886 C CA . TRP A 1 385 ? 16.562 -6.748 -37.302 1.00 89.06 385 TRP A CA 1
ATOM 2887 C C . TRP A 1 385 ? 17.767 -7.706 -37.281 1.00 89.06 385 TRP A C 1
ATOM 2889 O O . TRP A 1 385 ? 18.609 -7.657 -38.186 1.00 89.06 385 TRP A O 1
ATOM 2899 N N . LEU A 1 386 ? 17.831 -8.603 -36.291 1.00 88.75 386 LEU A N 1
ATOM 2900 C CA . LEU A 1 386 ? 18.864 -9.637 -36.174 1.00 88.75 386 LEU A CA 1
ATOM 2901 C C . LEU A 1 386 ? 18.796 -10.663 -37.310 1.00 88.75 386 LEU A C 1
ATOM 2903 O O . LEU A 1 386 ? 19.841 -11.132 -37.749 1.00 88.75 386 LEU A O 1
ATOM 2907 N N . ALA A 1 387 ? 17.603 -10.973 -37.821 1.00 88.94 387 ALA A N 1
ATOM 2908 C CA . ALA A 1 387 ? 17.430 -11.851 -38.977 1.00 88.94 387 ALA A CA 1
ATOM 2909 C C . ALA A 1 387 ? 17.836 -11.167 -40.297 1.00 88.94 387 ALA A C 1
ATOM 2911 O O . ALA A 1 387 ? 18.496 -11.782 -41.131 1.00 88.94 387 ALA A O 1
ATOM 2912 N N . ALA A 1 388 ? 17.506 -9.881 -40.479 1.00 84.56 388 ALA A N 1
ATOM 2913 C CA . ALA A 1 388 ? 17.858 -9.117 -41.685 1.00 84.56 388 ALA A CA 1
ATOM 2914 C C . ALA A 1 388 ? 19.382 -8.936 -41.846 1.00 84.56 388 ALA A C 1
ATOM 2916 O O . ALA A 1 388 ? 19.965 -9.302 -42.859 1.00 84.56 388 ALA A O 1
ATOM 2917 N N . SER A 1 389 ? 20.048 -8.449 -40.802 1.00 69.62 389 SER A N 1
ATOM 2918 C CA . SER A 1 389 ? 20.967 -9.312 -40.067 1.00 69.62 389 SER A CA 1
ATOM 2919 C C . SER A 1 389 ? 21.818 -10.351 -40.830 1.00 69.62 389 SER A C 1
ATOM 2921 O O . SER A 1 389 ? 22.698 -10.092 -41.653 1.00 69.62 389 SER A O 1
ATOM 2923 N N . GLU A 1 390 ? 21.555 -11.600 -40.509 1.00 68.56 390 GLU A N 1
ATOM 2924 C CA . GLU A 1 390 ? 22.257 -12.777 -41.008 1.00 68.56 390 GLU A CA 1
ATOM 2925 C C . GLU A 1 390 ? 22.204 -12.954 -42.537 1.00 68.56 390 GLU A C 1
ATOM 2927 O O . GLU A 1 390 ? 23.056 -13.645 -43.090 1.00 68.56 390 GLU A O 1
ATOM 2932 N N . LEU A 1 391 ? 21.282 -12.282 -43.237 1.00 58.97 391 LEU A N 1
ATOM 2933 C CA . LEU A 1 391 ? 21.098 -12.401 -44.690 1.00 58.97 391 LEU A CA 1
ATOM 2934 C C . LEU A 1 391 ? 22.100 -11.597 -45.544 1.00 58.97 391 LEU A C 1
ATOM 2936 O O . LEU A 1 391 ? 22.030 -11.643 -46.767 1.00 58.97 391 LEU A O 1
ATOM 2940 N N . GLY A 1 392 ? 23.071 -10.912 -44.932 1.00 55.38 392 GLY A N 1
ATOM 2941 C CA . GLY A 1 392 ? 24.304 -10.479 -45.607 1.00 55.38 392 GLY A CA 1
ATOM 2942 C C . GLY A 1 392 ? 24.209 -9.291 -46.573 1.00 55.38 392 GLY A C 1
ATOM 2943 O O . GLY A 1 392 ? 25.253 -8.812 -47.009 1.00 55.38 392 GLY A O 1
ATOM 2944 N N . GLU A 1 393 ? 23.023 -8.757 -46.867 1.00 52.50 393 GLU A N 1
ATOM 2945 C CA . GLU A 1 393 ? 22.896 -7.540 -47.676 1.00 52.50 393 GLU A CA 1
ATOM 2946 C C . GLU A 1 393 ? 22.641 -6.312 -46.789 1.00 52.50 393 GLU A C 1
ATOM 2948 O O . GLU A 1 393 ? 21.610 -6.239 -46.112 1.00 52.50 393 GLU A O 1
ATOM 2953 N N . PRO A 1 394 ? 23.550 -5.315 -46.762 1.00 52.25 394 PRO A N 1
ATOM 2954 C CA . PRO A 1 394 ? 23.243 -4.027 -46.168 1.00 52.25 394 PRO A CA 1
ATOM 2955 C C . PRO A 1 394 ? 22.175 -3.371 -47.039 1.00 52.25 394 PRO A C 1
ATOM 2957 O O . PRO A 1 394 ? 22.482 -2.750 -48.056 1.00 52.25 394 PRO A O 1
ATOM 2960 N N . SER A 1 395 ? 20.904 -3.516 -46.663 1.00 48.53 395 SER A N 1
ATOM 2961 C CA . SER A 1 395 ? 19.853 -2.768 -47.332 1.00 48.53 395 SER A CA 1
ATOM 2962 C C . SER A 1 395 ? 20.163 -1.284 -47.142 1.00 48.53 395 SER A C 1
ATOM 2964 O O . SER A 1 395 ? 20.065 -0.762 -46.033 1.00 48.53 395 SER A O 1
ATOM 2966 N N . THR A 1 396 ? 20.450 -0.569 -48.226 1.00 53.59 396 THR A N 1
ATOM 2967 C CA . THR A 1 396 ? 20.352 0.899 -48.281 1.00 53.59 396 THR A CA 1
ATOM 2968 C C . THR A 1 396 ? 18.893 1.364 -48.209 1.00 53.59 396 THR A C 1
ATOM 2970 O O . THR A 1 396 ? 18.578 2.488 -48.591 1.00 53.59 396 THR A O 1
ATOM 2973 N N . GLY A 1 397 ? 17.988 0.481 -47.770 1.00 45.81 397 GLY A N 1
ATOM 2974 C CA . GLY A 1 397 ? 16.580 0.745 -47.595 1.00 45.81 397 GLY A CA 1
ATOM 2975 C C . GLY A 1 397 ? 16.411 1.911 -46.643 1.00 45.81 397 GLY A C 1
ATOM 2976 O O . GLY A 1 397 ? 16.909 1.897 -45.516 1.00 45.81 397 GLY A O 1
ATOM 2977 N N . THR A 1 398 ? 15.716 2.925 -47.138 1.00 49.50 398 THR A N 1
ATOM 2978 C CA . THR A 1 398 ? 15.059 3.965 -46.362 1.00 49.50 398 THR A CA 1
ATOM 2979 C C . THR A 1 398 ? 14.478 3.298 -45.119 1.00 49.50 398 THR A C 1
ATOM 2981 O O . THR A 1 398 ? 13.599 2.446 -45.231 1.00 49.50 398 THR A O 1
ATOM 2984 N N . GLY A 1 399 ? 15.053 3.585 -43.946 1.00 49.69 399 GLY A N 1
ATOM 2985 C CA . GLY A 1 399 ? 14.560 3.025 -42.688 1.00 49.69 399 GLY A CA 1
ATOM 2986 C C . GLY A 1 399 ? 13.069 3.333 -42.507 1.00 49.69 399 GLY A C 1
ATOM 2987 O O . GLY A 1 399 ? 12.547 4.186 -43.230 1.00 49.69 399 GLY A O 1
ATOM 2988 N N . PRO A 1 400 ? 12.382 2.680 -41.551 1.00 43.56 400 PRO A N 1
ATOM 2989 C CA . PRO A 1 400 ? 11.010 3.049 -41.222 1.00 43.56 400 PRO A CA 1
ATOM 2990 C C . PRO A 1 400 ? 10.960 4.565 -41.048 1.00 43.56 400 PRO A C 1
ATOM 2992 O O . PRO A 1 400 ? 11.788 5.136 -40.329 1.00 43.56 400 PRO A O 1
ATOM 2995 N N . GLU A 1 401 ? 10.078 5.199 -41.817 1.00 41.16 401 GLU A N 1
ATOM 2996 C CA . GLU A 1 401 ? 9.839 6.632 -41.800 1.00 41.16 401 GLU A CA 1
ATOM 2997 C C . GLU A 1 401 ? 9.501 6.992 -40.354 1.00 41.16 401 GLU A C 1
ATOM 2999 O O . GLU A 1 401 ? 8.411 6.713 -39.860 1.00 41.16 401 GLU A O 1
ATOM 3004 N N . VAL A 1 402 ? 10.498 7.492 -39.619 1.00 46.50 402 VAL A N 1
ATOM 3005 C CA . VAL A 1 402 ? 10.287 7.987 -38.264 1.00 46.50 402 VAL A CA 1
ATOM 3006 C C . VAL A 1 402 ? 9.342 9.149 -38.445 1.00 46.50 402 VAL A C 1
ATOM 3008 O O . VAL A 1 402 ? 9.731 10.154 -39.039 1.00 46.50 402 VAL A O 1
ATOM 3011 N N . ALA A 1 403 ? 8.106 8.982 -37.981 1.00 35.62 403 ALA A N 1
ATOM 3012 C CA . ALA A 1 403 ? 7.140 10.056 -37.933 1.00 35.62 403 ALA A CA 1
ATOM 3013 C C . ALA A 1 403 ? 7.812 11.230 -37.217 1.00 35.62 403 ALA A C 1
ATOM 3015 O O . ALA A 1 403 ? 8.083 11.179 -36.016 1.00 35.62 403 ALA A O 1
ATOM 3016 N N . THR A 1 404 ? 8.158 12.266 -37.974 1.00 38.03 404 THR A N 1
ATOM 3017 C CA . THR A 1 404 ? 8.638 13.528 -37.433 1.00 38.03 404 THR A CA 1
ATOM 3018 C C . THR A 1 404 ? 7.459 14.160 -36.709 1.00 38.03 404 THR A C 1
ATOM 3020 O O . THR A 1 404 ? 6.672 14.909 -37.284 1.00 38.03 404 THR A O 1
ATOM 3023 N N . GLY A 1 405 ? 7.295 13.806 -35.434 1.00 35.09 405 GLY A N 1
ATOM 3024 C CA . GLY A 1 405 ? 6.398 14.522 -34.541 1.00 35.09 405 GLY A CA 1
ATOM 3025 C C . GLY A 1 405 ? 6.743 16.018 -34.559 1.00 35.09 405 GLY A C 1
ATOM 3026 O O . GLY A 1 405 ? 7.912 16.372 -34.760 1.00 35.09 405 GLY A O 1
ATOM 3027 N N . PRO A 1 406 ? 5.748 16.906 -34.393 1.00 33.44 406 PRO A N 1
ATOM 3028 C CA . PRO A 1 406 ? 5.977 18.342 -34.413 1.00 33.44 406 PRO A CA 1
ATOM 3029 C C . PRO A 1 406 ? 7.035 18.706 -33.368 1.00 33.44 406 PRO A C 1
ATOM 3031 O O . PRO A 1 406 ? 6.901 18.386 -32.188 1.00 33.44 406 PRO A O 1
ATOM 3034 N N . GLN A 1 407 ? 8.107 19.353 -33.826 1.00 33.50 407 GLN A N 1
ATOM 3035 C CA . GLN A 1 407 ? 9.102 19.961 -32.950 1.00 33.50 407 GLN A CA 1
ATOM 3036 C C . GLN A 1 407 ? 8.370 20.936 -32.011 1.00 33.50 407 GLN A C 1
ATOM 3038 O O . GLN A 1 407 ? 7.589 21.754 -32.504 1.00 33.50 407 GLN A O 1
ATOM 3043 N N . PRO A 1 408 ? 8.572 20.872 -30.683 1.00 31.73 408 PRO A N 1
ATOM 3044 C CA . PRO A 1 408 ? 7.994 21.857 -29.785 1.00 31.73 408 PRO A CA 1
ATOM 3045 C C . PRO A 1 408 ? 8.578 23.231 -30.125 1.00 31.73 408 PRO A C 1
ATOM 3047 O O . PRO A 1 408 ? 9.795 23.420 -30.095 1.00 31.73 408 PRO A O 1
ATOM 3050 N N . GLU A 1 409 ? 7.711 24.186 -30.464 1.00 30.03 409 GLU A N 1
ATOM 3051 C CA . GLU A 1 409 ? 8.099 25.585 -30.617 1.00 30.03 409 GLU A CA 1
ATOM 3052 C C . GLU A 1 409 ? 8.683 26.079 -29.288 1.00 30.03 409 GLU A C 1
ATOM 3054 O O . GLU A 1 409 ? 7.983 26.237 -28.286 1.00 30.03 409 GLU A O 1
ATOM 3059 N N . VAL A 1 410 ? 9.998 26.290 -29.265 1.00 34.66 410 VAL A N 1
ATOM 3060 C CA . VAL A 1 410 ? 10.671 26.964 -28.157 1.00 34.66 410 VAL A CA 1
ATOM 3061 C C . VAL A 1 410 ? 10.264 28.441 -28.217 1.00 34.66 410 VAL A C 1
ATOM 3063 O O . VAL A 1 410 ? 10.464 29.070 -29.258 1.00 34.66 410 VAL A O 1
ATOM 3066 N N . PRO A 1 411 ? 9.719 29.036 -27.139 1.00 32.22 411 PRO A N 1
ATOM 3067 C CA . PRO A 1 411 ? 9.350 30.442 -27.152 1.00 32.22 411 PRO A CA 1
ATOM 3068 C C . PRO A 1 411 ? 10.613 31.305 -27.248 1.00 32.22 411 PRO A C 1
ATOM 3070 O O . PRO A 1 411 ? 11.379 31.433 -26.292 1.00 32.22 411 PRO A O 1
ATOM 3073 N N . THR A 1 412 ? 10.834 31.919 -28.408 1.00 36.28 412 THR A N 1
ATOM 3074 C CA . THR A 1 412 ? 11.836 32.971 -28.592 1.00 36.28 412 THR A CA 1
ATOM 3075 C C . THR A 1 412 ? 11.357 34.247 -27.915 1.00 36.28 412 THR A C 1
ATOM 3077 O O . THR A 1 412 ? 10.547 34.994 -28.460 1.00 36.28 412 THR A O 1
ATOM 3080 N N . GLY A 1 413 ? 11.876 34.510 -26.721 1.00 32.66 413 GLY A N 1
ATOM 3081 C CA . GLY A 1 413 ? 11.664 35.766 -26.021 1.00 32.66 413 GLY A CA 1
ATOM 3082 C C . GLY A 1 413 ? 12.804 36.048 -25.061 1.00 32.66 413 GLY A C 1
ATOM 3083 O O . GLY A 1 413 ? 12.729 35.647 -23.908 1.00 32.66 413 GLY A O 1
ATOM 3084 N N . LEU A 1 414 ? 13.851 36.715 -25.554 1.00 31.89 414 LEU A N 1
ATOM 3085 C CA . LEU A 1 414 ? 14.598 37.791 -24.886 1.00 31.89 414 LEU A CA 1
ATOM 3086 C C . LEU A 1 414 ? 15.725 38.242 -25.823 1.00 31.89 414 LEU A C 1
ATOM 3088 O O . LEU A 1 414 ? 16.615 37.472 -26.177 1.00 31.89 414 LEU A O 1
ATOM 3092 N N . GLY A 1 415 ? 15.620 39.489 -26.276 1.00 31.16 415 GLY A N 1
ATOM 3093 C CA . GLY A 1 415 ? 16.510 40.080 -27.262 1.00 31.16 415 GLY A CA 1
ATOM 3094 C C . GLY A 1 415 ? 17.897 40.403 -26.714 1.00 31.16 415 GLY A C 1
ATOM 3095 O O . GLY A 1 415 ? 18.050 40.908 -25.603 1.00 31.16 415 GLY A O 1
ATOM 3096 N N . SER A 1 416 ? 18.898 40.193 -27.561 1.00 31.08 416 SER A N 1
ATOM 3097 C CA . SER A 1 416 ? 20.113 40.996 -27.575 1.00 31.08 416 SER A CA 1
ATOM 3098 C C . SER A 1 416 ? 20.398 41.390 -29.023 1.00 31.08 416 SER A C 1
ATOM 3100 O O . SER A 1 416 ? 20.625 40.559 -29.900 1.00 31.08 416 SER A O 1
ATOM 3102 N N . GLU A 1 417 ? 20.302 42.690 -29.289 1.00 30.61 417 GLU A N 1
ATOM 3103 C CA . GLU A 1 417 ? 20.727 43.284 -30.548 1.00 30.61 417 GLU A CA 1
ATOM 3104 C C . GLU A 1 417 ? 22.256 43.228 -30.620 1.00 30.61 417 GLU A C 1
ATOM 3106 O O . GLU A 1 417 ? 22.953 43.891 -29.850 1.00 30.61 417 GLU A O 1
ATOM 3111 N N . VAL A 1 418 ? 22.791 42.450 -31.562 1.00 29.48 418 VAL A N 1
ATOM 3112 C CA . VAL A 1 418 ? 24.179 42.584 -32.011 1.00 29.48 418 VAL A CA 1
ATOM 3113 C C . VAL A 1 418 ? 24.169 42.856 -33.508 1.00 29.48 418 VAL A C 1
ATOM 3115 O O . VAL A 1 418 ? 23.729 42.053 -34.324 1.00 29.48 418 VAL A O 1
ATOM 3118 N N . SER A 1 419 ? 24.647 44.056 -33.818 1.00 27.33 419 SER A N 1
ATOM 3119 C CA . SER A 1 419 ? 24.819 44.650 -35.137 1.00 27.33 419 SER A CA 1
ATOM 3120 C C . SER A 1 419 ? 25.662 43.772 -36.072 1.00 27.33 419 SER A C 1
ATOM 3122 O O . SER A 1 419 ? 26.791 43.400 -35.748 1.00 27.33 419 SER A O 1
ATOM 3124 N N . ALA A 1 420 ? 25.113 43.467 -37.250 1.00 29.61 420 ALA A N 1
ATOM 3125 C CA . ALA A 1 420 ? 25.778 42.735 -38.320 1.00 29.61 420 ALA A CA 1
ATOM 3126 C C . ALA A 1 420 ? 26.553 43.684 -39.254 1.00 29.61 420 ALA A C 1
ATOM 3128 O O . ALA A 1 420 ? 26.024 44.694 -39.719 1.00 29.61 420 ALA A O 1
ATOM 3129 N N . ARG A 1 421 ? 27.795 43.316 -39.593 1.00 28.98 421 ARG A N 1
ATOM 3130 C CA . ARG A 1 421 ? 28.498 43.777 -40.805 1.00 28.98 421 ARG A CA 1
ATOM 3131 C C . ARG A 1 421 ? 28.442 42.670 -41.865 1.00 28.98 421 ARG A C 1
ATOM 3133 O O . ARG A 1 421 ? 28.557 41.504 -41.491 1.00 28.98 421 ARG A O 1
ATOM 3140 N N . PRO A 1 422 ? 28.325 42.999 -43.164 1.00 31.80 422 PRO A N 1
ATOM 3141 C CA . PRO A 1 422 ? 28.318 42.003 -44.223 1.00 31.80 422 PRO A CA 1
ATOM 3142 C C . PRO A 1 422 ? 29.736 41.743 -44.746 1.00 31.80 422 PRO A C 1
ATOM 3144 O O . PRO A 1 422 ? 30.542 42.666 -44.870 1.00 31.80 422 PRO A O 1
ATOM 3147 N N . GLY A 1 423 ? 30.002 40.494 -45.120 1.00 29.77 423 GLY A N 1
ATOM 3148 C CA . GLY A 1 423 ? 31.103 40.158 -46.018 1.00 29.77 423 GLY A CA 1
ATOM 3149 C C . GLY A 1 423 ? 31.735 38.805 -45.731 1.00 29.77 423 GLY A C 1
ATOM 3150 O O . GLY A 1 423 ? 32.570 38.709 -44.841 1.00 29.77 423 GLY A O 1
ATOM 3151 N N . ALA A 1 424 ? 31.359 37.794 -46.516 1.00 30.22 424 ALA A N 1
ATOM 3152 C CA . ALA A 1 424 ? 32.281 36.865 -47.178 1.00 30.22 424 ALA A CA 1
ATOM 3153 C C . ALA A 1 424 ? 31.470 35.767 -47.883 1.00 30.22 424 ALA A C 1
ATOM 3155 O O . ALA A 1 424 ? 30.935 34.858 -47.249 1.00 30.22 424 ALA A O 1
ATOM 3156 N N . GLU A 1 425 ? 31.395 35.859 -49.208 1.00 30.02 425 GLU A N 1
ATOM 3157 C CA . GLU A 1 425 ? 31.033 34.741 -50.074 1.00 30.02 425 GLU A CA 1
ATOM 3158 C C . GLU A 1 425 ? 32.116 33.659 -49.950 1.00 30.02 425 GLU A C 1
ATOM 3160 O O . GLU A 1 425 ? 33.296 33.898 -50.216 1.00 30.02 425 GLU A O 1
ATOM 3165 N N . GLY A 1 426 ? 31.718 32.476 -49.482 1.00 31.86 426 GLY A N 1
ATOM 3166 C CA . GLY A 1 426 ? 32.595 31.325 -49.316 1.00 31.86 426 GLY A CA 1
ATOM 3167 C C . GLY A 1 426 ? 32.817 30.601 -50.639 1.00 31.86 426 GLY A C 1
ATOM 3168 O O . GLY A 1 426 ? 31.898 30.004 -51.195 1.00 31.86 426 GLY A O 1
ATOM 3169 N N . ALA A 1 427 ? 34.059 30.632 -51.113 1.00 31.41 427 ALA A N 1
ATOM 3170 C CA . ALA A 1 427 ? 34.542 29.834 -52.227 1.00 31.41 427 ALA A CA 1
ATOM 3171 C C . ALA A 1 427 ? 34.438 28.328 -51.926 1.00 31.41 427 ALA A C 1
ATOM 3173 O O . ALA A 1 427 ? 34.859 27.853 -50.870 1.00 31.41 427 ALA A O 1
ATOM 3174 N N . VAL A 1 428 ? 33.922 27.569 -52.893 1.00 30.95 428 VAL A N 1
ATOM 3175 C CA . VAL A 1 428 ? 33.951 26.102 -52.898 1.00 30.95 428 VAL A CA 1
ATOM 3176 C C . VAL A 1 428 ? 35.408 25.651 -53.032 1.00 30.95 428 VAL A C 1
ATOM 3178 O O . VAL A 1 428 ? 36.048 25.882 -54.058 1.00 30.95 428 VAL A O 1
ATOM 3181 N N . ALA A 1 429 ? 35.953 25.039 -51.979 1.00 36.81 429 ALA A N 1
ATOM 3182 C CA . ALA A 1 429 ? 37.309 24.506 -51.984 1.00 36.81 429 ALA A CA 1
ATOM 3183 C C . ALA A 1 429 ? 37.432 23.347 -52.986 1.00 36.81 429 ALA A C 1
ATOM 3185 O O . ALA A 1 429 ? 36.626 22.417 -52.987 1.00 36.81 429 ALA A O 1
ATOM 3186 N N . ALA A 1 430 ? 38.465 23.402 -53.829 1.00 37.94 430 ALA A N 1
ATOM 3187 C CA . ALA A 1 430 ? 38.780 22.343 -54.776 1.00 37.94 430 ALA A CA 1
ATOM 3188 C C . ALA A 1 430 ? 39.122 21.027 -54.038 1.00 37.94 430 ALA A C 1
ATOM 3190 O O . ALA A 1 430 ? 39.804 21.068 -53.007 1.00 37.94 430 ALA A O 1
ATOM 3191 N N . PRO A 1 431 ? 38.730 19.857 -54.578 1.00 38.78 431 PRO A N 1
ATOM 3192 C CA . PRO A 1 431 ? 38.833 18.550 -53.912 1.00 38.78 431 PRO A CA 1
ATOM 3193 C C . PRO A 1 431 ? 40.250 18.142 -53.454 1.00 38.78 431 PRO A C 1
ATOM 3195 O O . PRO A 1 431 ? 40.390 17.264 -52.611 1.00 38.78 431 PRO A O 1
ATOM 3198 N N . GLY A 1 432 ? 41.312 18.806 -53.927 1.00 42.47 432 GLY A N 1
ATOM 3199 C CA . GLY A 1 432 ? 42.689 18.554 -53.481 1.00 42.47 432 GLY A CA 1
ATOM 3200 C C . GLY A 1 432 ? 43.061 19.149 -52.113 1.00 42.47 432 GLY A C 1
ATOM 3201 O O . GLY A 1 432 ? 43.851 18.542 -51.390 1.00 42.47 432 GLY A O 1
ATOM 3202 N N . ALA A 1 433 ? 42.491 20.295 -51.714 1.00 50.03 433 ALA A N 1
ATOM 3203 C CA . ALA A 1 433 ? 42.869 20.990 -50.471 1.00 50.03 433 ALA A CA 1
ATOM 3204 C C . ALA A 1 433 ? 42.343 20.288 -49.205 1.00 50.03 433 ALA A C 1
ATOM 3206 O O . ALA A 1 433 ? 42.989 20.321 -48.157 1.00 50.03 433 ALA A O 1
ATOM 3207 N N . LEU A 1 434 ? 41.207 19.593 -49.325 1.00 52.91 434 LEU A N 1
ATOM 3208 C CA . LEU A 1 434 ? 40.648 18.761 -48.258 1.00 52.91 434 LEU A CA 1
ATOM 3209 C C . LEU A 1 434 ? 41.581 17.594 -47.906 1.00 52.91 434 LEU A C 1
ATOM 3211 O O . LEU A 1 434 ? 41.743 17.284 -46.732 1.00 52.91 434 LEU A O 1
ATOM 3215 N N . SER A 1 435 ? 42.266 17.007 -48.894 1.00 56.94 435 SER A N 1
ATOM 3216 C CA . SER A 1 435 ? 43.093 15.811 -48.682 1.00 56.94 435 SER A CA 1
ATOM 3217 C C . SER A 1 435 ? 44.319 16.037 -47.782 1.00 56.94 435 SER A C 1
ATOM 3219 O O . SER A 1 435 ? 44.685 15.152 -47.010 1.00 56.94 435 SER A O 1
ATOM 3221 N N . VAL A 1 436 ? 44.943 17.222 -47.840 1.00 63.28 436 VAL A N 1
ATOM 3222 C CA . VAL A 1 436 ? 46.148 17.542 -47.049 1.00 63.28 436 VAL A CA 1
ATOM 3223 C C . VAL A 1 436 ? 45.782 17.922 -45.613 1.00 63.28 436 VAL A C 1
ATOM 3225 O O . VAL A 1 436 ? 46.421 17.446 -44.677 1.00 63.28 436 VAL A O 1
ATOM 3228 N N . GLY A 1 437 ? 44.725 18.723 -45.429 1.00 69.25 437 GLY A N 1
ATOM 3229 C CA . GLY A 1 437 ? 44.238 19.105 -44.099 1.00 69.25 437 GLY A CA 1
ATOM 3230 C C . GLY A 1 437 ? 43.646 17.925 -43.326 1.00 69.25 437 GLY A C 1
ATOM 3231 O O . GLY A 1 437 ? 43.974 17.728 -42.159 1.00 69.25 437 GLY A O 1
ATOM 3232 N N . LEU A 1 438 ? 42.854 17.080 -43.998 1.00 69.12 438 LEU A N 1
ATOM 3233 C CA . LEU A 1 438 ? 42.209 15.919 -43.381 1.00 69.12 438 LEU A CA 1
ATOM 3234 C C . LEU A 1 438 ? 43.237 14.908 -42.846 1.00 69.12 438 LEU A C 1
ATOM 3236 O O . LEU A 1 438 ? 43.064 14.388 -41.749 1.00 69.12 438 LEU A O 1
ATOM 3240 N N . ARG A 1 439 ? 44.341 14.672 -43.571 1.00 66.44 439 ARG A N 1
ATOM 3241 C CA . ARG A 1 439 ? 45.421 13.777 -43.111 1.00 66.44 439 ARG A CA 1
ATOM 3242 C C . ARG A 1 439 ? 46.159 14.316 -41.886 1.00 66.44 439 ARG A C 1
ATOM 3244 O O . ARG A 1 439 ? 46.430 13.552 -40.965 1.00 66.44 439 ARG A O 1
ATOM 3251 N N . ALA A 1 440 ? 46.465 15.615 -41.857 1.00 68.94 440 ALA A N 1
ATOM 3252 C CA . ALA A 1 440 ? 47.135 16.232 -40.712 1.00 68.94 440 ALA A CA 1
ATOM 3253 C C . ALA A 1 440 ? 46.266 16.161 -39.438 1.00 68.94 440 ALA A C 1
ATOM 3255 O O . ALA A 1 440 ? 46.754 15.783 -38.374 1.00 68.94 440 ALA A O 1
ATOM 3256 N N . GLU A 1 441 ? 44.963 16.429 -39.560 1.00 66.38 441 GLU A N 1
ATOM 3257 C CA . GLU A 1 441 ? 44.020 16.408 -38.431 1.00 66.38 441 GLU A CA 1
ATOM 3258 C C . GLU A 1 441 ? 43.727 14.996 -37.900 1.00 66.38 441 GLU A C 1
ATOM 3260 O O . GLU A 1 441 ? 43.627 14.795 -36.685 1.00 66.38 441 GLU A O 1
ATOM 3265 N N . LEU A 1 442 ? 43.608 13.999 -38.788 1.00 69.12 442 LEU A N 1
ATOM 3266 C CA . LEU A 1 442 ? 43.413 12.601 -38.385 1.00 69.12 442 LEU A CA 1
ATOM 3267 C C . LEU A 1 442 ? 44.614 12.062 -37.591 1.00 69.12 442 LEU A C 1
ATOM 3269 O O . LEU A 1 442 ? 44.414 11.269 -36.663 1.00 69.12 442 LEU A O 1
ATOM 3273 N N . GLY A 1 443 ? 45.824 12.532 -37.921 1.00 57.25 443 GLY A N 1
ATOM 3274 C CA . GLY A 1 443 ? 47.064 12.239 -37.204 1.00 57.25 443 GLY A CA 1
ATOM 3275 C C . GLY A 1 443 ? 47.142 12.896 -35.822 1.00 57.25 443 GLY A C 1
ATOM 3276 O O . GLY A 1 443 ? 47.438 12.208 -34.845 1.00 57.25 443 GLY A O 1
ATOM 3277 N N . GLU A 1 444 ? 46.813 14.189 -35.702 1.00 60.97 444 GLU A N 1
ATOM 3278 C CA . GLU A 1 444 ? 46.833 14.907 -34.411 1.00 60.97 444 GLU A CA 1
ATOM 3279 C C . GLU A 1 444 ? 45.823 14.336 -33.402 1.00 60.97 444 GLU A C 1
ATOM 3281 O O . GLU A 1 444 ? 46.143 14.172 -32.225 1.00 60.97 444 GLU A O 1
ATOM 3286 N N . LEU A 1 445 ? 44.628 13.948 -33.858 1.00 52.09 445 LEU A N 1
ATOM 3287 C CA . LEU A 1 445 ? 43.605 13.321 -33.010 1.00 52.09 445 LEU A CA 1
ATOM 3288 C C . LEU A 1 445 ? 43.863 11.832 -32.725 1.00 52.09 445 LEU A C 1
ATOM 3290 O O . LEU A 1 445 ? 43.109 11.229 -31.967 1.00 52.09 445 LEU A O 1
ATOM 3294 N N . ALA A 1 446 ? 44.861 11.206 -33.358 1.00 43.94 446 ALA A N 1
ATOM 3295 C CA . ALA A 1 446 ? 45.264 9.828 -33.065 1.00 43.94 446 ALA A CA 1
ATOM 3296 C C . ALA A 1 446 ? 46.339 9.723 -31.972 1.00 43.94 446 ALA A C 1
ATOM 3298 O O . ALA A 1 446 ? 46.570 8.621 -31.476 1.00 43.94 446 ALA A O 1
ATOM 3299 N N . GLY A 1 447 ? 46.974 10.842 -31.606 1.00 40.50 447 GLY A N 1
ATOM 3300 C CA . GLY A 1 447 ? 48.001 10.914 -30.562 1.00 40.50 447 GLY A CA 1
ATOM 3301 C C . GLY A 1 447 ? 47.518 11.406 -29.189 1.00 40.50 447 GLY A C 1
ATOM 3302 O O . GLY A 1 447 ? 48.318 11.398 -28.255 1.00 40.50 447 GLY A O 1
ATOM 3303 N N . ALA A 1 448 ? 46.255 11.826 -29.065 1.00 41.09 448 ALA A N 1
ATOM 3304 C CA . ALA A 1 448 ? 45.599 12.273 -27.830 1.00 41.09 448 ALA A CA 1
ATOM 3305 C C . ALA A 1 448 ? 44.468 11.312 -27.446 1.00 41.09 448 ALA A C 1
ATOM 3307 O O . ALA A 1 448 ? 44.256 11.127 -26.226 1.00 41.09 448 ALA A O 1
#

InterPro domains:
  IPR006827 Lantibiotic dehydratase, N-terminal [PF04738] (263-388)

Radius of gyration: 40.5 Å; chains: 1; bounding box: 85×69×119 Å

Sequence (448 aa):
MEVGREIVVRSAGLPAAVLADLRLPHTAELVTHLTVESRRLAAEAAALSDVLFELIGRAGTARAALVGLRRALAPGHRPPSARLLALCPLPEPVAERVAAWMRARRHWDERRAELAGVLAKERTDALDRIRAACADPVFRRGLLLSGEELSGTLDRWLADPDRPPRQGKVLRLVKYLARASAKTSPFGSFMVSALTTWPNEPLTGWSADAPDAGRTGDAPSPLTGWSGDAQGALTGSTGDERGALIGRPGDDLGALDPTAVSELPGAFLDAVRDALLADPRLADRLPVRPNPSLTEIPGALLYVREGPGERIVTSRRAPAVDLCLRLATASRYTVPRLAELLAEAGAELGEARRFVARLVAARLLVPCAPVTDDDPDPFGSWARWLAASELGEPSTGTGPEVATGPQPEVPTGLGSEVSARPGAEGAVAAPGALSVGLRAELGELAGA

Foldseek 3Di:
DPPDFKDKDKAFLDALVLVVLLDLVVLVVLVVVLVVLVVVLLVLLVVLLVVLVVVLVVDDPLNVLSVVQNVCSHPPHPHDDPVSLVSHPDDPVSNVSSVVSSVSVVVSVVSVVCSVVSCVVSVLVSLVSLLVLCVDPLNLQLVVQVDDVLSVLSVVCNVPVVDHDDPVSSVVSVVSSCCSHPNRDDGGSRMAMDMDGDDPDDPPPPDPPPPPPDDDDDDDDPDDDDDPDPPDDDDDDDDDPDDDPPQDVVNPPNPPPGDDDDDDDLVVVVVVLVVQCPPPLNVQLFFKAFAPQWDDDVQWIWGWDDDDPIDIDIGGDDPLLVLLNVVSHVARHGLLRQLVVVVVLQEDSVLSSVVSVVCCVVRRIDGDRQADSPHSCRPVSVVVVVVVVVPPDSPSDDRPPPPPDDDPPDDDDDDDDDDDDDDDDDDDDDSVVSNVRVHVVSVVVVVD

pLDDT: mean 81.35, std 22.94, range [27.33, 98.56]